Protein AF-0000000084940656 (afdb_homodimer)

Sequence (764 aa):
MSLFDVTVEASCGAARALSFETAHGTVRTPMFMPVGTHATVKGITPDQLHALNSQIVLANTYHLYMRPGVDVVEEAGGIQRFMNYDGPMLTDSGGFQLFSLDHMMKADADGVTFHARDYDGSAHRWTPESNMDIQQRIGADICMQLDQCIGYPCEKEDVAASTALSWEWAKRCCDAHTRIDQALFAIVQGGMHLDLRLESVRRLLEIDAESRSSGGRGFQGFGIGGYSVGEPHDVMFETLGQVTRALPDDRPRYLMGVGNPTTLVRAVREGVDMFDCVLPTRTGRMGTAFSSQGRMNMRNAKYKRDFTPLDHACDCPVCRQYTRAYLRHLVMQKEMLGGILLSVHNLHFLISLMGRAREAILGGTYEEFYRAWMASPAANDYMSLFDVTVEASCGAARALSFETAHGTVRTPMFMPVGTHATVKGITPDQLHALNSQIVLANTYHLYMRPGVDVVEEAGGIQRFMNYDGPMLTDSGGFQLFSLDHMMKADADGVTFHARDYDGSAHRWTPESNMDIQQRIGADICMQLDQCIGYPCEKEDVAASTALSWEWAKRCCDAHTRIDQALFAIVQGGMHLDLRLESVRRLLEIDAESRSSGGRGFQGFGIGGYSVGEPHDVMFETLGQVTRALPDDRPRYLMGVGNPTTLVRAVREGVDMFDCVLPTRTGRMGTAFSSQGRMNMRNAKYKRDFTPLDHACDCPVCRQYTRAYLRHLVMQKEMLGGILLSVHNLHFLISLMGRAREAILGGTYEEFYRAWMASPAANDY

Solvent-accessible surface area (backbone atoms only — not comparable to full-atom values): 37916 Å² total; per-residue (Å²): 134,62,77,51,49,54,43,77,76,29,58,36,86,54,19,49,21,38,36,30,36,49,80,43,42,71,42,65,26,28,36,45,25,53,47,9,51,71,66,42,36,84,55,51,52,52,69,55,40,54,73,50,63,55,46,42,39,30,30,29,40,50,47,30,49,71,46,84,20,46,65,51,30,36,72,51,64,11,46,40,55,43,53,49,34,77,50,34,29,33,30,41,50,31,32,55,59,48,41,74,48,54,92,34,50,49,78,55,97,69,30,38,37,35,45,42,64,92,73,81,48,50,79,48,74,40,30,32,50,54,47,41,49,51,47,62,44,29,46,39,34,29,34,40,40,49,44,56,54,63,66,56,87,64,58,65,68,58,39,50,52,37,28,51,51,20,51,57,31,33,47,45,20,53,72,54,55,74,62,82,67,35,39,40,24,41,65,34,34,22,62,91,39,57,70,48,29,49,48,34,45,52,53,47,50,52,44,28,52,51,32,41,73,72,71,44,81,39,55,51,26,35,32,39,42,47,48,78,54,70,60,62,72,68,62,51,61,75,41,46,40,65,50,44,68,70,45,66,86,69,36,55,31,30,40,46,62,47,56,52,66,48,58,50,57,54,39,28,53,36,33,38,24,35,28,28,30,59,48,38,46,54,39,2,56,71,34,30,32,71,38,73,73,10,57,40,60,40,77,44,72,81,30,60,83,29,79,47,46,68,33,89,89,46,81,45,73,48,31,72,58,42,24,30,19,45,45,19,47,28,42,74,65,67,37,62,42,27,20,37,47,29,18,53,43,24,45,34,50,48,36,50,50,24,48,53,49,25,52,24,19,67,67,60,37,34,68,60,50,49,52,52,44,67,71,34,52,32,43,60,53,128,134,62,77,51,50,53,44,76,78,31,58,36,86,54,19,48,22,38,36,30,35,50,78,43,42,72,45,64,26,28,36,45,22,53,47,10,50,71,64,42,37,84,56,53,52,52,70,55,40,53,75,50,63,55,49,41,40,31,29,30,39,51,47,30,49,72,46,83,20,46,66,50,29,35,73,51,64,10,46,40,55,43,53,48,35,76,50,34,29,31,30,42,51,30,34,55,59,47,42,73,47,56,94,34,52,50,77,56,98,68,30,39,37,35,45,42,64,92,74,80,48,51,77,48,75,40,31,33,51,55,48,38,51,50,47,62,43,29,46,38,34,28,35,40,40,49,45,56,53,62,66,57,89,65,57,65,68,58,38,49,51,37,29,51,51,20,50,57,32,34,49,45,21,52,73,54,55,74,62,82,66,35,39,41,24,40,64,35,33,22,61,90,39,56,70,48,29,49,50,33,46,52,53,47,51,51,45,29,52,51,32,40,75,73,73,46,80,40,55,51,26,36,33,39,42,45,48,77,53,70,60,62,72,66,61,51,61,75,39,46,40,64,50,44,69,69,46,66,87,71,34,56,31,29,41,46,60,47,58,51,66,48,58,50,58,53,40,27,54,35,32,37,24,35,29,28,31,57,50,37,46,55,38,3,56,71,34,32,33,72,38,73,73,10,58,40,59,40,77,44,72,82,30,60,82,29,79,46,46,67,33,88,89,46,83,46,71,47,32,72,58,41,26,30,20,43,46,20,46,27,41,74,67,68,36,63,42,28,19,38,46,28,16,52,43,22,46,34,50,48,35,50,49,23,48,51,50,26,52,25,19,68,68,60,37,34,69,60,49,50,52,51,44,68,71,34,52,33,43,58,56,128

Secondary structure (DSSP, 8-state):
--TTPPEEEEEETTEEEEEEEETTEEEESSEEEEB-TTSSBTTB-HHHHHHTT---EEEEHHHHHHTT-HHHHHHTTSHHHHHT--S-EEEE-SHHHHHHTGGGEEE-SS-EEEE-TTTT--EEEE-HHHHHHHHHHHT-SEEE-------SS--HHHHHHHHHHHHHHHHHHHHH---TTSEEEEEE--TT-HHHHHHHHHHHHHHHHHHHHTT----SEEEE-S-SSSS-HHHHHHHHHHHHHHS-TTS-EEETT---HHHHHHHHHTT--EEEESHHHHHHHTTEE--TTS-EETTSGGGTT--SBS-TT--SHHHHH-BHHHHHHHHHTT-HHHHHHHHHHHHHHHHHHHHHHHHHHHTT-HHHHHHHHHHSGGG---/--TTPPEEEEEETTEEEEEEEETTEEEESSEEEEB-TTSSBTTB-HHHHHHTT---EEEEHHHHHHTT-HHHHHHTTSHHHHHT--S-EEEE-SHHHHHHTGGGEEE-SS-EEEE-TTTT--EEEE-HHHHHHHHHHHT-SEEE-------SS--HHHHHHHHHHHHHHHHHHHHH---TTSEEEEEE--TT-HHHHHHHHHHHHHHHHHHHHTT----SEEEE-S-SSSS-HHHHHHHHHHHHHHS-TTS-EEETT---HHHHHHHHHTT--EEEESHHHHHHHTTEE--TTS-EETT-GGGTT--SBS-TT--SHHHHH-BHHHHHHHHHTT-HHHHHHHHHHHHHHHHHHHHHHHHHHHTT-HHHHHHHHHHSGGG---

Foldseek 3Di:
DAALFKDFLFFFQLFTWIWGDFPQGIDIWPFEEEEDAQLDRPLAALVLCVLLVHAEHEYELVNVCQPPHLVVLLVCVASCSVSVHRHAYEYELCQVVQVVVPVFWDADLFFIWGFPPVHPRDIDTDGQLNSLVSVVSNPGQEYETNAHADAPPDDQVVQLVRLVSQLSSVLVNQVNHDDRSHFYAREFGRALDQVSRLVSQVSLVVSQVVQVVVVGRRGSAYEYDRPPRDDDLVSCVVRLLVSLVSHDPRHAYEYEADQQQLSSLVNSSSNHIYYYHNCQLVCLLQQWAQELQEIDRLLDPVQLPFFAFPYPVDDFPRRVPGGSNVLSVCNVVSPRVSSSSRSSRSSSVNRVSGVVCSVCRSVNNSVVVSVVSCPTNSSHYD/DAALFKDFLFFFQLFTWIWGDFPQGIDIWPFEEEEDAQLDRPLAALVLCVLLVHAEHEYELVNVCQPPHLVVLLVCVASCSVSVHRHAYEYELCQVVQVVVPVFWDADLFFIWGFPPVHPRDIDTDGQLNSLVSVVSNPGQEYETNAHADAPPDDQVVQLVRLVSQLSSVLVNQVNHDDRSHFYAGEFGRALDQVSSLVSQVSLVVSQVVQVVVVGRRGSAYEYDRPPRDDDLVSCVVRLLVSLVSHDPRHAYEYEADQQQLSSLVNSSSNHIYYYHNCQLVCLLQQWAQELQEIDRLLDPVQLPFFAFPYPVDDFPRRVPGGSNVLSVCNVVSPRVSSSSRSSRSSSVNRVSRVVCSVCRSVNNSVVVSVVSCPTNSSRYD

Nearest PDB structures (foldseek):
  1efz-assembly1_A-2  TM=9.652E-01  e=1.055E-47  Zymomonas mobilis
  1wkd-assembly1_A  TM=9.656E-01  e=1.141E-46  Zymomonas mobilis
  1wke-assembly1_A  TM=9.656E-01  e=2.039E-46  Zymomonas mobilis
  1q65-assembly1_A-2  TM=9.670E-01  e=4.873E-46  Zymomonas mobilis
  6ygv-assembly1_A-2  TM=9.617E-01  e=7.046E-45  Zymomonas mobilis subsp. mobilis ZM4 = ATCC 31821

Radius of gyration: 30.34 Å; Cα contacts (8 Å, |Δi|>4): 1678; chains: 2; bounding box: 55×93×69 Å

InterPro domains:
  IPR002616 tRNA-guanine(15) transglycosylase-like [PF01702] (14-376)
  IPR002616 tRNA-guanine(15) transglycosylase-like [TIGR00449] (8-373)
  IPR004803 tRNA-guanine transglycosylase [MF_00168] (4-376)
  IPR004803 tRNA-guanine transglycosylase [TIGR00430] (8-374)
  IPR036511 Queuine tRNA-ribosyltransferase-like [G3DSA:3.20.20.105] (1-379)
  IPR036511 Queuine tRNA-ribosyltransferase-like [SSF51713] (7-375)

Structure (mmCIF, N/CA/C/O backbone):
data_AF-0000000084940656-model_v1
#
loop_
_entity.id
_entity.type
_entity.pdbx_description
1 polymer 'Queuine tRNA-ribosyltransferase'
#
loop_
_atom_site.group_PDB
_atom_site.id
_atom_site.type_symbol
_atom_site.label_atom_id
_atom_site.label_alt_id
_atom_site.label_comp_id
_atom_site.label_asym_id
_atom_site.label_entity_id
_atom_site.label_seq_id
_atom_site.pdbx_PDB_ins_code
_atom_site.Cartn_x
_atom_site.Cartn_y
_atom_site.Cartn_z
_atom_site.occupancy
_atom_site.B_iso_or_equiv
_atom_site.auth_seq_id
_atom_site.auth_comp_id
_atom_site.auth_asym_id
_atom_site.auth_atom_id
_atom_site.pdbx_PDB_model_num
ATOM 1 N N . MET A 1 1 ? -1.266 38.25 -8.648 1 56.09 1 MET A N 1
ATOM 2 C CA . MET A 1 1 ? -1.301 38.062 -7.199 1 56.09 1 MET A CA 1
ATOM 3 C C . MET A 1 1 ? 0.014 37.5 -6.684 1 56.09 1 MET A C 1
ATOM 5 O O . MET A 1 1 ? 0.556 36.562 -7.273 1 56.09 1 MET A O 1
ATOM 9 N N . SER A 1 2 ? 0.548 38.156 -5.535 1 79.81 2 SER A N 1
ATOM 10 C CA . SER A 1 2 ? 1.815 37.688 -4.973 1 79.81 2 SER A CA 1
ATOM 11 C C . SER A 1 2 ? 1.648 36.375 -4.219 1 79.81 2 SER A C 1
ATOM 13 O O . SER A 1 2 ? 0.537 36.031 -3.822 1 79.81 2 SER A O 1
ATOM 15 N N . LEU A 1 3 ? 2.602 35.594 -4.148 1 88.81 3 LEU A N 1
ATOM 16 C CA . LEU A 1 3 ? 2.578 34.344 -3.422 1 88.81 3 LEU A CA 1
ATOM 17 C C . LEU A 1 3 ? 2.023 34.531 -2.014 1 88.81 3 LEU A C 1
ATOM 19 O O . LEU A 1 3 ? 2.406 35.469 -1.314 1 88.81 3 LEU A O 1
ATOM 23 N N . PHE A 1 4 ? 0.913 33.812 -1.696 1 93.94 4 PHE A N 1
ATOM 24 C CA . PHE A 1 4 ? 0.352 33.625 -0.361 1 93.94 4 PHE A CA 1
ATOM 25 C C . PHE A 1 4 ? -0.6 34.781 -0.024 1 93.94 4 PHE A C 1
ATOM 27 O O . PHE A 1 4 ? -1.035 34.906 1.121 1 93.94 4 PHE A O 1
ATOM 34 N N . ASP A 1 5 ? -0.799 35.688 -1.021 1 93.38 5 ASP A N 1
ATOM 35 C CA . ASP A 1 5 ? -1.906 36.625 -0.838 1 93.38 5 ASP A CA 1
ATOM 36 C C . ASP A 1 5 ? -3.246 35.906 -0.823 1 93.38 5 ASP A C 1
ATOM 38 O O . ASP A 1 5 ? -3.537 35.094 -1.725 1 93.38 5 ASP A O 1
ATOM 42 N N . VAL A 1 6 ? -4.051 36.25 0.188 1 96.81 6 VAL A N 1
ATOM 43 C CA . VAL A 1 6 ? -5.281 35.5 0.4 1 96.81 6 VAL A CA 1
ATOM 44 C C . VAL A 1 6 ? -6.461 36.25 -0.213 1 96.81 6 VAL A C 1
ATOM 46 O O . VAL A 1 6 ? -6.57 37.469 -0.071 1 96.81 6 VAL A O 1
ATOM 49 N N . THR A 1 7 ? -7.234 35.562 -0.972 1 97.44 7 THR A N 1
ATOM 50 C CA . THR A 1 7 ? -8.539 36.031 -1.411 1 97.44 7 THR A CA 1
ATOM 51 C C . THR A 1 7 ? -9.656 35.406 -0.597 1 97.44 7 THR A C 1
ATOM 53 O O . THR A 1 7 ? -9.758 34.188 -0.531 1 97.44 7 THR A O 1
ATOM 56 N N . VAL A 1 8 ? -10.461 36.25 0.069 1 97.56 8 VAL A N 1
ATOM 57 C CA . VAL A 1 8 ? -11.68 35.781 0.708 1 97.56 8 VAL A CA 1
ATOM 58 C C . VAL A 1 8 ? -12.812 35.719 -0.315 1 97.56 8 VAL A C 1
ATOM 60 O O . VAL A 1 8 ? -13.469 36.719 -0.589 1 97.56 8 VAL A O 1
ATOM 63 N N . GLU A 1 9 ? -13.102 34.594 -0.796 1 98.19 9 GLU A N 1
ATOM 64 C CA . GLU A 1 9 ? -14.078 34.438 -1.869 1 98.19 9 GLU A CA 1
ATOM 65 C C . GLU A 1 9 ? -15.508 34.562 -1.343 1 98.19 9 GLU A C 1
ATOM 67 O O . GLU A 1 9 ? -16.391 35.062 -2.045 1 98.19 9 GLU A O 1
ATOM 72 N N . ALA A 1 10 ? -15.688 34.031 -0.151 1 98.38 10 ALA A N 1
ATOM 73 C CA . ALA A 1 10 ? -17 34.094 0.485 1 98.38 10 ALA A CA 1
ATOM 74 C C . ALA A 1 10 ? -16.906 33.844 1.986 1 98.38 10 ALA A C 1
ATOM 76 O O . ALA A 1 10 ? -15.906 33.281 2.461 1 98.38 10 ALA A O 1
ATOM 77 N N . SER A 1 11 ? -17.891 34.344 2.678 1 97.81 11 SER A N 1
ATOM 78 C CA . SER A 1 11 ? -18.062 34.031 4.094 1 97.81 11 SER A CA 1
ATOM 79 C C . SER A 1 11 ? -19.531 33.719 4.41 1 97.81 11 SER A C 1
ATOM 81 O O . SER A 1 11 ? -20.438 34.219 3.73 1 97.81 11 SER A O 1
ATOM 83 N N . CYS A 1 12 ? -19.766 32.938 5.285 1 97.94 12 CYS A N 1
ATOM 84 C CA . CYS A 1 12 ? -21.062 32.625 5.867 1 97.94 12 CYS A CA 1
ATOM 85 C C . CYS A 1 12 ? -20.969 32.531 7.387 1 97.94 12 CYS A C 1
ATOM 87 O O . CYS A 1 12 ? -20.625 31.469 7.93 1 97.94 12 CYS A O 1
ATOM 89 N N . GLY A 1 13 ? -21.406 33.625 8.055 1 96.81 13 GLY A N 1
ATOM 90 C CA . GLY A 1 13 ? -21 33.75 9.445 1 96.81 13 GLY A CA 1
ATOM 91 C C . GLY A 1 13 ? -19.5 33.844 9.625 1 96.81 13 GLY A C 1
ATOM 92 O O . GLY A 1 13 ? -18.844 34.688 8.992 1 96.81 13 GLY A O 1
ATOM 93 N N . ALA A 1 14 ? -18.938 32.969 10.531 1 97.81 14 ALA A N 1
ATOM 94 C CA . ALA A 1 14 ? -17.5 32.969 10.758 1 97.81 14 ALA A CA 1
ATOM 95 C C . ALA A 1 14 ? -16.781 32.062 9.766 1 97.81 14 ALA A C 1
ATOM 97 O O . ALA A 1 14 ? -15.555 32.125 9.617 1 97.81 14 ALA A O 1
ATOM 98 N N . ALA A 1 15 ? -17.531 31.172 9.094 1 98.62 15 ALA A N 1
ATOM 99 C CA . ALA A 1 15 ? -16.938 30.266 8.117 1 98.62 15 ALA A CA 1
ATOM 100 C C . ALA A 1 15 ? -16.484 31.016 6.871 1 98.62 15 ALA A C 1
ATOM 102 O O . ALA A 1 15 ? -17.172 31.938 6.406 1 98.62 15 ALA A O 1
ATOM 103 N N . ARG A 1 16 ? -15.32 30.656 6.32 1 98.31 16 ARG A N 1
ATOM 104 C CA . ARG A 1 16 ? -14.742 31.375 5.191 1 98.31 16 ARG A CA 1
ATOM 105 C C . ARG A 1 16 ? -14.258 30.406 4.117 1 98.31 16 ARG A C 1
ATOM 107 O O . ARG A 1 16 ? -13.797 29.312 4.422 1 98.31 16 ARG A O 1
ATOM 114 N N . ALA A 1 17 ? -14.422 30.828 2.889 1 98.75 17 ALA A N 1
ATOM 115 C CA . ALA A 1 17 ? -13.781 30.203 1.734 1 98.75 17 ALA A CA 1
ATOM 116 C C . ALA A 1 17 ? -12.656 31.078 1.183 1 98.75 17 ALA A C 1
ATOM 118 O O . ALA A 1 17 ? -12.922 32.125 0.603 1 98.75 17 ALA A O 1
ATOM 119 N N . LEU A 1 18 ? -11.477 30.578 1.417 1 98.56 18 LEU A N 1
ATOM 120 C CA . LEU A 1 18 ? -10.312 31.344 0.978 1 98.56 18 LEU A CA 1
ATOM 121 C C . LEU A 1 18 ? -9.625 30.656 -0.191 1 98.56 18 LEU A C 1
ATOM 123 O O . LEU A 1 18 ? -9.828 29.453 -0.42 1 98.56 18 LEU A O 1
ATOM 127 N N . SER A 1 19 ? -8.859 31.406 -0.92 1 98.19 19 SER A N 1
ATOM 128 C CA . SER A 1 19 ? -7.91 30.875 -1.895 1 98.19 19 SER A CA 1
ATOM 129 C C . SER A 1 19 ? -6.602 31.656 -1.88 1 98.19 19 SER A C 1
ATOM 131 O O . SER A 1 19 ? -6.594 32.875 -1.65 1 98.19 19 SER A O 1
ATOM 133 N N . PHE A 1 20 ? -5.5 31.016 -2.062 1 97.5 20 PHE A N 1
ATOM 134 C CA . PHE A 1 20 ? -4.199 31.641 -2.215 1 97.5 20 PHE A CA 1
ATOM 135 C C . PHE A 1 20 ? -3.256 30.766 -3.025 1 97.5 20 PHE A C 1
ATOM 137 O O . PHE A 1 20 ? -3.506 29.562 -3.188 1 97.5 20 PHE A O 1
ATOM 144 N N . GLU A 1 21 ? -2.242 31.344 -3.525 1 97.31 21 GLU A N 1
ATOM 145 C CA . GLU A 1 21 ? -1.267 30.641 -4.352 1 97.31 21 GLU A CA 1
ATOM 146 C C . GLU A 1 21 ? 0.013 30.344 -3.572 1 97.31 21 GLU A C 1
ATOM 148 O O . GLU A 1 21 ? 0.482 31.188 -2.805 1 97.31 21 GLU A O 1
ATOM 153 N N . THR A 1 22 ? 0.49 29.156 -3.713 1 97.62 22 THR A N 1
ATOM 154 C CA . THR A 1 22 ? 1.84 28.828 -3.271 1 97.62 22 THR A CA 1
ATOM 155 C C . THR A 1 22 ? 2.77 28.625 -4.465 1 97.62 22 THR A C 1
ATOM 157 O O . THR A 1 22 ? 2.346 28.766 -5.617 1 97.62 22 THR A O 1
ATOM 160 N N . ALA A 1 23 ? 4.008 28.359 -4.188 1 96.38 23 ALA A N 1
ATOM 161 C CA . ALA A 1 23 ? 4.973 28.109 -5.258 1 96.38 23 ALA A CA 1
ATOM 162 C C . ALA A 1 23 ? 4.629 26.844 -6.031 1 96.38 23 ALA A C 1
ATOM 164 O O . ALA A 1 23 ? 5.051 26.672 -7.176 1 96.38 23 ALA A O 1
ATOM 165 N N . HIS A 1 24 ? 3.789 26 -5.461 1 96.88 24 HIS A N 1
ATOM 166 C CA . HIS A 1 24 ? 3.578 24.703 -6.094 1 96.88 24 HIS A CA 1
ATOM 167 C C . HIS A 1 24 ? 2.098 24.453 -6.367 1 96.88 24 HIS A C 1
ATOM 169 O O . HIS A 1 24 ? 1.693 23.328 -6.648 1 96.88 24 HIS A O 1
ATOM 175 N N . GLY A 1 25 ? 1.293 25.484 -6.188 1 96.19 25 GLY A N 1
ATOM 176 C CA . GLY A 1 25 ? -0.098 25.297 -6.566 1 96.19 25 GLY A CA 1
ATOM 177 C C . GLY A 1 25 ? -1.056 26.156 -5.762 1 96.19 25 GLY A C 1
ATOM 178 O O . GLY A 1 25 ? -0.654 26.797 -4.793 1 96.19 25 GLY A O 1
ATOM 179 N N . THR A 1 26 ? -2.283 26.109 -6.141 1 96.69 26 THR A N 1
ATOM 180 C CA . THR A 1 26 ? -3.342 26.875 -5.504 1 96.69 26 THR A CA 1
ATOM 181 C C . THR A 1 26 ? -3.928 26.125 -4.32 1 96.69 26 THR A C 1
ATOM 183 O O . THR A 1 26 ? -4.117 24.906 -4.387 1 96.69 26 THR A O 1
ATOM 186 N N . VAL A 1 27 ? -4.242 26.828 -3.299 1 97.62 27 VAL A N 1
ATOM 187 C CA . VAL A 1 27 ? -4.852 26.266 -2.1 1 97.62 27 VAL A CA 1
ATOM 188 C C . VAL A 1 27 ? -6.23 26.875 -1.878 1 97.62 27 VAL A C 1
ATOM 190 O O . VAL A 1 27 ? -6.391 28.094 -1.98 1 97.62 27 VAL A O 1
ATOM 193 N N . ARG A 1 28 ? -7.145 26.031 -1.642 1 98.5 28 ARG A N 1
ATOM 194 C CA . ARG A 1 28 ? -8.508 26.438 -1.316 1 98.5 28 ARG A CA 1
ATOM 195 C C . ARG A 1 28 ? -8.945 25.875 0.029 1 98.5 28 ARG A C 1
ATOM 197 O O . ARG A 1 28 ? -8.633 24.719 0.357 1 98.5 28 ARG A O 1
ATOM 204 N N . THR A 1 29 ?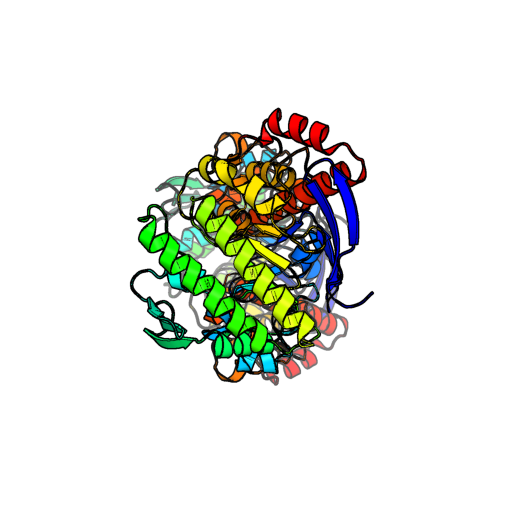 -9.617 26.688 0.823 1 98.56 29 THR A N 1
ATOM 205 C CA . THR A 1 29 ? -10.062 26.281 2.15 1 98.56 29 THR A CA 1
ATOM 206 C C . THR A 1 29 ? -11.578 26.359 2.258 1 98.56 29 THR A C 1
ATOM 208 O O . THR A 1 29 ? -12.234 27.047 1.476 1 98.56 29 THR A O 1
ATOM 211 N N . PRO A 1 30 ? -12.188 25.766 3.26 1 98.75 30 PRO A N 1
ATOM 212 C CA . PRO A 1 30 ? -11.586 24.859 4.234 1 98.75 30 PRO A CA 1
ATOM 213 C C . PRO A 1 30 ? -10.961 23.625 3.584 1 98.75 30 PRO A C 1
ATOM 215 O O . PRO A 1 30 ? -11.383 23.219 2.5 1 98.75 30 PRO A O 1
ATOM 218 N N . MET A 1 31 ? -9.906 23.078 4.262 1 98.62 31 MET A N 1
ATOM 219 C CA . MET A 1 31 ? -9.25 21.906 3.689 1 98.62 31 MET A CA 1
ATOM 220 C C . MET A 1 31 ? -8.664 21.016 4.785 1 98.62 31 MET A C 1
ATOM 222 O O . MET A 1 31 ? -8.461 21.469 5.914 1 98.62 31 MET A O 1
ATOM 226 N N . PHE A 1 32 ? -8.477 19.766 4.426 1 98.62 32 PHE A N 1
ATOM 227 C CA . PHE A 1 32 ? -7.781 18.797 5.258 1 98.62 32 PHE A CA 1
ATOM 228 C C . PHE A 1 32 ? -6.453 18.391 4.629 1 98.62 32 PHE A C 1
ATOM 230 O O . PHE A 1 32 ? -6.375 18.156 3.42 1 98.62 32 PHE A O 1
ATOM 237 N N . MET A 1 33 ? -5.465 18.344 5.449 1 98.5 33 MET A N 1
ATOM 238 C CA . MET A 1 33 ? -4.129 18 4.973 1 98.5 33 MET A CA 1
ATOM 239 C C . MET A 1 33 ? -3.711 16.625 5.457 1 98.5 33 MET A C 1
ATOM 241 O O . MET A 1 33 ? -3.539 16.406 6.66 1 98.5 33 MET A O 1
ATOM 245 N N . PRO A 1 34 ? -3.477 15.688 4.492 1 98.06 34 PRO A N 1
ATOM 246 C CA . PRO A 1 34 ? -2.867 14.422 4.914 1 98.06 34 PRO A CA 1
ATOM 247 C C . PRO A 1 34 ? -1.483 14.617 5.531 1 98.06 34 PRO A C 1
ATOM 249 O O . PRO A 1 34 ? -0.714 15.469 5.078 1 98.06 34 PRO A O 1
ATOM 252 N N . VAL A 1 35 ? -1.187 13.812 6.48 1 95.62 35 VAL A N 1
ATOM 253 C CA . VAL A 1 35 ? 0.075 13.961 7.199 1 95.62 35 VAL A CA 1
ATOM 254 C C . VAL A 1 35 ? 1.08 12.922 6.699 1 95.62 35 VAL A C 1
ATOM 256 O O . VAL A 1 35 ? 0.839 11.719 6.797 1 95.62 35 VAL A O 1
ATOM 259 N N . GLY A 1 36 ? 2.127 13.383 6.125 1 91.25 36 GLY A N 1
ATOM 260 C CA . GLY A 1 36 ? 3.268 12.594 5.699 1 91.25 36 GLY A CA 1
ATOM 261 C C . GLY A 1 36 ? 4.508 12.828 6.543 1 91.25 36 GLY A C 1
ATOM 262 O O . GLY A 1 36 ? 5.449 13.484 6.098 1 91.25 36 GLY A O 1
ATOM 263 N N . THR A 1 37 ? 4.691 12.227 7.652 1 86.44 37 THR A N 1
ATOM 264 C CA . THR A 1 37 ? 5.707 12.469 8.672 1 86.44 37 THR A CA 1
ATOM 265 C C . THR A 1 37 ? 7.105 12.266 8.094 1 86.44 37 THR A C 1
ATOM 267 O O . THR A 1 37 ? 7.953 13.156 8.195 1 86.44 37 THR A O 1
ATOM 270 N N . HIS A 1 38 ? 7.359 11.219 7.367 1 93.38 38 HIS A N 1
ATOM 271 C CA . HIS A 1 38 ? 8.664 10.812 6.863 1 93.38 38 HIS A CA 1
ATOM 272 C C . HIS A 1 38 ? 8.766 11.023 5.355 1 93.38 38 HIS A C 1
ATOM 274 O O . HIS A 1 38 ? 9.227 10.133 4.633 1 93.38 38 HIS A O 1
ATOM 280 N N . ALA A 1 39 ? 8.234 12.141 4.906 1 95.94 39 ALA A N 1
ATOM 281 C CA . ALA A 1 39 ? 8.203 12.398 3.471 1 95.94 39 ALA A CA 1
ATOM 282 C C . ALA A 1 39 ? 7.363 11.352 2.746 1 95.94 39 ALA A C 1
ATOM 284 O O . ALA A 1 39 ? 7.727 10.898 1.656 1 95.94 39 ALA A O 1
ATOM 285 N N . THR A 1 40 ? 6.379 10.906 3.42 1 96.62 40 THR A N 1
ATOM 286 C CA . THR A 1 40 ? 5.41 9.984 2.84 1 96.62 40 THR A CA 1
ATOM 287 C C . THR A 1 40 ? 4.16 9.891 3.713 1 96.62 40 THR A C 1
ATOM 289 O O . THR A 1 40 ? 4.254 9.891 4.941 1 96.62 40 THR A O 1
ATOM 292 N N . VAL A 1 41 ? 2.996 9.969 3.07 1 97.25 41 VAL A N 1
ATOM 293 C CA . VAL A 1 41 ? 1.789 9.516 3.754 1 97.25 41 VAL A CA 1
ATOM 294 C C . VAL A 1 41 ? 1.76 7.992 3.797 1 97.25 41 VAL A C 1
ATOM 296 O O . VAL A 1 41 ? 1.835 7.336 2.758 1 97.25 41 VAL A O 1
ATOM 299 N N . LYS A 1 42 ? 1.713 7.422 4.949 1 95.94 42 LYS A N 1
ATOM 300 C CA . LYS A 1 42 ? 1.957 6 5.172 1 95.94 42 LYS A CA 1
ATOM 301 C C . LYS A 1 42 ? 1.126 5.141 4.223 1 95.94 42 LYS A C 1
ATOM 303 O O . LYS A 1 42 ? -0.105 5.137 4.297 1 95.94 42 LYS A O 1
ATOM 308 N N . GLY A 1 43 ? 1.81 4.508 3.371 1 95 43 GLY A N 1
ATOM 309 C CA . GLY A 1 43 ? 1.203 3.521 2.488 1 95 43 GLY A CA 1
ATOM 310 C C . GLY A 1 43 ? 0.474 4.145 1.312 1 95 43 GLY A C 1
ATOM 311 O O . GLY A 1 43 ? -0.087 3.434 0.476 1 95 43 GLY A O 1
ATOM 312 N N . ILE A 1 44 ? 0.429 5.441 1.219 1 96.94 44 ILE A N 1
ATOM 313 C CA . ILE A 1 44 ? -0.326 6.137 0.183 1 96.94 44 ILE A CA 1
ATOM 314 C C . ILE A 1 44 ? 0.636 6.785 -0.81 1 96.94 44 ILE A C 1
ATOM 316 O O . ILE A 1 44 ? 1.523 7.547 -0.417 1 96.94 44 ILE A O 1
ATOM 320 N N . THR A 1 45 ? 0.486 6.539 -2.057 1 95.88 45 THR A N 1
ATOM 321 C CA . THR A 1 45 ? 1.376 7.078 -3.078 1 95.88 45 THR A CA 1
ATOM 322 C C . THR A 1 45 ? 0.988 8.516 -3.432 1 95.88 45 THR A C 1
ATOM 324 O O . THR A 1 45 ? -0.153 8.922 -3.215 1 95.88 45 THR A O 1
ATOM 327 N N . PRO A 1 46 ? 1.903 9.281 -4.008 1 96 46 PRO A N 1
ATOM 328 C CA . PRO A 1 46 ? 1.568 10.625 -4.496 1 96 46 PRO A CA 1
ATOM 329 C C . PRO A 1 46 ? 0.454 10.609 -5.539 1 96 46 PRO A C 1
ATOM 331 O O . PRO A 1 46 ? -0.403 11.5 -5.547 1 96 46 PRO A O 1
ATOM 334 N N . ASP A 1 47 ? 0.425 9.57 -6.391 1 94.75 47 ASP A N 1
ATOM 335 C CA . ASP A 1 47 ? -0.64 9.445 -7.379 1 94.75 47 ASP A CA 1
ATOM 336 C C . ASP A 1 47 ? -2.004 9.312 -6.707 1 94.75 47 ASP A C 1
ATOM 338 O O . ASP A 1 47 ? -2.988 9.891 -7.164 1 94.75 47 ASP A O 1
ATOM 342 N N . GLN A 1 48 ? -2.027 8.539 -5.715 1 95.12 48 GLN A N 1
ATOM 343 C CA . GLN A 1 48 ? -3.268 8.375 -4.965 1 95.12 48 GLN A CA 1
ATOM 344 C C . GLN A 1 48 ? -3.682 9.688 -4.293 1 95.12 48 GLN A C 1
ATOM 346 O O . GLN A 1 48 ? -4.863 10.023 -4.266 1 95.12 48 GLN A O 1
ATOM 351 N N . LEU A 1 49 ? -2.732 10.406 -3.754 1 97.06 49 LEU A N 1
ATOM 352 C CA . LEU A 1 49 ? -3.021 11.695 -3.139 1 97.06 49 LEU A CA 1
ATOM 353 C C . LEU A 1 49 ? -3.623 12.656 -4.152 1 97.06 49 LEU A C 1
ATOM 355 O O . LEU A 1 49 ? -4.582 13.367 -3.848 1 97.06 49 LEU A O 1
ATOM 359 N N . HIS A 1 50 ? -3.072 12.633 -5.363 1 95.94 50 HIS A N 1
ATOM 360 C CA . HIS A 1 50 ? -3.611 13.469 -6.43 1 95.94 50 HIS A CA 1
ATOM 361 C C . HIS A 1 50 ? -5.035 13.062 -6.781 1 95.94 50 HIS A C 1
ATOM 363 O O . HIS A 1 50 ? -5.906 13.914 -6.973 1 95.94 50 HIS A O 1
ATOM 369 N N . ALA A 1 51 ? -5.227 11.789 -6.816 1 94.56 51 ALA A N 1
ATOM 370 C CA . ALA A 1 51 ? -6.551 11.273 -7.156 1 94.56 51 ALA A CA 1
ATOM 371 C C . ALA A 1 51 ? -7.582 11.664 -6.105 1 94.56 51 ALA A C 1
ATOM 373 O O . ALA A 1 51 ? -8.766 11.812 -6.414 1 94.56 51 ALA A O 1
ATOM 374 N N . LEU A 1 52 ? -7.133 11.867 -4.891 1 96.56 52 LEU A N 1
ATOM 375 C CA . LEU A 1 52 ? -8.008 12.25 -3.791 1 96.56 52 LEU A CA 1
ATOM 376 C C . LEU A 1 52 ? -8.203 13.766 -3.748 1 96.56 52 LEU A C 1
ATOM 378 O O . LEU A 1 52 ? -8.93 14.273 -2.896 1 96.56 52 LEU A O 1
ATOM 382 N N . ASN A 1 53 ? -7.52 14.484 -4.617 1 95.56 53 ASN A N 1
ATOM 383 C CA . ASN A 1 53 ? -7.539 15.938 -4.668 1 95.56 53 ASN A CA 1
ATOM 384 C C . ASN A 1 53 ? -6.965 16.562 -3.398 1 95.56 53 ASN A C 1
ATOM 386 O O . ASN A 1 53 ? -7.477 17.562 -2.9 1 95.56 53 ASN A O 1
ATOM 390 N N . SER A 1 54 ? -5.996 15.805 -2.873 1 95.62 54 SER A N 1
ATOM 391 C CA . SER A 1 54 ? -5.266 16.406 -1.764 1 95.62 54 SER A CA 1
ATOM 392 C C . SER A 1 54 ? -4.535 17.672 -2.207 1 95.62 54 SER A C 1
ATOM 394 O O . SER A 1 54 ? -3.963 17.719 -3.297 1 95.62 54 SER A O 1
ATOM 396 N N . GLN A 1 55 ? -4.645 18.703 -1.477 1 96.31 55 GLN A N 1
ATOM 397 C CA . GLN A 1 55 ? -3.986 19.969 -1.827 1 96.31 55 GLN A CA 1
ATOM 398 C C . GLN A 1 55 ? -2.65 20.109 -1.104 1 96.31 55 GLN A C 1
ATOM 400 O O . GLN A 1 55 ? -1.588 19.969 -1.715 1 96.31 55 GLN A O 1
ATOM 405 N N . ILE A 1 56 ? -2.623 20.203 0.196 1 98.06 56 ILE A N 1
ATOM 406 C CA . ILE A 1 56 ? -1.394 20.297 0.974 1 98.06 56 ILE A CA 1
ATOM 407 C C . ILE A 1 56 ? -1.126 18.984 1.702 1 98.06 56 ILE A C 1
ATOM 409 O O . ILE A 1 56 ? -2.041 18.391 2.27 1 98.06 56 ILE A O 1
ATOM 413 N N . VAL A 1 57 ? 0.091 18.5 1.604 1 98 57 VAL A N 1
ATOM 414 C CA . VAL A 1 57 ? 0.561 17.391 2.418 1 98 57 VAL A CA 1
ATOM 415 C C . VAL A 1 57 ? 1.527 17.891 3.484 1 98 57 VAL A C 1
ATOM 417 O O . VAL A 1 57 ? 2.381 18.734 3.205 1 98 57 VAL A O 1
ATOM 420 N N . LEU A 1 58 ? 1.339 17.391 4.672 1 97.38 58 LEU A N 1
ATOM 421 C CA . LEU A 1 58 ? 2.18 17.844 5.781 1 97.38 58 LEU A CA 1
ATOM 422 C C . LEU A 1 58 ? 3.379 16.906 5.953 1 97.38 58 LEU A C 1
ATOM 424 O O . LEU A 1 58 ? 3.24 15.688 5.887 1 97.38 58 LEU A O 1
ATOM 428 N N . ALA A 1 59 ? 4.551 17.438 6.16 1 96 59 ALA A N 1
ATOM 429 C CA . ALA A 1 59 ? 5.754 16.719 6.582 1 96 59 ALA A CA 1
ATOM 430 C C . ALA A 1 59 ? 6.25 17.234 7.934 1 96 59 ALA A C 1
ATOM 432 O O . ALA A 1 59 ? 5.762 18.25 8.438 1 96 59 ALA A O 1
ATOM 433 N N . ASN A 1 60 ? 7.141 16.516 8.492 1 95.44 60 ASN A N 1
ATOM 434 C CA . ASN A 1 60 ? 7.629 16.859 9.82 1 95.44 60 ASN A CA 1
ATOM 435 C C . ASN A 1 60 ? 9.125 17.156 9.812 1 95.44 60 ASN A C 1
ATOM 437 O O . ASN A 1 60 ? 9.93 16.297 9.438 1 95.44 60 ASN A O 1
ATOM 441 N N . THR A 1 61 ? 9.484 18.297 10.297 1 96.25 61 THR A N 1
ATOM 442 C CA . THR A 1 61 ? 10.859 18.766 10.258 1 96.25 61 THR A CA 1
ATOM 443 C C . THR A 1 61 ? 11.766 17.891 11.109 1 96.25 61 THR A C 1
ATOM 445 O O . THR A 1 61 ? 12.883 17.547 10.695 1 96.25 61 THR A O 1
ATOM 448 N N . TYR A 1 62 ? 11.312 17.484 12.258 1 94.44 62 TYR A N 1
ATOM 449 C CA . TYR A 1 62 ? 12.117 16.656 13.156 1 94.44 62 TYR A CA 1
ATOM 450 C C . TYR A 1 62 ? 12.523 15.359 12.469 1 94.44 62 TYR A C 1
ATOM 452 O O . TYR A 1 62 ? 13.703 15 12.461 1 94.44 62 TYR A O 1
ATOM 460 N N . HIS A 1 63 ? 11.578 14.719 11.914 1 95 63 HIS A N 1
ATOM 461 C CA . HIS A 1 63 ? 11.836 13.422 11.305 1 95 63 HIS A CA 1
ATOM 462 C C . HIS A 1 63 ? 12.742 13.547 10.086 1 95 63 HIS A C 1
ATOM 464 O O . HIS A 1 63 ? 13.641 12.727 9.883 1 95 63 HIS A O 1
ATOM 470 N N . LEU A 1 64 ? 12.508 14.57 9.281 1 96.62 64 LEU A N 1
ATOM 471 C CA . LEU A 1 64 ? 13.328 14.773 8.094 1 96.62 64 LEU A CA 1
ATOM 472 C C . LEU A 1 64 ? 14.742 15.203 8.469 1 96.62 64 LEU A C 1
ATOM 474 O O . LEU A 1 64 ? 15.703 14.891 7.762 1 96.62 64 LEU A O 1
ATOM 478 N N . TYR A 1 65 ? 14.781 15.961 9.586 1 96.69 65 TYR A N 1
ATOM 479 C CA . TYR A 1 65 ? 16.062 16.375 10.125 1 96.69 65 TYR A CA 1
ATOM 480 C C . TYR A 1 65 ? 16.891 15.164 10.562 1 96.69 65 TYR A C 1
ATOM 482 O O . TYR A 1 65 ? 18.094 15.094 10.289 1 96.69 65 TYR A O 1
ATOM 490 N N . MET A 1 66 ? 16.281 14.242 11.125 1 95.25 66 MET A N 1
ATOM 491 C CA . MET A 1 66 ? 16.984 13.062 11.633 1 95.25 66 MET A CA 1
ATOM 492 C C . MET A 1 66 ? 17.312 12.094 10.5 1 95.25 66 MET A C 1
ATOM 494 O O . MET A 1 66 ? 18.438 11.602 10.414 1 95.25 66 MET A O 1
ATOM 498 N N . ARG A 1 67 ? 16.312 11.875 9.641 1 94.94 67 ARG A N 1
ATOM 499 C CA . ARG A 1 67 ? 16.453 10.992 8.492 1 94.94 67 ARG A CA 1
ATOM 500 C C . ARG A 1 67 ? 15.555 11.445 7.34 1 94.94 67 ARG A C 1
ATOM 502 O O . ARG A 1 67 ? 14.359 11.664 7.527 1 94.94 67 ARG A O 1
ATOM 509 N N . PRO A 1 68 ? 16.094 11.555 6.25 1 96.56 68 PRO A N 1
ATOM 510 C CA . PRO A 1 68 ? 17.422 11.188 5.754 1 96.56 68 PRO A CA 1
ATOM 511 C C . PRO A 1 68 ? 18.484 12.234 6.082 1 96.56 68 PRO A C 1
ATOM 513 O O . PRO A 1 68 ? 19.672 12 5.848 1 96.56 68 PRO A O 1
ATOM 516 N N . GLY A 1 69 ? 18.047 13.367 6.652 1 97.31 69 GLY A N 1
ATOM 517 C CA . GLY A 1 69 ? 18.891 14.539 6.82 1 97.31 69 GLY A CA 1
ATOM 518 C C . GLY A 1 69 ? 18.547 15.664 5.867 1 97.31 69 GLY A C 1
ATOM 519 O O . GLY A 1 69 ? 18.219 15.422 4.703 1 97.31 69 GLY A O 1
ATOM 520 N N . VAL A 1 70 ? 18.719 16.859 6.355 1 97.62 70 VAL A N 1
ATOM 521 C CA . VAL A 1 70 ? 18.297 18.047 5.637 1 97.62 70 VAL A CA 1
ATOM 522 C C . VAL A 1 70 ? 19.141 18.234 4.379 1 97.62 70 VAL A C 1
ATOM 524 O O . VAL A 1 70 ? 18.641 18.672 3.344 1 97.62 70 VAL A O 1
ATOM 527 N N . ASP A 1 71 ? 20.375 17.922 4.457 1 98.25 71 ASP A N 1
ATOM 528 C CA . ASP A 1 71 ? 21.281 18.047 3.314 1 98.25 71 ASP A CA 1
ATOM 529 C C . ASP A 1 71 ? 20.828 17.156 2.156 1 98.25 71 ASP A C 1
ATOM 531 O O . ASP A 1 71 ? 20.859 17.578 0.996 1 98.25 71 ASP A O 1
ATOM 535 N N . VAL A 1 72 ? 20.406 15.953 2.463 1 98.44 72 VAL A N 1
ATOM 536 C CA . VAL A 1 72 ? 19.953 15.008 1.452 1 98.44 72 VAL A CA 1
ATOM 537 C C . VAL A 1 72 ? 18.688 15.539 0.772 1 98.44 72 VAL A C 1
ATOM 539 O O . VAL A 1 72 ? 18.594 15.531 -0.456 1 98.44 72 VAL A O 1
ATOM 542 N N . VAL A 1 73 ? 17.734 16.047 1.558 1 98.38 73 VAL A N 1
ATOM 543 C CA . VAL A 1 73 ? 16.484 16.594 1.031 1 98.38 73 VAL A CA 1
ATOM 544 C C . VAL A 1 73 ? 16.781 17.812 0.147 1 98.38 73 VAL A C 1
ATOM 546 O O . VAL A 1 73 ? 16.234 17.938 -0.948 1 98.38 73 VAL A O 1
ATOM 549 N N . GLU A 1 74 ? 17.672 18.641 0.644 1 98.44 74 GLU A N 1
ATOM 550 C CA . GLU A 1 74 ? 18.047 19.844 -0.1 1 98.44 74 GLU A CA 1
ATOM 551 C C . GLU A 1 74 ? 18.719 19.484 -1.422 1 98.44 74 GLU A C 1
ATOM 553 O O . GLU A 1 74 ? 18.406 20.078 -2.461 1 98.44 74 GLU A O 1
ATOM 558 N N . GLU A 1 75 ? 19.625 18.5 -1.389 1 98.44 75 GLU A N 1
ATOM 559 C CA . GLU A 1 75 ? 20.328 18.047 -2.586 1 98.44 75 GLU A CA 1
ATOM 560 C C . GLU A 1 75 ? 19.375 17.453 -3.609 1 98.44 75 GLU A C 1
ATOM 562 O O . GLU A 1 75 ? 19.594 17.562 -4.816 1 98.44 75 GLU A O 1
ATOM 567 N N . ALA A 1 76 ? 18.312 16.875 -3.127 1 98.06 76 ALA A N 1
ATOM 568 C CA . ALA A 1 76 ? 17.297 16.281 -3.998 1 98.06 76 ALA A CA 1
ATOM 569 C C . ALA A 1 76 ? 16.469 17.359 -4.691 1 98.06 76 ALA A C 1
ATOM 571 O O . ALA A 1 76 ? 15.711 17.078 -5.617 1 98.06 76 ALA A O 1
ATOM 572 N N . GLY A 1 77 ? 16.547 18.562 -4.23 1 97.5 77 GLY A N 1
ATOM 573 C CA . GLY A 1 77 ? 15.766 19.656 -4.805 1 97.5 77 GLY A CA 1
ATOM 574 C C . GLY A 1 77 ? 14.562 20.031 -3.961 1 97.5 77 GLY A C 1
ATOM 575 O O . GLY A 1 77 ? 13.602 20.609 -4.469 1 97.5 77 GLY A O 1
ATOM 576 N N . GLY A 1 78 ? 14.633 19.625 -2.625 1 97.81 78 GLY A N 1
ATOM 577 C CA . GLY A 1 78 ? 13.523 19.938 -1.737 1 97.81 78 GLY A CA 1
ATOM 578 C C . GLY A 1 78 ? 12.617 18.734 -1.481 1 97.81 78 GLY A C 1
ATOM 579 O O . GLY A 1 78 ? 12.734 17.703 -2.15 1 97.81 78 GLY A O 1
ATOM 580 N N . ILE A 1 79 ? 11.766 18.906 -0.504 1 97.88 79 ILE A N 1
ATOM 581 C CA . ILE A 1 79 ? 10.977 17.781 -0.008 1 97.88 79 ILE A CA 1
ATOM 582 C C . ILE A 1 79 ? 10.008 17.312 -1.093 1 97.88 79 ILE A C 1
ATOM 584 O O . ILE A 1 79 ? 9.742 16.125 -1.224 1 97.88 79 ILE A O 1
ATOM 588 N N . GLN A 1 80 ? 9.438 18.234 -1.896 1 97.19 80 GLN A N 1
ATOM 589 C CA . GLN A 1 80 ? 8.492 17.875 -2.951 1 97.19 80 GLN A CA 1
ATOM 590 C C . GLN A 1 80 ? 9.164 16.984 -4 1 97.19 80 GLN A C 1
ATOM 592 O O . GLN A 1 80 ? 8.641 15.922 -4.348 1 97.19 80 GLN A O 1
ATOM 597 N N . ARG A 1 81 ? 10.32 17.359 -4.434 1 97.12 81 ARG A N 1
ATOM 598 C CA . ARG A 1 81 ? 11.055 16.562 -5.406 1 97.12 81 ARG A CA 1
ATOM 599 C C . ARG A 1 81 ? 11.508 15.234 -4.797 1 97.12 81 ARG A C 1
ATOM 601 O O . ARG A 1 81 ? 11.453 14.195 -5.453 1 97.12 81 ARG A O 1
ATOM 608 N N . PHE A 1 82 ? 11.961 15.297 -3.596 1 98 82 PHE A N 1
ATOM 609 C CA . PHE A 1 82 ? 12.445 14.102 -2.91 1 98 82 PHE A CA 1
ATOM 610 C C . PHE A 1 82 ? 11.367 13.031 -2.848 1 98 82 PHE A C 1
ATOM 612 O O . PHE A 1 82 ? 11.617 11.867 -3.174 1 98 82 PHE A O 1
ATOM 619 N N . MET A 1 83 ? 10.195 13.391 -2.473 1 96.88 83 MET A N 1
ATOM 620 C CA . MET A 1 83 ? 9.156 12.398 -2.234 1 96.88 83 MET A CA 1
ATOM 621 C C . MET A 1 83 ? 8.289 12.211 -3.473 1 96.88 83 MET A C 1
ATOM 623 O O . MET A 1 83 ? 7.301 11.469 -3.441 1 96.88 83 MET A O 1
ATOM 627 N N . ASN A 1 84 ? 8.539 12.945 -4.535 1 96.56 84 ASN A N 1
ATOM 628 C CA . ASN A 1 84 ? 7.809 12.875 -5.797 1 96.56 84 ASN A CA 1
ATOM 629 C C . ASN A 1 84 ? 6.363 13.336 -5.633 1 96.56 84 ASN A C 1
ATOM 631 O O . ASN A 1 84 ? 5.434 12.672 -6.098 1 96.56 84 ASN A O 1
ATOM 635 N N . TYR A 1 85 ? 6.145 14.367 -4.91 1 96.44 85 TYR A N 1
ATOM 636 C CA . TYR A 1 85 ? 4.863 15.047 -4.77 1 96.44 85 TYR A CA 1
ATOM 637 C C . TYR A 1 85 ? 4.949 16.484 -5.293 1 96.44 85 TYR A C 1
ATOM 639 O O . TYR A 1 85 ? 5.715 17.297 -4.773 1 96.44 85 TYR A O 1
ATOM 647 N N . ASP A 1 86 ? 4.176 16.859 -6.223 1 95.5 86 ASP A N 1
ATOM 648 C CA . ASP A 1 86 ? 4.371 18.156 -6.879 1 95.5 86 ASP A CA 1
ATOM 649 C C . ASP A 1 86 ? 3.34 19.172 -6.41 1 95.5 86 ASP A C 1
ATOM 651 O O . ASP A 1 86 ? 3.246 20.266 -6.961 1 95.5 86 ASP A O 1
ATOM 655 N N . GLY A 1 87 ? 2.559 18.859 -5.41 1 96.62 87 GLY A N 1
ATOM 656 C CA . GLY A 1 87 ? 1.618 19.812 -4.836 1 96.62 87 GLY A CA 1
ATOM 657 C C . GLY A 1 87 ? 2.188 20.578 -3.654 1 96.62 87 GLY A C 1
ATOM 658 O O . GLY A 1 87 ? 3.355 20.406 -3.301 1 96.62 87 GLY A O 1
ATOM 659 N N . PRO A 1 88 ? 1.405 21.484 -3.111 1 98 88 PRO A N 1
ATOM 660 C CA . PRO A 1 88 ? 1.851 22.25 -1.945 1 98 88 PRO A CA 1
ATOM 661 C C . PRO A 1 88 ? 2.16 21.359 -0.739 1 98 88 PRO A C 1
ATOM 663 O O . PRO A 1 88 ? 1.549 20.312 -0.571 1 98 88 PRO A O 1
ATOM 666 N N . MET A 1 89 ? 3.127 21.781 0.037 1 98.06 89 MET A N 1
ATOM 667 C CA . MET A 1 89 ? 3.482 21.062 1.254 1 98.06 89 MET A CA 1
ATOM 668 C C . MET A 1 89 ? 3.656 22.016 2.428 1 98.06 89 MET A C 1
ATOM 670 O O . MET A 1 89 ? 3.918 23.203 2.23 1 98.06 89 MET A O 1
ATOM 674 N N . LEU A 1 90 ? 3.385 21.516 3.584 1 98.38 90 LEU A N 1
ATOM 675 C CA . LEU A 1 90 ? 3.629 22.203 4.848 1 98.38 90 LEU A CA 1
ATOM 676 C C . LEU A 1 90 ? 4.551 21.391 5.746 1 98.38 90 LEU A C 1
ATOM 678 O O . LEU A 1 90 ? 4.402 20.156 5.84 1 98.38 90 LEU A O 1
ATOM 682 N N . THR A 1 91 ? 5.578 21.969 6.312 1 96.94 91 THR A N 1
ATOM 683 C CA . THR A 1 91 ? 6.387 21.281 7.312 1 96.94 91 THR A CA 1
ATOM 684 C C . THR A 1 91 ? 6.082 21.812 8.711 1 96.94 91 THR A C 1
ATOM 686 O O . THR A 1 91 ? 6.16 23.016 8.953 1 96.94 91 THR A O 1
ATOM 689 N N . ASP A 1 92 ? 5.727 20.875 9.523 1 93.94 92 ASP A N 1
ATOM 690 C CA . ASP A 1 92 ? 5.656 21.219 10.938 1 93.94 92 ASP A CA 1
ATOM 691 C C . ASP A 1 92 ? 7.055 21.391 11.531 1 93.94 92 ASP A C 1
ATOM 693 O O . ASP A 1 92 ? 7.996 20.719 11.125 1 93.94 92 ASP A O 1
ATOM 697 N N . SER A 1 93 ? 7.199 22.281 12.43 1 90.31 93 SER A N 1
ATOM 698 C CA . SER A 1 93 ? 8.5 22.641 12.969 1 90.31 93 SER A CA 1
ATOM 699 C C . SER A 1 93 ? 9.094 21.5 13.789 1 90.31 93 SER A C 1
ATOM 701 O O . SER A 1 93 ? 10.305 21.438 14.008 1 90.31 93 SER A O 1
ATOM 703 N N . GLY A 1 94 ? 8.273 20.656 14.281 1 79.88 94 GLY A N 1
ATOM 704 C CA . GLY A 1 94 ? 8.727 19.547 15.117 1 79.88 94 GLY A CA 1
ATOM 705 C C . GLY A 1 94 ? 8.547 19.812 16.594 1 79.88 94 GLY A C 1
ATOM 706 O O . GLY A 1 94 ? 8.812 18.938 17.422 1 79.88 94 GLY A O 1
ATOM 707 N N . GLY A 1 95 ? 8.07 20.953 16.953 1 72.62 95 GLY A N 1
ATOM 708 C CA . GLY A 1 95 ? 7.879 21.281 18.359 1 72.62 95 GLY A CA 1
ATOM 709 C C . GLY A 1 95 ? 6.992 20.297 19.094 1 72.62 95 GLY A C 1
ATOM 710 O O . GLY A 1 95 ? 7.309 19.875 20.203 1 72.62 95 GLY A O 1
ATOM 711 N N . PHE A 1 96 ? 6.039 19.891 18.531 1 67.69 96 PHE A N 1
ATOM 712 C CA . PHE A 1 96 ? 5.109 18.938 19.109 1 67.69 96 PHE A CA 1
ATOM 713 C C . PHE A 1 96 ? 5.773 17.578 19.281 1 67.69 96 PHE A C 1
ATOM 715 O O . PHE A 1 96 ? 5.527 16.891 20.281 1 67.69 96 PHE A O 1
ATOM 722 N N . GLN A 1 97 ? 6.496 17.203 18.297 1 67.38 97 GLN A N 1
ATOM 723 C CA . GLN A 1 97 ? 7.195 15.922 18.391 1 67.38 97 GLN A CA 1
ATOM 724 C C . GLN A 1 97 ? 8.164 15.906 19.562 1 67.38 97 GLN A C 1
ATOM 726 O O . GLN A 1 97 ? 8.281 14.898 20.266 1 67.38 97 GLN A O 1
ATOM 731 N N . LEU A 1 98 ? 8.734 17.031 19.734 1 64.88 98 LEU A N 1
ATOM 732 C CA . LEU A 1 98 ? 9.648 17.156 20.859 1 64.88 98 LEU A CA 1
ATOM 733 C C . LEU A 1 98 ? 8.898 17.125 22.188 1 64.88 98 LEU A C 1
ATOM 735 O O . LEU A 1 98 ? 9.375 16.547 23.156 1 64.88 98 LEU A O 1
ATOM 739 N N . PHE A 1 99 ? 7.66 17.656 22.156 1 62.59 99 PHE A N 1
ATOM 740 C CA . PHE A 1 99 ? 6.773 17.609 23.312 1 62.59 99 PHE A CA 1
ATOM 741 C C . PHE A 1 99 ? 6.309 16.188 23.594 1 62.59 99 PHE A C 1
ATOM 743 O O . PHE A 1 99 ? 6.32 15.734 24.734 1 62.59 99 PHE A O 1
ATOM 750 N N . SER A 1 100 ? 6.004 15.516 22.578 1 60.19 100 SER A N 1
ATOM 751 C CA . SER A 1 100 ? 5.465 14.164 22.703 1 60.19 100 SER A CA 1
ATOM 752 C C . SER A 1 100 ? 6.527 13.188 23.188 1 60.19 100 SER A C 1
ATOM 754 O O . SER A 1 100 ? 6.203 12.148 23.766 1 60.19 100 SER A O 1
ATOM 756 N N . LEU A 1 101 ? 7.699 13.648 22.906 1 58.91 101 LEU A N 1
ATOM 757 C CA . LEU A 1 101 ? 8.812 12.82 23.359 1 58.91 101 LEU A CA 1
ATOM 758 C C . LEU A 1 101 ? 9.258 13.227 24.766 1 58.91 101 LEU A C 1
ATOM 760 O O . LEU A 1 101 ? 10.359 12.875 25.203 1 58.91 101 LEU A O 1
ATOM 764 N N . ASP A 1 102 ? 8.281 13.789 25.688 1 56.59 102 ASP A N 1
ATOM 765 C CA . ASP A 1 102 ? 8.305 14.383 27.016 1 56.59 102 ASP A CA 1
ATOM 766 C C . ASP A 1 102 ? 9.695 14.281 27.641 1 56.59 102 ASP A C 1
ATOM 768 O O . ASP A 1 102 ? 10.25 15.289 28.094 1 56.59 102 ASP A O 1
ATOM 772 N N . HIS A 1 103 ? 10.18 13.094 27.875 1 58.19 103 HIS A N 1
ATOM 773 C CA . HIS A 1 103 ? 11.273 12.945 28.828 1 58.19 103 HIS A CA 1
ATOM 774 C C . HIS A 1 103 ? 12.609 13.305 28.188 1 58.19 103 HIS A C 1
ATOM 776 O O . HIS A 1 103 ? 13.648 13.312 28.859 1 58.19 103 HIS A O 1
ATOM 782 N N . MET A 1 104 ? 12.398 13.945 26.969 1 62.59 104 MET A N 1
ATOM 783 C CA . MET A 1 104 ? 13.688 14.008 26.312 1 62.59 104 MET A CA 1
ATOM 784 C C . MET A 1 104 ? 14.016 15.438 25.875 1 62.59 104 MET A C 1
ATOM 786 O O . MET A 1 104 ? 14.961 15.664 25.125 1 62.59 104 MET A O 1
ATOM 790 N N . MET A 1 105 ? 13.133 16.469 26.328 1 76.25 105 MET A N 1
ATOM 791 C CA . MET A 1 105 ? 13.422 17.797 25.797 1 76.25 105 MET A CA 1
ATOM 792 C C . MET A 1 105 ? 13.414 18.844 26.906 1 76.25 105 MET A C 1
ATOM 794 O O . MET A 1 105 ? 12.68 18.703 27.891 1 76.25 105 MET A O 1
ATOM 798 N N . LYS A 1 106 ? 14.352 19.797 26.828 1 84.44 106 LYS A N 1
ATOM 799 C CA . LYS A 1 106 ? 14.414 20.969 27.703 1 84.44 106 LYS A CA 1
ATOM 800 C C . LYS A 1 106 ? 14.367 22.266 26.891 1 84.44 106 LYS A C 1
ATOM 802 O O . LYS A 1 106 ? 15.148 22.453 25.953 1 84.44 106 LYS A O 1
ATOM 807 N N . ALA A 1 107 ? 13.336 23.078 27.266 1 88.31 107 ALA A N 1
ATOM 808 C CA . ALA A 1 107 ? 13.203 24.359 26.578 1 88.31 107 ALA A CA 1
ATOM 809 C C . ALA A 1 107 ? 13.758 25.484 27.438 1 88.31 107 ALA A C 1
ATOM 811 O O . ALA A 1 107 ? 13.656 25.453 28.672 1 88.31 107 ALA A O 1
ATOM 812 N N . ASP A 1 108 ? 14.383 26.438 26.797 1 90.38 108 ASP A N 1
ATOM 813 C CA . ASP A 1 108 ? 14.812 27.688 27.422 1 90.38 108 ASP A CA 1
ATOM 814 C C . ASP A 1 108 ? 14.617 28.875 26.484 1 90.38 108 ASP A C 1
ATOM 816 O O . ASP A 1 108 ? 14.016 28.734 25.422 1 90.38 108 ASP A O 1
ATOM 820 N N . ALA A 1 109 ? 14.992 30.016 26.922 1 92.25 109 ALA A N 1
ATOM 821 C CA . ALA A 1 109 ? 14.742 31.25 26.172 1 92.25 109 ALA A CA 1
ATOM 822 C C . ALA A 1 109 ? 15.398 31.188 24.781 1 92.25 109 ALA A C 1
ATOM 824 O O . ALA A 1 109 ? 14.898 31.781 23.828 1 92.25 109 ALA A O 1
ATOM 825 N N . ASP A 1 110 ? 16.391 30.344 24.688 1 93.69 110 ASP A N 1
ATOM 826 C CA . ASP A 1 110 ? 17.203 30.344 23.469 1 93.69 110 ASP A CA 1
ATOM 827 C C . ASP A 1 110 ? 16.734 29.266 22.5 1 93.69 110 ASP A C 1
ATOM 829 O O . ASP A 1 110 ? 17.031 29.328 21.312 1 93.69 110 ASP A O 1
ATOM 833 N N . GLY A 1 111 ? 16.188 28.266 23.062 1 93.5 111 GLY A N 1
ATOM 834 C CA . GLY A 1 111 ? 15.75 27.203 22.172 1 93.5 111 GLY A CA 1
ATOM 835 C C . GLY A 1 111 ? 15.469 25.906 22.906 1 93.5 111 GLY A C 1
ATOM 836 O O . GLY A 1 111 ? 15.047 25.922 24.062 1 93.5 111 GLY A O 1
ATOM 837 N N . VAL A 1 112 ? 15.508 24.812 22.141 1 92.69 112 VAL A N 1
ATOM 838 C CA . VAL A 1 112 ? 15.164 23.516 22.719 1 92.69 112 VAL A CA 1
ATOM 839 C C . VAL A 1 112 ? 16.344 22.547 22.562 1 92.69 112 VAL A C 1
ATOM 841 O O . VAL A 1 112 ? 17 22.531 21.531 1 92.69 112 VAL A O 1
ATOM 844 N N . THR A 1 113 ? 16.641 21.891 23.609 1 93.06 113 THR A N 1
ATOM 845 C CA . THR A 1 113 ? 17.609 20.781 23.594 1 93.06 113 THR A CA 1
ATOM 846 C C . THR A 1 113 ? 16.891 19.453 23.75 1 93.06 113 THR A C 1
ATOM 848 O O . THR A 1 113 ? 15.953 19.328 24.547 1 93.06 113 THR A O 1
ATOM 851 N N . PHE A 1 114 ? 17.312 18.484 22.797 1 90.69 114 PHE A N 1
ATOM 852 C CA . PHE A 1 114 ? 16.625 17.188 22.906 1 90.69 114 PHE A CA 1
ATOM 853 C C . PHE A 1 114 ? 17.578 16.062 22.531 1 90.69 114 PHE A C 1
ATOM 855 O O . PHE A 1 114 ? 18.594 16.281 21.859 1 90.69 114 PHE A O 1
ATOM 862 N N . HIS A 1 115 ? 17.203 14.875 23 1 90.38 115 HIS A N 1
ATOM 863 C CA . HIS A 1 115 ? 17.875 13.633 22.641 1 90.38 115 HIS A CA 1
ATOM 864 C C . HIS A 1 115 ? 17 12.781 21.719 1 90.38 115 HIS A C 1
ATOM 866 O O . HIS A 1 115 ? 15.883 12.43 22.094 1 90.38 115 HIS A O 1
ATOM 872 N N . ALA A 1 116 ? 17.531 12.5 20.531 1 89.81 116 ALA A N 1
ATOM 873 C CA . ALA A 1 116 ? 16.766 11.742 19.562 1 89.81 116 ALA A CA 1
ATOM 874 C C . ALA A 1 116 ? 16.75 10.258 19.891 1 89.81 116 ALA A C 1
ATOM 876 O O . ALA A 1 116 ? 17.234 9.43 19.125 1 89.81 116 ALA A O 1
ATOM 877 N N . ARG A 1 117 ? 16.203 9.773 20.906 1 88.94 117 ARG A N 1
ATOM 878 C CA . ARG A 1 117 ? 16.219 8.406 21.422 1 88.94 117 ARG A CA 1
ATOM 879 C C . ARG A 1 117 ? 15.477 7.457 20.5 1 88.94 117 ARG A C 1
ATOM 881 O O . ARG A 1 117 ? 15.758 6.258 20.469 1 88.94 117 ARG A O 1
ATOM 888 N N . ASP A 1 118 ? 14.508 7.965 19.719 1 87.81 118 ASP A N 1
ATOM 889 C CA . ASP A 1 118 ? 13.75 7.156 18.766 1 87.81 118 ASP A CA 1
ATOM 890 C C . ASP A 1 118 ? 14.547 6.914 17.484 1 87.81 118 ASP A C 1
ATOM 892 O O . ASP A 1 118 ? 14.148 6.117 16.641 1 87.81 118 ASP A O 1
ATOM 896 N N . TYR A 1 119 ? 15.609 7.469 17.344 1 91.75 119 TYR A N 1
ATOM 897 C CA . TYR A 1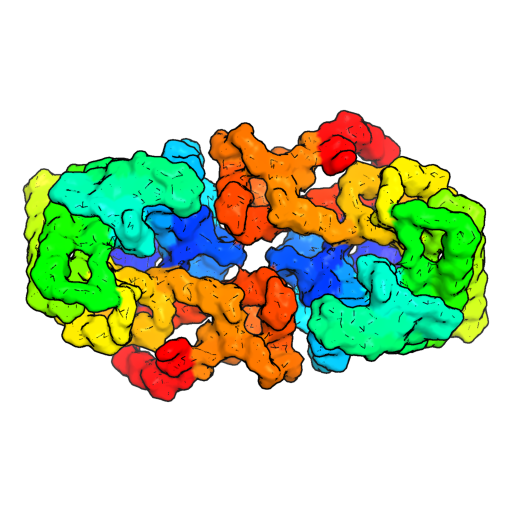 119 ? 16.516 7.238 16.234 1 91.75 119 TYR A CA 1
ATOM 898 C C . TYR A 1 119 ? 17.844 6.668 16.719 1 91.75 119 TYR A C 1
ATOM 900 O O . TYR A 1 119 ? 18.016 5.449 16.797 1 91.75 119 TYR A O 1
ATOM 908 N N . ASP A 1 120 ? 18.828 7.57 17.203 1 91.12 120 ASP A N 1
ATOM 909 C CA . ASP A 1 120 ? 20.156 7.07 17.547 1 91.12 120 ASP A CA 1
ATOM 910 C C . ASP A 1 120 ? 20.609 7.617 18.906 1 91.12 120 ASP A C 1
ATOM 912 O O . ASP A 1 120 ? 21.766 7.453 19.281 1 91.12 120 ASP A O 1
ATOM 916 N N . GLY A 1 121 ? 19.734 8.352 19.594 1 90.25 121 GLY A N 1
ATOM 917 C CA . GLY A 1 121 ? 20.047 8.852 20.922 1 90.25 121 GLY A CA 1
ATOM 918 C C . GLY A 1 121 ? 20.922 10.086 20.922 1 90.25 121 GLY A C 1
ATOM 919 O O . GLY A 1 121 ? 21.219 10.656 21.969 1 90.25 121 GLY A O 1
ATOM 920 N N . SER A 1 122 ? 21.219 10.594 19.844 1 92.94 122 SER A N 1
ATOM 921 C CA . SER A 1 122 ? 22.094 11.758 19.75 1 92.94 122 SER A CA 1
ATOM 922 C C . SER A 1 122 ? 21.453 13 20.344 1 92.94 122 SER A C 1
ATOM 924 O O . SER A 1 122 ? 20.219 13.102 20.391 1 92.94 122 SER A O 1
ATOM 926 N N . ALA A 1 123 ? 22.312 13.945 20.797 1 92.56 123 ALA A N 1
ATOM 927 C CA . ALA A 1 123 ? 21.859 15.211 21.359 1 92.56 123 ALA A CA 1
ATOM 928 C C . ALA A 1 123 ? 21.828 16.312 20.297 1 92.56 123 ALA A C 1
ATOM 930 O O . ALA A 1 123 ? 22.734 16.406 19.469 1 92.56 123 ALA A O 1
ATOM 931 N N . HIS A 1 124 ? 20.75 17.078 20.375 1 94.19 124 HIS A N 1
ATOM 932 C CA . HIS A 1 124 ? 20.578 18.141 19.391 1 94.19 124 HIS A CA 1
ATOM 933 C C . HIS A 1 124 ? 20.094 19.422 20.062 1 94.19 124 HIS A C 1
ATOM 935 O O . HIS A 1 124 ? 19.531 19.375 21.156 1 94.19 124 HIS A O 1
ATOM 941 N N . ARG A 1 125 ? 20.359 20.516 19.469 1 94.06 125 ARG A N 1
ATOM 942 C CA . ARG A 1 125 ? 19.891 21.828 19.891 1 94.06 125 ARG A CA 1
ATOM 943 C C . ARG A 1 125 ? 19.297 22.609 18.719 1 94.06 125 ARG A C 1
ATOM 945 O O . ARG A 1 125 ? 19.953 22.766 17.672 1 94.06 125 ARG A O 1
ATOM 952 N N . TRP A 1 126 ? 18.094 23.047 18.891 1 95.62 126 TRP A N 1
ATOM 953 C CA . TRP A 1 126 ? 17.469 23.922 17.906 1 95.62 126 TRP A CA 1
ATOM 954 C C . TRP A 1 126 ? 17.188 25.297 18.5 1 95.62 126 TRP A C 1
ATOM 956 O O . TRP A 1 126 ? 16.672 25.406 19.625 1 95.62 126 TRP A O 1
ATOM 966 N N . THR A 1 127 ? 17.594 26.281 17.875 1 97 127 THR A N 1
ATOM 967 C CA . THR A 1 127 ? 17.109 27.641 18.094 1 97 127 THR A CA 1
ATOM 968 C C . THR A 1 127 ? 16.062 28.016 17.047 1 97 127 THR A C 1
ATOM 970 O O . THR A 1 127 ? 15.906 27.312 16.047 1 97 127 THR A O 1
ATOM 973 N N . PRO A 1 128 ? 15.266 29.016 17.359 1 97.62 128 PRO A N 1
ATOM 974 C CA . PRO A 1 128 ? 14.352 29.469 16.312 1 97.62 128 PRO A CA 1
ATOM 975 C C . PRO A 1 128 ? 15.055 29.703 14.977 1 97.62 128 PRO A C 1
ATOM 977 O O . PRO A 1 128 ? 14.539 29.328 13.922 1 97.62 128 PRO A O 1
ATOM 980 N N . GLU A 1 129 ? 16.266 30.297 15 1 98.38 129 GLU A N 1
ATOM 981 C CA . GLU A 1 129 ? 17.016 30.578 13.781 1 98.38 129 GLU A CA 1
ATOM 982 C C . GLU A 1 129 ? 17.422 29.281 13.078 1 98.38 129 GLU A C 1
ATOM 984 O O . GLU A 1 129 ? 17.266 29.156 11.859 1 98.38 129 GLU A O 1
ATOM 989 N N . SER A 1 130 ? 17.953 28.359 13.836 1 97.81 130 SER A N 1
ATOM 990 C CA . SER A 1 130 ? 18.391 27.109 13.219 1 97.81 130 SER A CA 1
ATOM 991 C C . SER A 1 130 ? 17.219 26.312 12.68 1 97.81 130 SER A C 1
ATOM 993 O O . SER A 1 130 ? 17.328 25.641 11.641 1 97.81 130 SER A O 1
ATOM 995 N N . ASN A 1 131 ? 16.141 26.297 13.422 1 97.69 131 ASN A N 1
ATOM 996 C CA . ASN A 1 131 ? 14.938 25.609 12.953 1 97.69 131 ASN A CA 1
ATOM 997 C C . ASN A 1 131 ? 14.43 26.219 11.648 1 97.69 131 ASN A C 1
ATOM 999 O O . ASN A 1 131 ? 14.039 25.484 10.734 1 97.69 131 ASN A O 1
ATOM 1003 N N . MET A 1 132 ? 14.422 27.578 11.531 1 98.12 132 MET A N 1
ATOM 1004 C CA . MET A 1 132 ? 14.039 28.25 10.289 1 98.12 132 MET A CA 1
ATOM 1005 C C . MET A 1 132 ? 14.977 27.859 9.148 1 98.12 132 MET A C 1
ATOM 1007 O O . MET A 1 132 ? 14.523 27.609 8.031 1 98.12 132 MET A O 1
ATOM 1011 N N . ASP A 1 133 ? 16.219 27.781 9.469 1 98.44 133 ASP A N 1
ATOM 1012 C CA . ASP A 1 133 ? 17.188 27.359 8.461 1 98.44 133 ASP A CA 1
ATOM 1013 C C . ASP A 1 133 ? 16.859 25.969 7.938 1 98.44 133 ASP A C 1
ATOM 1015 O O . ASP A 1 133 ? 16.844 25.734 6.727 1 98.44 133 ASP A O 1
ATOM 1019 N N . ILE A 1 134 ? 16.625 25.078 8.836 1 98.12 134 ILE A N 1
ATOM 1020 C CA . ILE A 1 134 ? 16.297 23.703 8.5 1 98.12 134 ILE A CA 1
ATOM 1021 C C . ILE A 1 134 ? 15.062 23.656 7.605 1 98.12 134 ILE A C 1
ATOM 1023 O O . ILE A 1 134 ? 15.086 23.031 6.535 1 98.12 134 ILE A O 1
ATOM 1027 N N . GLN A 1 135 ? 14.008 24.328 7.988 1 98.5 135 GLN A N 1
ATOM 1028 C CA . GLN A 1 135 ? 12.75 24.281 7.25 1 98.5 135 GLN A CA 1
ATOM 1029 C C . GLN A 1 135 ? 12.891 24.953 5.887 1 98.5 135 GLN A C 1
ATOM 1031 O O . GLN A 1 135 ? 12.281 24.516 4.906 1 98.5 135 GLN A O 1
ATOM 1036 N N . GLN A 1 136 ? 13.648 26.062 5.82 1 98.56 136 GLN A N 1
ATOM 1037 C CA . GLN A 1 136 ? 13.898 26.719 4.543 1 98.56 136 GLN A CA 1
ATOM 1038 C C . GLN A 1 136 ? 14.648 25.797 3.586 1 98.56 136 GLN A C 1
ATOM 1040 O O . GLN A 1 136 ? 14.383 25.797 2.383 1 98.56 136 GLN A O 1
ATOM 1045 N N . ARG A 1 137 ? 15.547 24.984 4.125 1 98.44 137 ARG A N 1
ATOM 1046 C CA . ARG A 1 137 ? 16.328 24.047 3.322 1 98.44 137 ARG A CA 1
ATOM 1047 C C . ARG A 1 137 ? 15.469 22.859 2.885 1 98.44 137 ARG A C 1
ATOM 1049 O O . ARG A 1 137 ? 15.625 22.344 1.773 1 98.44 137 ARG A O 1
ATOM 1056 N N . ILE A 1 138 ? 14.578 22.344 3.721 1 97.94 138 ILE A N 1
ATOM 1057 C CA . ILE A 1 138 ? 13.625 21.312 3.346 1 97.94 138 ILE A CA 1
ATOM 1058 C C . ILE A 1 138 ? 12.758 21.797 2.184 1 97.94 138 ILE A C 1
ATOM 1060 O O . ILE A 1 138 ? 12.461 21.031 1.261 1 97.94 138 ILE A O 1
ATOM 1064 N N . GLY A 1 139 ? 12.289 23.031 2.297 1 97.94 139 GLY A N 1
ATOM 1065 C CA . GLY A 1 139 ? 11.781 23.734 1.127 1 97.94 139 GLY A CA 1
ATOM 1066 C C . GLY A 1 139 ? 10.289 23.531 0.919 1 97.94 139 GLY A C 1
ATOM 1067 O O . GLY A 1 139 ? 9.797 23.625 -0.21 1 97.94 139 GLY A O 1
ATOM 1068 N N . ALA A 1 140 ? 9.484 23.297 1.954 1 98 140 ALA A N 1
ATOM 1069 C CA . ALA A 1 140 ? 8.031 23.234 1.82 1 98 140 ALA A CA 1
ATOM 1070 C C . ALA A 1 140 ? 7.453 24.609 1.508 1 98 140 ALA A C 1
ATOM 1072 O O . ALA A 1 140 ? 8.133 25.625 1.669 1 98 140 ALA A O 1
ATOM 1073 N N . ASP A 1 141 ? 6.23 24.656 1.071 1 98.5 141 ASP A N 1
ATOM 1074 C CA . ASP A 1 141 ? 5.578 25.922 0.727 1 98.5 141 ASP A CA 1
ATOM 1075 C C . ASP A 1 141 ? 5.238 26.719 1.981 1 98.5 141 ASP A C 1
ATOM 1077 O O . ASP A 1 141 ? 5.164 27.953 1.937 1 98.5 141 ASP A O 1
ATOM 1081 N N . ILE A 1 142 ? 4.992 26.031 3.029 1 98.56 142 ILE A N 1
ATOM 1082 C CA . ILE A 1 142 ? 4.645 26.641 4.305 1 98.56 142 ILE A CA 1
ATOM 1083 C C . ILE A 1 142 ? 5.492 26.031 5.418 1 98.56 142 ILE A C 1
ATOM 1085 O O . ILE A 1 142 ? 5.648 24.812 5.5 1 98.56 142 ILE A O 1
ATOM 1089 N N . CYS A 1 143 ? 6.102 26.812 6.176 1 98.19 143 CYS A N 1
ATOM 1090 C CA . CYS A 1 143 ? 6.766 26.344 7.387 1 98.19 143 CYS A CA 1
ATOM 1091 C C . CYS A 1 143 ? 6.137 26.953 8.633 1 98.19 143 CYS A C 1
ATOM 1093 O O . CYS A 1 143 ? 5.449 27.969 8.547 1 98.19 143 CYS A O 1
ATOM 1095 N N . MET A 1 144 ? 6.285 26.328 9.711 1 98.25 144 MET A N 1
ATOM 1096 C CA . MET A 1 144 ? 5.703 26.75 10.984 1 98.25 144 MET A CA 1
ATOM 1097 C C . MET A 1 144 ? 6.777 27.281 11.93 1 98.25 144 MET A C 1
ATOM 1099 O O . MET A 1 144 ? 7.895 26.75 11.961 1 98.25 144 MET A O 1
ATOM 1103 N N . GLN A 1 145 ? 6.473 28.234 12.703 1 98.06 145 GLN A N 1
ATOM 1104 C CA . GLN A 1 145 ? 7.418 28.688 13.719 1 98.06 145 GLN A CA 1
ATOM 1105 C C . GLN A 1 145 ? 7.773 27.578 14.688 1 98.06 145 GLN A C 1
ATOM 1107 O O . GLN A 1 145 ? 6.988 26.641 14.883 1 98.06 145 GLN A O 1
ATOM 1112 N N . LEU A 1 146 ? 8.992 27.578 15.258 1 96.44 146 LEU A N 1
ATOM 1113 C CA . LEU A 1 146 ? 9.289 26.766 16.422 1 96.44 146 LEU A CA 1
ATOM 1114 C C . LEU A 1 146 ? 8.477 27.219 17.625 1 96.44 146 LEU A C 1
ATOM 1116 O O . LEU A 1 146 ? 8.547 28.391 18.016 1 96.44 146 LEU A O 1
ATOM 1120 N N . ASP A 1 147 ? 7.648 26.375 18.156 1 94.38 147 ASP A N 1
ATOM 1121 C CA . ASP A 1 147 ? 6.805 26.734 19.281 1 94.38 147 ASP A CA 1
ATOM 1122 C C . ASP A 1 147 ? 6.945 25.719 20.422 1 94.38 147 ASP A C 1
ATOM 1124 O O . ASP A 1 147 ? 7.613 24.703 20.266 1 94.38 147 ASP A O 1
ATOM 1128 N N . GLN A 1 148 ? 6.449 26.047 21.516 1 89.56 148 GLN A N 1
ATOM 1129 C CA . GLN A 1 148 ? 6.383 25.125 22.641 1 89.56 148 GLN A CA 1
ATOM 1130 C C . GLN A 1 148 ? 4.938 24.734 22.953 1 89.56 148 GLN A C 1
ATOM 1132 O O . GLN A 1 148 ? 4.129 25.578 23.344 1 89.56 148 GLN A O 1
ATOM 1137 N N . CYS A 1 149 ? 4.707 23.5 22.656 1 86.06 149 CYS A N 1
ATOM 1138 C CA . CYS A 1 149 ? 3.412 22.938 23.016 1 86.06 149 CYS A CA 1
ATOM 1139 C C . CYS A 1 149 ? 3.455 22.312 24.406 1 86.06 149 CYS A C 1
ATOM 1141 O O . CYS A 1 149 ? 4.414 21.625 24.766 1 86.06 149 CYS A O 1
ATOM 1143 N N . ILE A 1 150 ? 2.436 22.609 25.188 1 85.44 150 ILE A N 1
ATOM 1144 C CA . ILE A 1 150 ? 2.379 22.078 26.547 1 85.44 150 ILE A CA 1
ATOM 1145 C C . ILE A 1 150 ? 1.174 21.156 26.688 1 85.44 150 ILE A C 1
ATOM 1147 O O . ILE A 1 150 ? 0.125 21.391 26.078 1 85.44 150 ILE A O 1
ATOM 1151 N N . GLY A 1 151 ? 1.309 20.156 27.391 1 84.25 151 GLY A N 1
ATOM 1152 C CA . GLY A 1 151 ? 0.275 19.141 27.531 1 84.25 151 GLY A CA 1
ATOM 1153 C C . GLY A 1 151 ? -0.896 19.594 28.375 1 84.25 151 GLY A C 1
ATOM 1154 O O . GLY A 1 151 ? -0.883 20.703 28.922 1 84.25 151 GLY A O 1
ATOM 1155 N N . TYR A 1 152 ? -1.975 18.781 28.375 1 86.75 152 TYR A N 1
ATOM 1156 C CA . TYR A 1 152 ? -3.146 18.984 29.234 1 86.75 152 TYR A CA 1
ATOM 1157 C C . TYR A 1 152 ? -3.406 17.75 30.094 1 86.75 152 TYR A C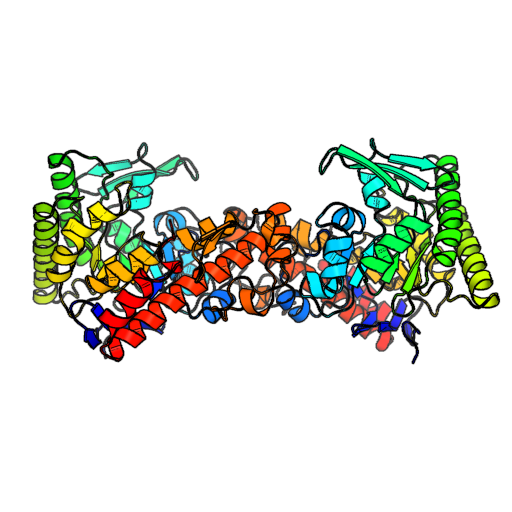 1
ATOM 1159 O O . TYR A 1 152 ? -3.336 16.625 29.609 1 86.75 152 TYR A O 1
ATOM 1167 N N . PRO A 1 153 ? -3.709 17.984 31.391 1 89.62 153 PRO A N 1
ATOM 1168 C CA . PRO A 1 153 ? -3.83 19.266 32.062 1 89.62 153 PRO A CA 1
ATOM 1169 C C . PRO A 1 153 ? -2.48 19.828 32.5 1 89.62 153 PRO A C 1
ATOM 1171 O O . PRO A 1 153 ? -1.494 19.094 32.594 1 89.62 153 PRO A O 1
ATOM 1174 N N . CYS A 1 154 ? -2.434 21.078 32.656 1 90.56 154 CYS A N 1
ATOM 1175 C CA . CYS A 1 154 ? -1.255 21.812 33.125 1 90.56 154 CYS A CA 1
ATOM 1176 C C . CYS A 1 154 ? -1.651 23.062 33.906 1 90.56 154 CYS A C 1
ATOM 1178 O O . CYS A 1 154 ? -2.705 23.641 33.656 1 90.56 154 CYS A O 1
ATOM 1180 N N . GLU A 1 155 ? -0.818 23.469 34.875 1 95.5 155 GLU A N 1
ATOM 1181 C CA . GLU A 1 155 ? -1.081 24.688 35.656 1 95.5 155 GLU A CA 1
ATOM 1182 C C . GLU A 1 155 ? -1.035 25.922 34.75 1 95.5 155 GLU A C 1
ATOM 1184 O O . GLU A 1 155 ? -0.199 26 33.844 1 95.5 155 GLU A O 1
ATOM 1189 N N . LYS A 1 156 ? -1.922 26.828 35 1 97 156 LYS A N 1
ATOM 1190 C CA . LYS A 1 156 ? -2.049 28.016 34.156 1 97 156 LYS A CA 1
ATOM 1191 C C . LYS A 1 156 ? -0.725 28.766 34.062 1 97 156 LYS A C 1
ATOM 1193 O O . LYS A 1 156 ? -0.39 29.312 33.031 1 97 156 LYS A O 1
ATOM 1198 N N . GLU A 1 157 ? -0.007 28.859 35.188 1 96.81 157 GLU A N 1
ATOM 1199 C CA . GLU A 1 157 ? 1.273 29.562 35.188 1 96.81 157 GLU A CA 1
ATOM 1200 C C . GLU A 1 157 ? 2.25 28.922 34.188 1 96.81 157 GLU A C 1
ATOM 1202 O O . GLU A 1 157 ? 3.012 29.625 33.531 1 96.81 157 GLU A O 1
ATOM 1207 N N . ASP A 1 158 ? 2.258 27.641 34.219 1 94.62 158 ASP A N 1
ATOM 1208 C CA . ASP A 1 158 ? 3.113 26.938 33.25 1 94.62 158 ASP A CA 1
ATOM 1209 C C . ASP A 1 158 ? 2.664 27.172 31.828 1 94.62 158 ASP A C 1
ATOM 1211 O O . ASP A 1 158 ? 3.494 27.312 30.922 1 94.62 158 ASP A O 1
ATOM 1215 N N . VAL A 1 159 ? 1.364 27.172 31.609 1 95.94 159 VAL A N 1
ATOM 1216 C CA . VAL A 1 159 ? 0.812 27.453 30.297 1 95.94 159 VAL A CA 1
ATOM 1217 C C . VAL A 1 159 ? 1.207 28.875 29.859 1 95.94 159 VAL A C 1
ATOM 1219 O O . VAL A 1 159 ? 1.58 29.094 28.703 1 95.94 159 VAL A O 1
ATOM 1222 N N . ALA A 1 160 ? 1.106 29.797 30.781 1 97.62 160 ALA A N 1
ATOM 1223 C CA . ALA A 1 160 ? 1.471 31.188 30.5 1 97.62 160 ALA A CA 1
ATOM 1224 C C . ALA A 1 160 ? 2.938 31.297 30.094 1 97.62 160 ALA A C 1
ATOM 1226 O O . ALA A 1 160 ? 3.271 32 29.141 1 97.62 160 ALA A O 1
ATOM 1227 N N . ALA A 1 161 ? 3.781 30.609 30.812 1 95.62 161 ALA A N 1
ATOM 1228 C CA . ALA A 1 161 ? 5.211 30.625 30.531 1 95.62 161 ALA A CA 1
ATOM 1229 C C . ALA A 1 161 ? 5.5 30.031 29.156 1 95.62 161 ALA A C 1
ATOM 1231 O O . ALA A 1 161 ? 6.289 30.578 28.375 1 95.62 161 ALA A O 1
ATOM 1232 N N . SER A 1 162 ? 4.93 28.891 28.891 1 93.69 162 SER A N 1
ATOM 1233 C CA . SER A 1 162 ? 5.109 28.234 27.594 1 93.69 162 SER A CA 1
ATOM 1234 C C . SER A 1 162 ? 4.566 29.094 26.453 1 93.69 162 SER A C 1
ATOM 1236 O O . SER A 1 162 ? 5.156 29.156 25.375 1 93.69 162 SER A O 1
ATOM 1238 N N . THR A 1 163 ? 3.441 29.734 26.688 1 96.88 163 THR A N 1
ATOM 1239 C CA . THR A 1 163 ? 2.824 30.609 25.703 1 96.88 163 THR A CA 1
ATOM 1240 C C . THR A 1 163 ? 3.73 31.797 25.391 1 96.88 163 THR A C 1
ATOM 1242 O O . THR A 1 163 ? 3.924 32.156 24.234 1 96.88 163 THR A O 1
ATOM 1245 N N . ALA A 1 164 ? 4.27 32.375 26.438 1 97.31 164 ALA A N 1
ATOM 1246 C CA . ALA A 1 164 ? 5.176 33.5 26.266 1 97.31 164 ALA A CA 1
ATOM 1247 C C . ALA A 1 164 ? 6.414 33.094 25.469 1 97.31 164 ALA A C 1
ATOM 1249 O O . ALA A 1 164 ? 6.852 33.812 24.578 1 97.31 164 ALA A O 1
ATOM 1250 N N . LEU A 1 165 ? 6.938 31.984 25.844 1 95.56 165 LEU A N 1
ATOM 1251 C CA . LEU A 1 165 ? 8.094 31.469 25.125 1 95.56 165 LEU A CA 1
ATOM 1252 C C . LEU A 1 165 ? 7.785 31.281 23.641 1 95.56 165 LEU A C 1
ATOM 1254 O O . LEU A 1 165 ? 8.625 31.578 22.781 1 95.56 165 LEU A O 1
ATOM 1258 N N . SER A 1 166 ? 6.625 30.844 23.312 1 96.06 166 SER A N 1
ATOM 1259 C CA . SER A 1 166 ? 6.211 30.594 21.938 1 96.06 166 SER A CA 1
ATOM 1260 C C . SER A 1 166 ? 6.199 31.875 21.125 1 96.06 166 SER A C 1
ATOM 1262 O O . SER A 1 166 ? 6.711 31.906 20 1 96.06 166 SER A O 1
ATOM 1264 N N . TRP A 1 167 ? 5.602 33 21.656 1 97.19 167 TRP A N 1
ATOM 1265 C CA . TRP A 1 167 ? 5.566 34.188 20.828 1 97.19 167 TRP A CA 1
ATOM 1266 C C . TRP A 1 167 ? 6.93 34.875 20.797 1 97.19 167 TRP A C 1
ATOM 1268 O O . TRP A 1 167 ? 7.262 35.562 19.828 1 97.19 167 TRP A O 1
ATOM 1278 N N . GLU A 1 168 ? 7.762 34.719 21.828 1 97.88 168 GLU A N 1
ATOM 1279 C CA . GLU A 1 168 ? 9.133 35.219 21.781 1 97.88 168 GLU A CA 1
ATOM 1280 C C . GLU A 1 168 ? 9.93 34.531 20.672 1 97.88 168 GLU A C 1
ATOM 1282 O O . GLU A 1 168 ? 10.672 35.188 19.938 1 97.88 168 GLU A O 1
ATOM 1287 N N . TRP A 1 169 ? 9.789 33.219 20.625 1 97.69 169 TRP A N 1
ATOM 1288 C CA . TRP A 1 169 ? 10.445 32.469 19.562 1 97.69 169 TRP A CA 1
ATOM 1289 C C . TRP A 1 169 ? 9.867 32.844 18.203 1 97.69 169 TRP A C 1
ATOM 1291 O O . TRP A 1 169 ? 10.586 32.812 17.203 1 97.69 169 TRP A O 1
ATOM 1301 N N . ALA A 1 170 ? 8.57 33.156 18.125 1 98.38 170 ALA A N 1
ATOM 1302 C CA . ALA A 1 170 ? 7.941 33.562 16.875 1 98.38 170 ALA A CA 1
ATOM 1303 C C . ALA A 1 170 ? 8.633 34.781 16.297 1 98.38 170 ALA A C 1
ATOM 1305 O O . ALA A 1 170 ? 8.836 34.875 15.078 1 98.38 170 ALA A O 1
ATOM 1306 N N . LYS A 1 171 ? 8.914 35.75 17.141 1 98.5 171 LYS A N 1
ATOM 1307 C CA . LYS A 1 171 ? 9.625 36.938 16.688 1 98.5 171 LYS A CA 1
ATOM 1308 C C . LYS A 1 171 ? 10.961 36.562 16.062 1 98.5 171 LYS A C 1
ATOM 1310 O O . LYS A 1 171 ? 11.297 37.062 14.977 1 98.5 171 LYS A O 1
ATOM 1315 N N . ARG A 1 172 ? 11.68 35.719 16.703 1 98.25 172 ARG A N 1
ATOM 1316 C CA . ARG A 1 172 ? 12.992 35.281 16.219 1 98.25 172 ARG A CA 1
ATOM 1317 C C . ARG A 1 172 ? 12.867 34.469 14.93 1 98.25 172 ARG A C 1
ATOM 1319 O O . ARG A 1 172 ? 13.703 34.594 14.031 1 98.25 172 ARG A O 1
ATOM 1326 N N . CYS A 1 173 ? 11.875 33.625 14.844 1 98.44 173 CYS A N 1
ATOM 1327 C CA . CYS A 1 173 ? 11.602 32.906 13.594 1 98.44 173 CYS A CA 1
ATOM 1328 C C . CYS A 1 173 ? 11.289 33.875 12.469 1 98.44 173 CYS A C 1
ATOM 1330 O O . CYS A 1 173 ? 11.812 33.75 11.359 1 98.44 173 CYS A O 1
ATOM 1332 N N . CYS A 1 174 ? 10.445 34.844 12.75 1 98.56 174 CYS A N 1
ATOM 1333 C CA . CYS A 1 174 ? 10.031 35.812 11.773 1 98.56 174 CYS A CA 1
ATOM 1334 C C . CYS A 1 174 ? 11.242 36.594 11.234 1 98.56 174 CYS A C 1
ATOM 1336 O O . CYS A 1 174 ? 11.352 36.812 10.023 1 98.56 174 CYS A O 1
ATOM 1338 N N . ASP A 1 175 ? 12.133 36.938 12.07 1 98.19 175 ASP A N 1
ATOM 1339 C CA . ASP A 1 175 ? 13.328 37.688 11.695 1 98.19 175 ASP A CA 1
ATOM 1340 C C . ASP A 1 175 ? 14.273 36.812 10.867 1 98.19 175 ASP A C 1
ATOM 1342 O O . ASP A 1 175 ? 14.984 37.312 9.992 1 98.19 175 ASP A O 1
ATOM 1346 N N . ALA A 1 176 ? 14.273 35.531 11.133 1 98.06 176 ALA A N 1
ATOM 1347 C CA . ALA A 1 176 ? 15.234 34.594 10.531 1 98.06 176 ALA A CA 1
ATOM 1348 C C . ALA A 1 176 ? 14.734 34.094 9.18 1 98.06 176 ALA A C 1
ATOM 1350 O O . ALA A 1 176 ? 15.516 33.625 8.359 1 98.06 176 ALA A O 1
ATOM 1351 N N . HIS A 1 177 ? 13.461 34.125 8.93 1 98.06 177 HIS A N 1
ATOM 1352 C CA . HIS A 1 177 ? 12.867 33.562 7.711 1 98.06 177 HIS A CA 1
ATOM 1353 C C . HIS A 1 177 ? 13.102 34.5 6.523 1 98.06 177 HIS A C 1
ATOM 1355 O O . HIS A 1 177 ? 12.727 35.688 6.559 1 98.06 177 HIS A O 1
ATOM 1361 N N . THR A 1 178 ? 13.68 33.906 5.426 1 96.88 178 THR A N 1
ATOM 1362 C CA . THR A 1 178 ? 14.086 34.812 4.336 1 96.88 178 THR A CA 1
ATOM 1363 C C . THR A 1 178 ? 13.539 34.312 3.002 1 96.88 178 THR A C 1
ATOM 1365 O O . THR A 1 178 ? 13.508 35.062 2.021 1 96.88 178 THR A O 1
ATOM 1368 N N . ARG A 1 179 ? 13.133 33.125 2.936 1 96 179 ARG A N 1
ATOM 1369 C CA . ARG A 1 179 ? 12.734 32.531 1.66 1 96 179 ARG A CA 1
ATOM 1370 C C . ARG A 1 179 ? 11.43 33.156 1.162 1 96 179 ARG A C 1
ATOM 1372 O O . ARG A 1 179 ? 10.406 33.094 1.85 1 96 179 ARG A O 1
ATOM 1379 N N . ILE A 1 180 ? 11.43 33.594 -0.062 1 95.44 180 ILE A N 1
ATOM 1380 C CA . ILE A 1 180 ? 10.305 34.375 -0.575 1 95.44 180 ILE A CA 1
ATOM 1381 C C . ILE A 1 180 ? 9.227 33.406 -1.099 1 95.44 180 ILE A C 1
ATOM 1383 O O . ILE A 1 180 ? 8.047 33.781 -1.144 1 95.44 180 ILE A O 1
ATOM 1387 N N . ASP A 1 181 ? 9.602 32.219 -1.512 1 97.38 181 ASP A N 1
ATOM 1388 C CA . ASP A 1 181 ? 8.648 31.266 -2.064 1 97.38 181 ASP A CA 1
ATOM 1389 C C . ASP A 1 181 ? 8.117 30.328 -0.98 1 97.38 181 ASP A C 1
ATOM 1391 O O . ASP A 1 181 ? 7.645 29.234 -1.276 1 97.38 181 ASP A O 1
ATOM 1395 N N . GLN A 1 182 ? 8.266 30.703 0.265 1 98.19 182 GLN A N 1
ATOM 1396 C CA . GLN A 1 182 ? 7.789 29.969 1.429 1 98.19 182 GLN A CA 1
ATOM 1397 C C . GLN A 1 182 ? 7.047 30.875 2.396 1 98.19 182 GLN A C 1
ATOM 1399 O O . GLN A 1 182 ? 7.488 32 2.658 1 98.19 182 GLN A O 1
ATOM 1404 N N . ALA A 1 183 ? 5.965 30.422 2.877 1 98.44 183 ALA A N 1
ATOM 1405 C CA . ALA A 1 183 ? 5.215 31.172 3.887 1 98.44 183 ALA A CA 1
ATOM 1406 C C . ALA A 1 183 ? 5.613 30.734 5.293 1 98.44 183 ALA A C 1
ATOM 1408 O O . ALA A 1 183 ? 5.941 29.562 5.52 1 98.44 183 ALA A O 1
ATOM 1409 N N . LEU A 1 184 ? 5.613 31.641 6.203 1 98.56 184 LEU A N 1
ATOM 1410 C CA . LEU A 1 184 ? 5.797 31.344 7.621 1 98.56 184 LEU A CA 1
ATOM 1411 C C . LEU A 1 184 ? 4.492 31.547 8.383 1 98.56 184 LEU A C 1
ATOM 1413 O O . LEU A 1 184 ? 3.9 32.625 8.352 1 98.56 184 LEU A O 1
ATOM 1417 N N . PHE A 1 185 ? 4.016 30.5 8.992 1 98.81 185 PHE A N 1
ATOM 1418 C CA . PHE A 1 185 ? 2.844 30.578 9.859 1 98.81 185 PHE A CA 1
ATOM 1419 C C . PHE A 1 185 ? 3.258 30.703 11.32 1 98.81 185 PHE A C 1
ATOM 1421 O O . PHE A 1 185 ? 4.168 30.016 11.773 1 98.81 185 PHE A O 1
ATOM 1428 N N . ALA A 1 186 ? 2.65 31.625 12.039 1 98.62 186 ALA A N 1
ATOM 1429 C CA . ALA A 1 186 ? 2.797 31.719 13.492 1 98.62 186 ALA A CA 1
ATOM 1430 C C . ALA A 1 186 ? 1.83 30.766 14.195 1 98.62 186 ALA A C 1
ATOM 1432 O O . ALA A 1 186 ? 0.842 30.328 13.602 1 98.62 186 ALA A O 1
ATOM 1433 N N . ILE A 1 187 ? 2.127 30.438 15.422 1 98.31 187 ILE A N 1
ATOM 1434 C CA . ILE A 1 187 ? 1.279 29.484 16.125 1 98.31 187 ILE A CA 1
ATOM 1435 C C . ILE A 1 187 ? 0.75 30.125 17.406 1 98.31 187 ILE A C 1
ATOM 1437 O O . ILE A 1 187 ? 1.527 30.516 18.281 1 98.31 187 ILE A O 1
ATOM 1441 N N . VAL A 1 188 ? -0.545 30.219 17.516 1 98.5 188 VAL A N 1
ATOM 1442 C CA . VAL A 1 188 ? -1.216 30.672 18.734 1 98.5 188 VAL A CA 1
ATOM 1443 C C . VAL A 1 188 ? -1.224 29.562 19.766 1 98.5 188 VAL A C 1
ATOM 1445 O O . VAL A 1 188 ? -1.695 28.453 19.5 1 98.5 188 VAL A O 1
ATOM 1448 N N . GLN A 1 189 ? -0.696 29.828 20.922 1 97 189 GLN A N 1
ATOM 1449 C CA . GLN A 1 189 ? -0.763 28.922 22.078 1 97 189 GLN A CA 1
ATOM 1450 C C . GLN A 1 189 ? -1.546 29.562 23.219 1 97 189 GLN A C 1
ATOM 1452 O O . GLN A 1 189 ? -2 30.703 23.125 1 97 189 GLN A O 1
ATOM 1457 N N . GLY A 1 190 ? -1.779 28.766 24.266 1 96.88 190 GLY A N 1
ATOM 1458 C CA . GLY A 1 190 ? -2.488 29.312 25.406 1 96.88 190 GLY A CA 1
ATOM 1459 C C . GLY A 1 190 ? -3.291 28.281 26.172 1 96.88 190 GLY A C 1
ATOM 1460 O O . GLY A 1 190 ? -4.07 28.625 27.062 1 96.88 190 GLY A O 1
ATOM 1461 N N . GLY A 1 191 ? -3.072 26.984 25.797 1 94.5 191 GLY A N 1
ATOM 1462 C CA . GLY A 1 191 ? -3.826 25.922 26.453 1 94.5 191 GLY A CA 1
ATOM 1463 C C . GLY A 1 191 ? -5.328 26.094 26.328 1 94.5 191 GLY A C 1
ATOM 1464 O O . GLY A 1 191 ? -5.844 26.328 25.234 1 94.5 191 GLY A O 1
ATOM 1465 N N . MET A 1 192 ? -6.004 25.891 27.484 1 95.94 192 MET A N 1
ATOM 1466 C CA . MET A 1 192 ? -7.457 26 27.484 1 95.94 192 MET A CA 1
ATOM 1467 C C . MET A 1 192 ? -7.91 27.312 28.094 1 95.94 192 MET A C 1
ATOM 1469 O O . MET A 1 192 ? -9.07 27.453 28.5 1 95.94 192 MET A O 1
ATOM 1473 N N . HIS A 1 193 ? -7.035 28.297 28.156 1 97.06 193 HIS A N 1
ATOM 1474 C CA . HIS A 1 193 ? -7.309 29.594 28.797 1 97.06 193 HIS A CA 1
ATOM 1475 C C . HIS A 1 193 ? -7.48 30.688 27.75 1 97.06 193 HIS A C 1
ATOM 1477 O O . HIS A 1 193 ? -6.512 31.078 27.094 1 97.06 193 HIS A O 1
ATOM 1483 N N . LEU A 1 194 ? -8.641 31.297 27.719 1 98.12 194 LEU A N 1
ATOM 1484 C CA . LEU A 1 194 ? -8.969 32.281 26.703 1 98.12 194 LEU A CA 1
ATOM 1485 C C . LEU A 1 194 ? -8.062 33.5 26.812 1 98.12 194 LEU A C 1
ATOM 1487 O O . LEU A 1 194 ? -7.613 34.062 25.797 1 98.12 194 LEU A O 1
ATOM 1491 N N . ASP A 1 195 ? -7.875 33.969 28.031 1 98.62 195 ASP A N 1
ATOM 1492 C CA . ASP A 1 195 ? -7.078 35.188 28.219 1 98.62 195 ASP A CA 1
ATOM 1493 C C . ASP A 1 195 ? -5.656 34.969 27.688 1 98.62 195 ASP A C 1
ATOM 1495 O O . ASP A 1 195 ? -5.09 35.875 27.062 1 98.62 195 ASP A O 1
ATOM 1499 N N . LEU A 1 196 ? -5.031 33.812 27.938 1 98.44 196 LEU A N 1
ATOM 1500 C CA . LEU A 1 196 ? -3.688 33.5 27.453 1 98.44 196 LEU A CA 1
ATOM 1501 C C . LEU A 1 196 ? -3.672 33.375 25.938 1 98.44 196 LEU A C 1
ATOM 1503 O O . LEU A 1 196 ? -2.713 33.812 25.281 1 98.44 196 LEU A O 1
ATOM 1507 N N . ARG A 1 197 ? -4.672 32.812 25.359 1 98.44 197 ARG A N 1
ATOM 1508 C CA . ARG A 1 197 ? -4.773 32.688 23.922 1 98.44 197 ARG A CA 1
ATOM 1509 C C . ARG A 1 197 ? -4.879 34.062 23.25 1 98.44 197 ARG A C 1
ATOM 1511 O O . ARG A 1 197 ? -4.215 34.312 22.234 1 98.44 197 ARG A O 1
ATOM 1518 N N . LEU A 1 198 ? -5.73 34.906 23.812 1 98.75 198 LEU A N 1
ATOM 1519 C CA . LEU A 1 198 ? -5.898 36.25 23.234 1 98.75 198 LEU A CA 1
ATOM 1520 C C . LEU A 1 198 ? -4.621 37.062 23.391 1 98.75 198 LEU A C 1
ATOM 1522 O O . LEU A 1 198 ? -4.301 37.875 22.531 1 98.75 198 LEU A O 1
ATOM 1526 N N . GLU A 1 199 ? -3.943 36.844 24.5 1 98.75 199 GLU A N 1
ATOM 1527 C CA . GLU A 1 199 ? -2.641 37.5 24.641 1 98.75 199 GLU A CA 1
ATOM 1528 C C . GLU A 1 199 ? -1.663 37.031 23.578 1 98.75 199 GLU A C 1
ATOM 1530 O O . GLU A 1 199 ? -0.913 37.812 23.016 1 98.75 199 GLU A O 1
ATOM 1535 N N . SER A 1 200 ? -1.617 35.719 23.375 1 98.62 200 SER A N 1
ATOM 1536 C CA . SER A 1 200 ? -0.783 35.156 22.312 1 98.62 200 SER A CA 1
ATOM 1537 C C . SER A 1 200 ? -1.097 35.781 20.969 1 98.62 200 SER A C 1
ATOM 1539 O O . SER A 1 200 ? -0.187 36.188 20.234 1 98.62 200 SER A O 1
ATOM 1541 N N . VAL A 1 201 ? -2.365 35.906 20.594 1 98.88 201 VAL A N 1
ATOM 1542 C CA . VAL A 1 201 ? -2.791 36.5 19.328 1 98.88 201 VAL A CA 1
ATOM 1543 C C . VAL A 1 201 ? -2.273 37.938 19.25 1 98.88 201 VAL A C 1
ATOM 1545 O O . VAL A 1 201 ? -1.69 38.344 18.234 1 98.88 201 VAL A O 1
ATOM 1548 N N . ARG A 1 202 ? -2.512 38.688 20.328 1 98.81 202 ARG A N 1
ATOM 1549 C CA . ARG A 1 202 ? -2.094 40.062 20.344 1 98.81 202 ARG A CA 1
ATOM 1550 C C . ARG A 1 202 ? -0.595 40.188 20.094 1 98.81 202 ARG A C 1
ATOM 1552 O O . ARG A 1 202 ? -0.166 41 19.281 1 98.81 202 ARG A O 1
ATOM 1559 N N . ARG A 1 203 ? 0.203 39.438 20.781 1 98.75 203 ARG A N 1
ATOM 1560 C CA . ARG A 1 203 ? 1.655 39.5 20.656 1 98.75 203 ARG A CA 1
ATOM 1561 C C . ARG A 1 203 ? 2.1 39.125 19.25 1 98.75 203 ARG A C 1
ATOM 1563 O O . ARG A 1 203 ? 2.988 39.781 18.672 1 98.75 203 ARG A O 1
ATOM 1570 N N . LEU A 1 204 ? 1.527 38.094 18.656 1 98.88 204 LEU A N 1
ATOM 1571 C CA . LEU A 1 204 ? 1.877 37.656 17.312 1 98.88 204 LEU A CA 1
ATOM 1572 C C . LEU A 1 204 ? 1.547 38.719 16.281 1 98.88 204 LEU A C 1
ATOM 1574 O O . LEU A 1 204 ? 2.305 38.938 15.336 1 98.88 204 LEU A O 1
ATOM 1578 N N . LEU A 1 205 ? 0.406 39.375 16.469 1 98.81 205 LEU A N 1
ATOM 1579 C CA . LEU A 1 205 ? 0.011 40.438 15.547 1 98.81 205 LEU A CA 1
ATOM 1580 C C . LEU A 1 205 ? 0.945 41.656 15.656 1 98.81 205 LEU A C 1
ATOM 1582 O O . LEU A 1 205 ? 1.216 42.312 14.664 1 98.81 205 LEU A O 1
ATOM 1586 N N . GLU A 1 206 ? 1.344 41.938 16.875 1 98.75 206 GLU A N 1
ATOM 1587 C CA . GLU A 1 206 ? 2.34 43 17.078 1 98.75 206 GLU A CA 1
ATOM 1588 C C . GLU A 1 206 ? 3.641 42.656 16.344 1 98.75 206 GLU A C 1
ATOM 1590 O O . GLU A 1 206 ? 4.227 43.531 15.688 1 98.75 206 GLU A O 1
ATOM 1595 N N . ILE A 1 207 ? 4.086 41.438 16.484 1 98.69 207 ILE A N 1
ATOM 1596 C CA . ILE A 1 207 ? 5.293 40.969 15.812 1 98.69 207 ILE A CA 1
ATOM 1597 C C . ILE A 1 207 ? 5.121 41.094 14.305 1 98.69 207 ILE A C 1
ATOM 1599 O O . ILE A 1 207 ? 6.023 41.531 13.602 1 98.69 207 ILE A O 1
ATOM 1603 N N . ASP A 1 208 ? 4.012 40.656 13.766 1 98.5 208 ASP A N 1
ATOM 1604 C CA . ASP A 1 208 ? 3.678 40.75 12.352 1 98.5 208 ASP A CA 1
ATOM 1605 C C . ASP A 1 208 ? 3.779 42.188 11.852 1 98.5 208 ASP A C 1
ATOM 1607 O O . ASP A 1 208 ? 4.438 42.469 10.844 1 98.5 208 ASP A O 1
ATOM 1611 N N . ALA A 1 209 ? 3.121 43.094 12.57 1 98.19 209 ALA A N 1
ATOM 1612 C CA . ALA A 1 209 ? 3.102 44.531 12.195 1 98.19 209 ALA A CA 1
ATOM 1613 C C . ALA A 1 209 ? 4.508 45.094 12.211 1 98.19 209 ALA A C 1
ATOM 1615 O O . ALA A 1 209 ? 4.871 45.875 11.312 1 98.19 209 ALA A O 1
ATOM 1616 N N . GLU A 1 210 ? 5.188 44.75 13.227 1 98.19 210 GLU A N 1
ATOM 1617 C CA . GLU A 1 210 ? 6.559 45.25 13.344 1 98.19 210 GLU A CA 1
ATOM 1618 C C . GLU A 1 210 ? 7.414 44.781 12.18 1 98.19 210 GLU A C 1
ATOM 1620 O O . GLU A 1 210 ? 8.188 45.531 11.609 1 98.19 210 GLU A O 1
ATOM 1625 N N . SER A 1 211 ? 7.371 43.5 11.914 1 97.5 211 SER A N 1
ATOM 1626 C CA . SER A 1 211 ? 8.125 42.938 10.805 1 97.5 211 SER A CA 1
ATOM 1627 C C . SER A 1 211 ? 7.785 43.625 9.492 1 97.5 211 SER A C 1
ATOM 1629 O O . SER A 1 211 ? 8.68 44.031 8.75 1 97.5 211 SER A O 1
ATOM 1631 N N . ARG A 1 212 ? 6.543 43.844 9.164 1 96.19 212 ARG A N 1
ATOM 1632 C CA . ARG A 1 212 ? 6.105 44.469 7.91 1 96.19 212 ARG A CA 1
ATOM 1633 C C . ARG A 1 212 ? 6.52 45.906 7.836 1 96.19 212 ARG A C 1
ATOM 1635 O O . ARG A 1 212 ? 6.898 46.406 6.77 1 96.19 212 ARG A O 1
ATOM 1642 N N . SER A 1 213 ? 6.379 46.594 8.922 1 97.12 213 SER A N 1
ATOM 1643 C CA . SER A 1 213 ? 6.762 48 8.969 1 97.12 213 SER A CA 1
ATOM 1644 C C . SER A 1 213 ? 8.258 48.156 8.727 1 97.12 213 SER A C 1
ATOM 1646 O O . SER A 1 213 ? 8.695 49.219 8.234 1 97.12 213 SER A O 1
ATOM 1648 N N . SER A 1 214 ? 9 47.219 9.055 1 95.88 214 SER A N 1
ATOM 1649 C CA . SER A 1 214 ? 10.453 47.281 8.883 1 95.88 214 SER A CA 1
ATOM 1650 C C . SER A 1 214 ? 10.883 46.656 7.562 1 95.88 214 SER A C 1
ATOM 1652 O O . SER A 1 214 ? 12.062 46.344 7.363 1 95.88 214 SER A O 1
ATOM 1654 N N . GLY A 1 215 ? 9.922 46.312 6.699 1 94 215 GLY A N 1
ATOM 1655 C CA . GLY A 1 215 ? 10.219 45.812 5.363 1 94 215 GLY A CA 1
ATOM 1656 C C . GLY A 1 215 ? 10.211 44.281 5.277 1 94 215 GLY A C 1
ATOM 1657 O O . GLY A 1 215 ? 10.516 43.719 4.227 1 94 215 GLY A O 1
ATOM 1658 N N . GLY A 1 216 ? 9.914 43.594 6.43 1 94.5 216 GLY A N 1
ATOM 1659 C CA . GLY A 1 216 ? 9.797 42.156 6.43 1 94.5 216 GLY A CA 1
ATOM 1660 C C . GLY A 1 216 ? 8.469 41.656 5.875 1 94.5 216 GLY A C 1
ATOM 1661 O O . GLY A 1 216 ? 7.664 42.438 5.379 1 94.5 216 GLY A O 1
ATOM 1662 N N . ARG A 1 217 ? 8.297 40.344 5.875 1 94.44 217 ARG A N 1
ATOM 1663 C CA . ARG A 1 217 ? 7.117 39.781 5.246 1 94.44 217 ARG A CA 1
ATOM 1664 C C . ARG A 1 217 ? 6.074 39.375 6.289 1 94.44 217 ARG A C 1
ATOM 1666 O O . ARG A 1 217 ? 4.922 39.094 5.949 1 94.44 217 ARG A O 1
ATOM 1673 N N . GLY A 1 218 ? 6.512 39.375 7.629 1 97.38 218 GLY A N 1
ATOM 1674 C CA . GLY A 1 218 ? 5.598 38.969 8.672 1 97.38 218 GLY A CA 1
ATOM 1675 C C . GLY A 1 218 ? 5.125 37.531 8.508 1 97.38 218 GLY A C 1
ATOM 1676 O O . GLY A 1 218 ? 5.859 36.688 7.988 1 97.38 218 GLY A O 1
ATOM 1677 N N . PHE A 1 219 ? 3.916 37.281 9.055 1 98.44 219 PHE A N 1
ATOM 1678 C CA . PHE A 1 219 ? 3.312 35.969 9 1 98.44 219 PHE A CA 1
ATOM 1679 C C . PHE A 1 219 ? 2.234 35.906 7.922 1 98.44 219 PHE A C 1
ATOM 1681 O O . PHE A 1 219 ? 1.392 36.781 7.832 1 98.44 219 PHE A O 1
ATOM 1688 N N . GLN A 1 220 ? 2.244 34.844 7.078 1 98.19 220 GLN A N 1
ATOM 1689 C CA . GLN A 1 220 ? 1.278 34.688 5.996 1 98.19 220 GL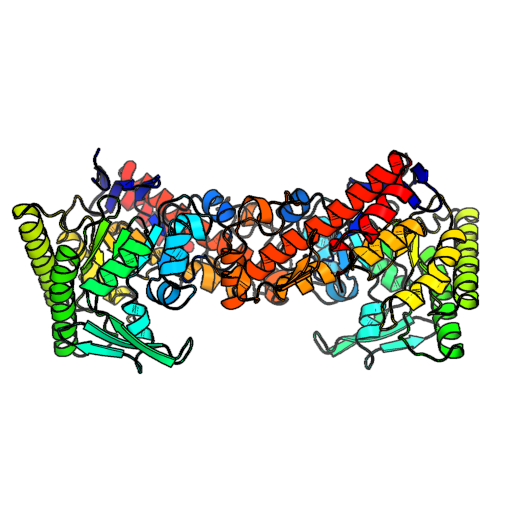N A CA 1
ATOM 1690 C C . GLN A 1 220 ? 0.083 33.844 6.438 1 98.19 220 GLN A C 1
ATOM 1692 O O . GLN A 1 220 ? -0.884 33.688 5.688 1 98.19 220 GLN A O 1
ATOM 1697 N N . GLY A 1 221 ? 0.129 33.312 7.652 1 98.44 221 GLY A N 1
ATOM 1698 C CA . GLY A 1 221 ? -0.956 32.562 8.258 1 98.44 221 GLY A CA 1
ATOM 1699 C C . GLY A 1 221 ? -0.75 32.281 9.734 1 98.44 221 GLY A C 1
ATOM 1700 O O . GLY A 1 221 ? 0.295 32.625 10.289 1 98.44 221 GLY A O 1
ATOM 1701 N N . PHE A 1 222 ? -1.739 31.719 10.312 1 98.81 222 PHE A N 1
ATOM 1702 C CA . PHE A 1 222 ? -1.688 31.484 11.75 1 98.81 222 PHE A CA 1
ATOM 1703 C C . PHE A 1 222 ? -2.186 30.094 12.102 1 98.81 222 PHE A C 1
ATOM 1705 O O . PHE A 1 222 ? -3.303 29.719 11.742 1 98.81 222 PHE A O 1
ATOM 1712 N N . GLY A 1 223 ? -1.299 29.344 12.75 1 98.19 223 GLY A N 1
ATOM 1713 C CA . GLY A 1 223 ? -1.706 28.078 13.359 1 98.19 223 GLY A CA 1
ATOM 1714 C C . GLY A 1 223 ? -2.299 28.25 14.75 1 98.19 223 GLY A C 1
ATOM 1715 O O . GLY A 1 223 ? -2.018 29.25 15.43 1 98.19 223 GLY A O 1
ATOM 1716 N N . ILE A 1 224 ? -3.154 27.406 15.102 1 98 224 ILE A N 1
ATOM 1717 C CA . ILE A 1 224 ? -3.701 27.297 16.453 1 98 224 ILE A CA 1
ATOM 1718 C C . ILE A 1 224 ? -3.336 25.938 17.047 1 98 224 ILE A C 1
ATOM 1720 O O . ILE A 1 224 ? -3.934 24.922 16.703 1 98 224 ILE A O 1
ATOM 1724 N N . GLY A 1 225 ? -2.363 26 17.938 1 95.19 225 GLY A N 1
ATOM 1725 C CA . GLY A 1 225 ? -1.847 24.766 18.5 1 95.19 225 GLY A CA 1
ATOM 1726 C C . GLY A 1 225 ? -2.258 24.547 19.953 1 95.19 225 GLY A C 1
ATOM 1727 O O . GLY A 1 225 ? -2.85 25.438 20.578 1 95.19 225 GLY A O 1
ATOM 1728 N N . GLY A 1 226 ? -1.95 23.375 20.406 1 90.75 226 GLY A N 1
ATOM 1729 C CA . GLY A 1 226 ? -2.125 23.062 21.812 1 90.75 226 GLY A CA 1
ATOM 1730 C C . GLY A 1 226 ? -3.539 22.625 22.156 1 90.75 226 GLY A C 1
ATOM 1731 O O . GLY A 1 226 ? -3.918 22.609 23.328 1 90.75 226 GLY A O 1
ATOM 1732 N N . TYR A 1 227 ? -4.309 22.469 21.078 1 89.75 227 TYR A N 1
ATOM 1733 C CA . TYR A 1 227 ? -5.574 21.766 21.234 1 89.75 227 TYR A CA 1
ATOM 1734 C C . TYR A 1 227 ? -5.422 20.281 20.906 1 89.75 227 TYR A C 1
ATOM 1736 O O . TYR A 1 227 ? -4.398 19.875 20.359 1 89.75 227 TYR A O 1
ATOM 1744 N N . SER A 1 228 ? -6.379 19.438 21.328 1 80.94 228 SER A N 1
ATOM 1745 C CA . SER A 1 228 ? -6.371 18 21.078 1 80.94 228 SER A CA 1
ATOM 1746 C C . SER A 1 228 ? -5.145 17.328 21.688 1 80.94 228 SER A C 1
ATOM 1748 O O . SER A 1 228 ? -4.469 16.531 21.031 1 80.94 228 SER A O 1
ATOM 1750 N N . VAL A 1 229 ? -4.695 17.75 22.781 1 75.88 229 VAL A N 1
ATOM 1751 C CA . VAL A 1 229 ? -3.547 17.203 23.484 1 75.88 229 VAL A CA 1
ATOM 1752 C C . VAL A 1 229 ? -4.023 16.391 24.688 1 75.88 229 VAL A C 1
ATOM 1754 O O . VAL A 1 229 ? -3.248 16.125 25.609 1 75.88 229 VAL A O 1
ATOM 1757 N N . GLY A 1 230 ? -5.266 16.062 24.625 1 78.94 230 GLY A N 1
ATOM 1758 C CA . GLY A 1 230 ? -5.75 15.188 25.688 1 78.94 230 GLY A CA 1
ATOM 1759 C C . GLY A 1 230 ? -7.047 15.672 26.297 1 78.94 230 GLY A C 1
ATOM 1760 O O . GLY A 1 230 ? -7.711 14.93 27.031 1 78.94 230 GLY A O 1
ATOM 1761 N N . GLU A 1 231 ? -7.465 16.906 26.078 1 83.62 231 GLU A N 1
ATOM 1762 C CA . GLU A 1 231 ? -8.719 17.438 26.609 1 83.62 231 GLU A CA 1
ATOM 1763 C C . GLU A 1 231 ? -9.914 16.906 25.828 1 83.62 231 GLU A C 1
ATOM 1765 O O . GLU A 1 231 ? -9.781 16.5 24.672 1 83.62 231 GLU A O 1
ATOM 1770 N N . PRO A 1 232 ? -11.078 16.938 26.484 1 84.44 232 PRO A N 1
ATOM 1771 C CA . PRO A 1 232 ? -12.289 16.688 25.703 1 84.44 232 PRO A CA 1
ATOM 1772 C C . PRO A 1 232 ? -12.5 17.703 24.594 1 84.44 232 PRO A C 1
ATOM 1774 O O . PRO A 1 232 ? -12.148 18.875 24.75 1 84.44 232 PRO A O 1
ATOM 1777 N N . HIS A 1 233 ? -13.055 17.312 23.469 1 84.38 233 HIS A N 1
ATOM 1778 C CA . HIS A 1 233 ? -13.227 18.172 22.297 1 84.38 233 HIS A CA 1
ATOM 1779 C C . HIS A 1 233 ? -14.039 19.406 22.641 1 84.38 233 HIS A C 1
ATOM 1781 O O . HIS A 1 233 ? -13.781 20.5 22.109 1 84.38 233 HIS A O 1
ATOM 1787 N N . ASP A 1 234 ? -14.93 19.219 23.516 1 89.94 234 ASP A N 1
ATOM 1788 C CA . ASP A 1 234 ? -15.828 20.328 23.828 1 89.94 234 ASP A CA 1
ATOM 1789 C C . ASP A 1 234 ? -15.094 21.453 24.531 1 89.94 234 ASP A C 1
ATOM 1791 O O . ASP A 1 234 ? -15.477 22.625 24.422 1 89.94 234 ASP A O 1
ATOM 1795 N N . VAL A 1 235 ? -14.094 21.109 25.266 1 92.56 235 VAL A N 1
ATOM 1796 C CA . VAL A 1 235 ? -13.312 22.109 25.984 1 92.56 235 VAL A CA 1
ATOM 1797 C C . VAL A 1 235 ? -12.633 23.047 24.969 1 92.56 235 VAL A C 1
ATOM 1799 O O . VAL A 1 235 ? -12.555 24.25 25.188 1 92.56 235 VAL A O 1
ATOM 1802 N N . MET A 1 236 ? -12.18 22.531 23.875 1 94.38 236 MET A N 1
ATOM 1803 C CA . MET A 1 236 ? -11.562 23.312 22.812 1 94.38 236 MET A CA 1
ATOM 1804 C C . MET A 1 236 ? -12.531 24.359 22.266 1 94.38 236 MET A C 1
ATOM 1806 O O . MET A 1 236 ? -12.156 25.516 22.062 1 94.38 236 MET A O 1
ATOM 1810 N N . PHE A 1 237 ? -13.789 24.016 22.172 1 96.12 237 PHE A N 1
ATOM 1811 C CA . PHE A 1 237 ? -14.766 24.875 21.5 1 96.12 237 PHE A CA 1
ATOM 1812 C C . PHE A 1 237 ? -15.211 26 22.422 1 96.12 237 PHE A C 1
ATOM 1814 O O . PHE A 1 237 ? -15.852 26.953 21.984 1 96.12 237 PHE A O 1
ATOM 1821 N N . GLU A 1 238 ? -14.875 25.922 23.672 1 96.88 238 GLU A N 1
ATOM 1822 C CA . GLU A 1 238 ? -15.188 27 24.609 1 96.88 238 GLU A CA 1
ATOM 1823 C C . GLU A 1 238 ? -14.406 28.266 24.266 1 96.88 238 GLU A C 1
ATOM 1825 O O . GLU A 1 238 ? -14.852 29.375 24.562 1 96.88 238 GLU A O 1
ATOM 1830 N N . THR A 1 239 ? -13.234 28.109 23.656 1 97.5 239 THR A N 1
ATOM 1831 C CA . THR A 1 239 ? -12.391 29.281 23.422 1 97.5 239 THR A CA 1
ATOM 1832 C C . THR A 1 239 ? -12.078 29.438 21.938 1 97.5 239 THR A C 1
ATOM 1834 O O . THR A 1 239 ? -11.711 30.531 21.5 1 97.5 239 THR A O 1
ATOM 1837 N N . LEU A 1 240 ? -12.203 28.438 21.094 1 97.88 240 LEU A N 1
ATOM 1838 C CA . LEU A 1 240 ? -11.734 28.406 19.719 1 97.88 240 LEU A CA 1
ATOM 1839 C C . LEU A 1 240 ? -12.344 29.562 18.922 1 97.88 240 LEU A C 1
ATOM 1841 O O . LEU A 1 240 ? -11.625 30.266 18.203 1 97.88 240 LEU A O 1
ATOM 1845 N N . GLY A 1 241 ? -13.648 29.75 19.047 1 98 241 GLY A N 1
ATOM 1846 C CA . GLY A 1 241 ? -14.336 30.781 18.281 1 98 241 GLY A CA 1
ATOM 1847 C C . GLY A 1 241 ? -13.781 32.188 18.531 1 98 241 GLY A C 1
ATOM 1848 O O . GLY A 1 241 ? -13.555 32.938 17.594 1 98 241 GLY A O 1
ATOM 1849 N N . GLN A 1 242 ? -13.594 32.531 19.766 1 98.38 242 GLN A N 1
ATOM 1850 C CA . GLN A 1 242 ? -13.062 33.844 20.141 1 98.38 242 GLN A CA 1
ATOM 1851 C C . GLN A 1 242 ? -11.633 34 19.625 1 98.38 242 GLN A C 1
ATOM 1853 O O . GLN A 1 242 ? -11.234 35.125 19.234 1 98.38 242 GLN A O 1
ATOM 1858 N N . VAL A 1 243 ? -10.875 32.938 19.672 1 98.56 243 VAL A N 1
ATOM 1859 C CA . VAL A 1 243 ? -9.5 32.969 19.188 1 98.56 243 VAL A CA 1
ATOM 1860 C C . VAL A 1 243 ? -9.484 33.25 17.688 1 98.56 243 VAL A C 1
ATOM 1862 O O . VAL A 1 243 ? -8.75 34.125 17.219 1 98.56 243 VAL A O 1
ATOM 1865 N N . THR A 1 244 ? -10.32 32.531 16.922 1 98.44 244 THR A N 1
ATOM 1866 C CA . THR A 1 244 ? -10.367 32.688 15.477 1 98.44 244 THR A CA 1
ATOM 1867 C C . THR A 1 244 ? -10.805 34.094 15.094 1 98.44 244 THR A C 1
ATOM 1869 O O . THR A 1 244 ? -10.25 34.688 14.172 1 98.44 244 THR A O 1
ATOM 1872 N N . ARG A 1 245 ? -11.742 34.656 15.828 1 97.25 245 ARG A N 1
ATOM 1873 C CA . ARG A 1 245 ? -12.266 35.969 15.523 1 97.25 245 ARG A CA 1
ATOM 1874 C C . ARG A 1 245 ? -11.234 37.062 15.828 1 97.25 245 ARG A C 1
ATOM 1876 O O . ARG A 1 245 ? -11.297 38.156 15.281 1 97.25 245 ARG A O 1
ATOM 1883 N N . ALA A 1 246 ? -10.297 36.719 16.688 1 98.56 246 ALA A N 1
ATOM 1884 C CA . ALA A 1 246 ? -9.258 37.656 17.047 1 98.56 246 ALA A CA 1
ATOM 1885 C C . ALA A 1 246 ? -8.133 37.656 16.016 1 98.56 246 ALA A C 1
ATOM 1887 O O . ALA A 1 246 ? -7.305 38.594 15.992 1 98.56 246 ALA A O 1
ATOM 1888 N N . LEU A 1 247 ? -8.039 36.688 15.125 1 98.62 247 LEU A N 1
ATOM 1889 C CA . LEU A 1 247 ? -7.02 36.594 14.094 1 98.62 247 LEU A CA 1
ATOM 1890 C C . LEU A 1 247 ? -7.434 37.344 12.836 1 98.62 247 LEU A C 1
ATOM 1892 O O . LEU A 1 247 ? -8.625 37.594 12.625 1 98.62 247 LEU A O 1
ATOM 1896 N N . PRO A 1 248 ? -6.512 37.719 12.023 1 97.12 248 PRO A N 1
ATOM 1897 C CA . PRO A 1 248 ? -6.832 38.5 10.828 1 97.12 248 PRO A CA 1
ATOM 1898 C C . PRO A 1 248 ? -7.707 37.719 9.836 1 97.12 248 PRO A C 1
ATOM 1900 O O . PRO A 1 248 ? -7.547 36.531 9.672 1 97.12 248 PRO A O 1
ATOM 1903 N N . ASP A 1 249 ? -8.539 38.406 9.086 1 95.12 249 ASP A N 1
ATOM 1904 C CA . ASP A 1 249 ? -9.477 37.844 8.133 1 95.12 249 ASP A CA 1
ATOM 1905 C C . ASP A 1 249 ? -8.766 37.438 6.836 1 95.12 249 ASP A C 1
ATOM 1907 O O . ASP A 1 249 ? -9.25 36.594 6.098 1 95.12 249 ASP A O 1
ATOM 1911 N N . ASP A 1 250 ? -7.676 38.094 6.586 1 94.75 250 ASP A N 1
ATOM 1912 C CA . ASP A 1 250 ? -7.035 37.906 5.285 1 94.75 250 ASP A CA 1
ATOM 1913 C C . ASP A 1 250 ? -5.859 36.938 5.387 1 94.75 250 ASP A C 1
ATOM 1915 O O . ASP A 1 250 ? -4.918 37 4.598 1 94.75 250 ASP A O 1
ATOM 1919 N N . ARG A 1 251 ? -5.859 36.125 6.418 1 97.56 251 ARG A N 1
ATOM 1920 C CA . ARG A 1 251 ? -4.855 35.094 6.621 1 97.56 251 ARG A CA 1
ATOM 1921 C C . ARG A 1 251 ? -5.516 33.75 6.934 1 97.56 251 ARG A C 1
ATOM 1923 O O . ARG A 1 251 ? -6.531 33.688 7.633 1 97.56 251 ARG A O 1
ATOM 1930 N N . PRO A 1 252 ? -4.957 32.688 6.355 1 98.44 252 PRO A N 1
ATOM 1931 C CA . PRO A 1 252 ? -5.512 31.391 6.723 1 98.44 252 PRO A CA 1
ATOM 1932 C C . PRO A 1 252 ? -5.32 31.062 8.203 1 98.44 252 PRO A C 1
ATOM 1934 O O . PRO A 1 252 ? -4.301 31.422 8.797 1 98.44 252 PRO A O 1
ATOM 1937 N N . ARG A 1 253 ? -6.32 30.438 8.758 1 98.88 253 ARG A N 1
ATOM 1938 C CA . ARG A 1 253 ? -6.324 29.953 10.133 1 98.88 253 ARG A CA 1
ATOM 1939 C C . ARG A 1 253 ? -6.262 28.422 10.18 1 98.88 253 ARG A C 1
ATOM 1941 O O . ARG A 1 253 ? -7.16 27.75 9.672 1 98.88 253 ARG A O 1
ATOM 1948 N N . TYR A 1 254 ? -5.219 27.875 10.766 1 98.62 254 TYR A N 1
ATOM 1949 C CA . TYR A 1 254 ? -4.879 26.453 10.719 1 98.62 254 TYR A CA 1
ATOM 1950 C C . TYR A 1 254 ? -4.984 25.828 12.102 1 98.62 254 TYR A C 1
ATOM 1952 O O . TYR A 1 254 ? -4.16 26.094 12.984 1 98.62 254 TYR A O 1
ATOM 1960 N N . LEU A 1 255 ? -6.062 25.031 12.344 1 98.31 255 LEU A N 1
ATOM 1961 C CA . LEU A 1 255 ? -6.215 24.281 13.586 1 98.31 255 LEU A CA 1
ATOM 1962 C C . LEU A 1 255 ? -5.418 22.984 13.539 1 98.31 255 LEU A C 1
ATOM 1964 O O . LEU A 1 255 ? -5.77 22.062 12.797 1 98.31 255 LEU A O 1
ATOM 1968 N N . MET A 1 256 ? -4.414 22.875 14.398 1 95.94 256 MET A N 1
ATOM 1969 C CA . MET A 1 256 ? -3.408 21.828 14.281 1 95.94 256 MET A CA 1
ATOM 1970 C C . MET A 1 256 ? -3.852 20.562 15.008 1 95.94 256 MET A C 1
ATOM 1972 O O . MET A 1 256 ? -4.324 20.625 16.141 1 95.94 256 MET A O 1
ATOM 1976 N N . GLY A 1 257 ? -3.766 19.406 14.328 1 93.62 257 GLY A N 1
ATOM 1977 C CA . GLY A 1 257 ? -3.875 18.109 14.969 1 93.62 257 GLY A CA 1
ATOM 1978 C C . GLY A 1 257 ? -5.309 17.641 15.125 1 93.62 257 GLY A C 1
ATOM 1979 O O . GLY A 1 257 ? -5.598 16.766 15.945 1 93.62 257 GLY A O 1
ATOM 1980 N N . VAL A 1 258 ? -6.188 18.188 14.422 1 93.62 258 VAL A N 1
ATOM 1981 C CA . VAL A 1 258 ? -7.594 17.812 14.531 1 93.62 258 VAL A CA 1
ATOM 1982 C C . VAL A 1 258 ? -8.039 17.094 13.258 1 93.62 258 VAL A C 1
ATOM 1984 O O . VAL A 1 258 ? -7.801 17.578 12.156 1 93.62 258 VAL A O 1
ATOM 1987 N N . GLY A 1 259 ? -8.68 15.914 13.453 1 93.56 259 GLY A N 1
ATOM 1988 C CA . GLY A 1 259 ? -9 15.125 12.273 1 93.56 259 GLY A CA 1
ATOM 1989 C C . GLY A 1 259 ? -10.352 14.445 12.352 1 93.56 259 GLY A C 1
ATOM 1990 O O . GLY A 1 259 ? -10.789 13.805 11.391 1 93.56 259 GLY A O 1
ATOM 1991 N N . ASN A 1 260 ? -11.133 14.609 13.484 1 95.31 260 ASN A N 1
ATOM 1992 C CA . ASN A 1 260 ? -12.484 14.07 13.555 1 95.31 260 ASN A CA 1
ATOM 1993 C C . ASN A 1 260 ? -13.438 14.828 12.648 1 95.31 260 ASN A C 1
ATOM 1995 O O . ASN A 1 260 ? -13.492 16.062 12.68 1 95.31 260 ASN A O 1
ATOM 1999 N N . PRO A 1 261 ? -14.234 14.055 11.852 1 97.38 261 PRO A N 1
ATOM 2000 C CA . PRO A 1 261 ? -15.094 14.703 10.859 1 97.38 261 PRO A CA 1
ATOM 2001 C C . PRO A 1 261 ? -16 15.766 11.469 1 97.38 261 PRO A C 1
ATOM 2003 O O . PRO A 1 261 ? -16.078 16.891 10.953 1 97.38 261 PRO A O 1
ATOM 2006 N N . THR A 1 262 ? -16.656 15.438 12.555 1 97.31 262 THR A N 1
ATOM 2007 C CA . THR A 1 262 ? -17.609 16.375 13.172 1 97.31 262 THR A CA 1
ATOM 2008 C C . THR A 1 262 ? -16.875 17.578 13.758 1 97.31 262 THR A C 1
ATOM 2010 O O . THR A 1 262 ? -17.375 18.703 13.695 1 97.31 262 THR A O 1
ATOM 2013 N N . THR A 1 263 ? -15.742 17.328 14.297 1 96.81 263 THR A N 1
ATOM 2014 C CA . THR A 1 263 ? -14.93 18.422 14.836 1 96.81 263 THR A CA 1
ATOM 2015 C C . THR A 1 263 ? -14.508 19.375 13.727 1 96.81 263 THR A C 1
ATOM 2017 O O . THR A 1 263 ? -14.461 20.594 13.938 1 96.81 263 THR A O 1
ATOM 2020 N N . LEU A 1 264 ? -14.188 18.844 12.562 1 98.25 264 LEU A N 1
ATOM 2021 C CA . LEU A 1 264 ? -13.828 19.688 11.422 1 98.25 264 LEU A CA 1
ATOM 2022 C C . LEU A 1 264 ? -14.984 20.609 11.047 1 98.25 264 LEU A C 1
ATOM 2024 O O . LEU A 1 264 ? -14.797 21.812 10.875 1 98.25 264 LEU A O 1
ATOM 2028 N N . VAL A 1 265 ? -16.172 20.016 10.953 1 98.56 265 VAL A N 1
ATOM 2029 C CA . VAL A 1 265 ? -17.359 20.766 10.539 1 98.56 265 VAL A CA 1
ATOM 2030 C C . VAL A 1 265 ? -17.656 21.875 11.555 1 98.56 265 VAL A C 1
ATOM 2032 O O . VAL A 1 265 ? -17.938 23 11.172 1 98.56 265 VAL A O 1
ATOM 2035 N N . ARG A 1 266 ? -17.531 21.562 12.828 1 98.12 266 ARG A N 1
ATOM 2036 C CA . ARG A 1 266 ? -17.766 22.547 13.883 1 98.12 266 ARG A CA 1
ATOM 2037 C C . ARG A 1 266 ? -16.719 23.641 13.852 1 98.12 266 ARG A C 1
ATOM 2039 O O . ARG A 1 266 ? -17.031 24.812 14.047 1 98.12 266 ARG A O 1
ATOM 2046 N N . ALA A 1 267 ? -15.484 23.25 13.633 1 98.5 267 ALA A N 1
ATOM 2047 C CA . ALA A 1 267 ? -14.391 24.203 13.664 1 98.5 267 ALA A CA 1
ATOM 2048 C C . ALA A 1 267 ? -14.461 25.156 12.477 1 98.5 267 ALA A C 1
ATOM 2050 O O . ALA A 1 267 ? -14.117 26.344 12.594 1 98.5 267 ALA A O 1
ATOM 2051 N N . VAL A 1 268 ? -14.867 24.656 11.328 1 98.88 268 VAL A N 1
ATOM 2052 C CA . VAL A 1 268 ? -15.078 25.516 10.172 1 98.88 268 VAL A CA 1
ATOM 2053 C C . VAL A 1 268 ? -16.109 26.578 10.508 1 98.88 268 VAL A C 1
ATOM 2055 O O . VAL A 1 268 ? -15.953 27.75 10.164 1 98.88 268 VAL A O 1
ATOM 2058 N N . ARG A 1 269 ? -17.156 26.156 11.211 1 98.69 269 ARG A N 1
ATOM 2059 C CA . ARG A 1 269 ? -18.203 27.078 11.617 1 98.69 269 ARG A CA 1
ATOM 2060 C C . ARG A 1 269 ? -17.656 28.203 12.492 1 98.69 269 ARG A C 1
ATOM 2062 O O . ARG A 1 269 ? -18.156 29.328 12.469 1 98.69 269 ARG A O 1
ATOM 2069 N N . GLU A 1 270 ? -16.578 27.922 13.195 1 98.31 270 GLU A N 1
ATOM 2070 C CA . GLU A 1 270 ? -15.953 28.891 14.094 1 98.31 270 GLU A CA 1
ATOM 2071 C C . GLU A 1 270 ? -14.93 29.734 13.359 1 98.31 270 GLU A C 1
ATOM 2073 O O . GLU A 1 270 ? -14.359 30.672 13.93 1 98.31 270 GLU A O 1
ATOM 2078 N N . GLY A 1 271 ? -14.602 29.406 12.102 1 98.5 271 GLY A N 1
ATOM 2079 C CA . GLY A 1 271 ? -13.742 30.266 11.297 1 98.5 271 GLY A CA 1
ATOM 2080 C C . GLY A 1 271 ? -12.391 29.641 11 1 98.5 271 GLY A C 1
ATOM 2081 O O . GLY A 1 271 ? -11.477 30.312 10.523 1 98.5 271 GLY A O 1
ATOM 2082 N N . VAL A 1 272 ? -12.219 28.328 11.273 1 98.81 272 VAL A N 1
ATOM 2083 C CA . VAL A 1 272 ? -10.977 27.625 10.953 1 98.81 272 VAL A CA 1
ATOM 2084 C C . VAL A 1 272 ? -10.945 27.297 9.469 1 98.81 272 VAL A C 1
ATOM 2086 O O . VAL A 1 272 ? -11.961 26.938 8.883 1 98.81 272 VAL A O 1
ATOM 2089 N N . ASP A 1 273 ? -9.742 27.344 8.852 1 98.81 273 ASP A N 1
ATOM 2090 C CA . ASP A 1 273 ? -9.609 27.172 7.41 1 98.81 273 ASP A CA 1
ATOM 2091 C C . ASP A 1 273 ? -8.891 25.859 7.078 1 98.81 273 ASP A C 1
ATOM 2093 O O . ASP A 1 273 ? -9.117 25.281 6.016 1 98.81 273 ASP A O 1
ATOM 2097 N N . MET A 1 274 ? -7.941 25.422 7.895 1 98.75 274 MET A N 1
ATOM 2098 C CA . MET A 1 274 ? -7.055 24.312 7.57 1 98.75 274 MET A CA 1
ATOM 2099 C C . MET A 1 274 ? -6.957 23.328 8.734 1 98.75 274 MET A C 1
ATOM 2101 O O . MET A 1 274 ? -6.953 23.75 9.898 1 98.75 274 MET A O 1
ATOM 2105 N N . PHE A 1 275 ? -6.875 22.047 8.391 1 98.5 275 PHE A N 1
ATOM 2106 C CA . PHE A 1 275 ? -6.75 21 9.391 1 98.5 275 PHE A CA 1
ATOM 2107 C C . PHE A 1 275 ? -5.719 19.969 8.953 1 98.5 275 PHE A C 1
ATOM 2109 O O . PHE A 1 275 ? -5.512 19.75 7.758 1 98.5 275 PHE A O 1
ATOM 2116 N N . ASP A 1 276 ? -5.066 19.344 9.883 1 96.94 276 ASP A N 1
ATOM 2117 C CA . ASP A 1 276 ? -4.266 18.156 9.664 1 96.94 276 ASP A CA 1
ATOM 2118 C C . ASP A 1 276 ? -4.484 17.125 10.781 1 96.94 276 ASP A C 1
ATOM 2120 O O . ASP A 1 276 ? -4.828 17.5 11.906 1 96.94 276 ASP A O 1
ATOM 2124 N N . CYS A 1 277 ? -4.285 15.953 10.367 1 96.12 277 CYS A N 1
ATOM 2125 C CA . CYS A 1 277 ? -4.305 14.922 11.398 1 96.12 277 CYS A CA 1
ATOM 2126 C C . CYS A 1 277 ? -3.861 13.578 10.836 1 96.12 277 CYS A C 1
ATOM 2128 O O . CYS A 1 277 ? -4.152 13.258 9.68 1 96.12 277 CYS A O 1
ATOM 2130 N N . VAL A 1 278 ? -3.246 12.766 11.641 1 95.69 278 VAL A N 1
ATOM 2131 C CA . VAL A 1 278 ? -2.883 11.406 11.258 1 95.69 278 VAL A CA 1
ATOM 2132 C C . VAL A 1 278 ? -4.09 10.484 11.414 1 95.69 278 VAL A C 1
ATOM 2134 O O . VAL A 1 278 ? -4.078 9.344 10.938 1 95.69 278 VAL A O 1
ATOM 2137 N N . LEU A 1 279 ? -5.113 10.945 11.984 1 95.69 279 LEU A N 1
ATOM 2138 C CA . LEU A 1 279 ? -6.246 10.141 12.43 1 95.69 279 LEU A CA 1
ATOM 2139 C C . LEU A 1 279 ? -6.82 9.32 11.273 1 95.69 279 LEU A C 1
ATOM 2141 O O . LEU A 1 279 ? -7.055 8.117 11.414 1 95.69 279 LEU A O 1
ATOM 2145 N N . PRO A 1 280 ? -7.086 9.938 10.078 1 97.25 280 PRO A N 1
ATOM 2146 C CA . PRO A 1 280 ? -7.73 9.148 9.023 1 97.25 280 PRO A CA 1
ATOM 2147 C C . PRO A 1 280 ? -6.895 7.949 8.594 1 97.25 280 PRO A C 1
ATOM 2149 O O . PRO A 1 280 ? -7.438 6.867 8.359 1 97.25 280 PRO A O 1
ATOM 2152 N N . THR A 1 281 ? -5.605 8.086 8.484 1 97.94 281 THR A N 1
ATOM 2153 C CA . THR A 1 281 ? -4.77 6.965 8.062 1 97.94 281 THR A CA 1
ATOM 2154 C C . THR A 1 281 ? -4.527 6 9.219 1 97.94 281 THR A C 1
ATOM 2156 O O . THR A 1 281 ? -4.516 4.785 9.031 1 97.94 281 THR A O 1
ATOM 2159 N N . ARG A 1 282 ? -4.312 6.52 10.438 1 96.56 282 ARG A N 1
ATOM 2160 C CA . ARG A 1 282 ? -4.141 5.668 11.609 1 96.56 282 ARG A CA 1
ATOM 2161 C C . ARG A 1 282 ? -5.363 4.781 11.828 1 96.56 282 ARG A C 1
ATOM 2163 O O . ARG A 1 282 ? -5.23 3.568 12 1 96.56 282 ARG A O 1
ATOM 2170 N N . THR A 1 283 ? -6.508 5.426 11.781 1 96.69 283 THR A N 1
ATOM 2171 C CA . THR A 1 283 ? -7.762 4.703 11.969 1 96.69 283 THR A CA 1
ATOM 2172 C C . THR A 1 283 ? -7.977 3.695 10.844 1 96.69 283 THR A C 1
ATOM 2174 O O . THR A 1 283 ? -8.453 2.584 11.078 1 96.69 283 THR A O 1
ATOM 2177 N N . GLY A 1 284 ? -7.695 4.109 9.648 1 97.94 284 GLY A N 1
ATOM 2178 C CA . GLY A 1 284 ? -7.773 3.191 8.523 1 97.94 284 GLY A CA 1
ATOM 2179 C C . GLY A 1 284 ? -6.914 1.953 8.703 1 97.94 284 GLY A C 1
ATOM 2180 O O . GLY A 1 284 ? -7.387 0.831 8.516 1 97.94 284 GLY A O 1
ATOM 2181 N N . ARG A 1 285 ? -5.684 2.082 9.102 1 97.44 285 ARG A N 1
ATOM 2182 C CA . ARG A 1 285 ? -4.746 0.98 9.289 1 97.44 285 ARG A CA 1
ATOM 2183 C C . ARG A 1 285 ? -5.184 0.077 10.438 1 97.44 285 ARG A C 1
ATOM 2185 O O . ARG A 1 285 ? -4.75 -1.072 10.531 1 97.44 285 ARG A O 1
ATOM 2192 N N . MET A 1 286 ? -6.031 0.631 11.297 1 97.44 286 MET A N 1
ATOM 2193 C CA . MET A 1 286 ? -6.551 -0.15 12.414 1 97.44 286 MET A CA 1
ATOM 2194 C C . MET A 1 286 ? -7.84 -0.864 12.023 1 97.44 286 MET A C 1
ATOM 2196 O O . MET A 1 286 ? -8.445 -1.552 12.852 1 97.44 286 MET A O 1
ATOM 2200 N N . GLY A 1 287 ? -8.312 -0.694 10.812 1 98.31 287 GLY A N 1
ATOM 2201 C CA . GLY A 1 287 ? -9.453 -1.443 10.312 1 98.31 287 GLY A CA 1
ATOM 2202 C C . GLY A 1 287 ? -10.773 -0.707 10.469 1 98.31 287 GLY A C 1
ATOM 2203 O O . GLY A 1 287 ? -11.836 -1.322 10.461 1 98.31 287 GLY A O 1
ATOM 2204 N N . THR A 1 288 ? -10.672 0.667 10.641 1 98 288 THR A N 1
ATOM 2205 C CA . THR A 1 288 ? -11.883 1.449 10.867 1 98 288 THR A CA 1
ATOM 2206 C C . THR A 1 288 ? -12.055 2.504 9.773 1 98 288 THR A C 1
ATOM 2208 O O . THR A 1 288 ? -11.086 3.143 9.359 1 98 288 THR A O 1
ATOM 2211 N N . ALA A 1 289 ? -13.32 2.693 9.328 1 98.12 289 ALA A N 1
ATOM 2212 C CA . ALA A 1 289 ? -13.633 3.65 8.266 1 98.12 289 ALA A CA 1
ATOM 2213 C C . ALA A 1 289 ? -14.578 4.734 8.773 1 98.12 289 ALA A C 1
ATOM 2215 O O . ALA A 1 289 ? -15.461 4.465 9.594 1 98.12 289 ALA A O 1
ATOM 2216 N N . PHE A 1 290 ? -14.336 5.969 8.297 1 97.75 290 PHE A N 1
ATOM 2217 C CA . PHE A 1 290 ? -15.375 6.992 8.352 1 97.75 290 PHE A CA 1
ATOM 2218 C C . PHE A 1 290 ? -16.469 6.695 7.34 1 97.75 290 PHE A C 1
ATOM 2220 O O . PHE A 1 290 ? -16.234 6.004 6.344 1 97.75 290 PHE A O 1
ATOM 2227 N N . SER A 1 291 ? -17.688 7.168 7.605 1 97.38 291 SER A N 1
ATOM 2228 C CA . SER A 1 291 ? -18.734 6.973 6.617 1 97.38 291 SER A CA 1
ATOM 2229 C C . SER A 1 291 ? -19.922 7.898 6.883 1 97.38 291 SER A C 1
ATOM 2231 O O . SER A 1 291 ? -19.969 8.586 7.906 1 97.38 291 SER A O 1
ATOM 2233 N N . SER A 1 292 ? -20.812 7.934 5.973 1 96.5 292 SER A N 1
ATOM 2234 C CA . SER A 1 292 ? -22.047 8.688 6.094 1 96.5 292 SER A CA 1
ATOM 2235 C C . SER A 1 292 ? -22.938 8.117 7.191 1 96.5 292 SER A C 1
ATOM 2237 O O . SER A 1 292 ? -23.906 8.766 7.621 1 96.5 292 SER A O 1
ATOM 2239 N N . GLN A 1 293 ? -22.578 6.941 7.688 1 94.31 293 GLN A N 1
ATOM 2240 C CA . GLN A 1 293 ? -23.375 6.301 8.734 1 94.31 293 GLN A CA 1
ATOM 2241 C C . GLN A 1 293 ? -22.609 6.273 10.055 1 94.31 293 GLN A C 1
ATOM 2243 O O . GLN A 1 293 ? -23 5.574 10.992 1 94.31 293 GLN A O 1
ATOM 2248 N N . GLY A 1 294 ? -21.547 6.996 10.078 1 94.88 294 GLY A N 1
ATOM 2249 C CA . GLY A 1 294 ? -20.688 6.988 11.258 1 94.88 294 GLY A CA 1
ATOM 2250 C C . GLY A 1 294 ? -19.484 6.078 11.117 1 94.88 294 GLY A C 1
ATOM 2251 O O . GLY A 1 294 ? -19.172 5.621 10.016 1 94.88 294 GLY A O 1
ATOM 2252 N N . ARG A 1 295 ? -18.844 5.871 12.211 1 94.62 295 ARG A N 1
ATOM 2253 C CA . ARG A 1 295 ? -17.625 5.051 12.234 1 94.62 295 ARG A CA 1
ATOM 2254 C C . ARG A 1 295 ? -17.969 3.586 11.969 1 94.62 295 ARG A C 1
ATOM 2256 O O . ARG A 1 295 ? -18.922 3.047 12.531 1 94.62 295 ARG A O 1
ATOM 2263 N N . MET A 1 296 ? -17.203 2.965 11.141 1 97.06 296 MET A N 1
ATOM 2264 C CA . MET A 1 296 ? -17.406 1.561 10.797 1 97.06 296 MET A CA 1
ATOM 2265 C C . MET A 1 296 ? -16.188 0.728 11.172 1 97.06 296 MET A C 1
ATOM 2267 O O . MET A 1 296 ? -15.109 0.907 10.602 1 97.06 296 MET A O 1
ATOM 2271 N N . ASN A 1 297 ? -16.312 -0.126 12.125 1 97.75 297 ASN A N 1
ATOM 2272 C CA . ASN A 1 297 ? -15.297 -1.126 12.43 1 97.75 297 ASN A CA 1
ATOM 2273 C C . ASN A 1 297 ? -15.398 -2.334 11.5 1 97.75 297 ASN A C 1
ATOM 2275 O O . ASN A 1 297 ? -16.297 -3.17 11.664 1 97.75 297 ASN A O 1
ATOM 2279 N N . MET A 1 298 ? -14.461 -2.559 10.656 1 98.38 298 MET A N 1
ATOM 2280 C CA . MET A 1 298 ? -14.562 -3.545 9.586 1 98.38 298 MET A CA 1
ATOM 2281 C C . MET A 1 298 ? -14.359 -4.957 10.125 1 98.38 298 MET A C 1
ATOM 2283 O O . MET A 1 298 ? -14.633 -5.938 9.422 1 98.38 298 MET A O 1
ATOM 2287 N N . ARG A 1 299 ? -14.016 -5.094 11.367 1 98.06 299 ARG A N 1
ATOM 2288 C CA . ARG A 1 299 ? -13.883 -6.414 11.977 1 98.06 299 ARG A CA 1
ATOM 2289 C C . ARG A 1 299 ? -15.25 -6.98 12.344 1 98.06 299 ARG A C 1
ATOM 2291 O O . ARG A 1 299 ? -15.375 -8.172 12.648 1 98.06 299 ARG A O 1
ATOM 2298 N N . ASN A 1 300 ? -16.234 -6.102 12.289 1 98.19 300 ASN A N 1
ATOM 2299 C CA . ASN A 1 300 ? -17.578 -6.539 12.68 1 98.19 300 ASN A CA 1
ATOM 2300 C C . ASN A 1 300 ? -18.062 -7.684 11.797 1 98.19 300 ASN A C 1
ATOM 2302 O O . ASN A 1 300 ? -17.938 -7.641 10.578 1 98.19 300 ASN A O 1
ATOM 2306 N N . ALA A 1 301 ? -18.781 -8.633 12.344 1 97.94 301 ALA A N 1
ATOM 2307 C CA . ALA A 1 301 ? -19.234 -9.852 11.68 1 97.94 301 ALA A CA 1
ATOM 2308 C C . ALA A 1 301 ? -20.312 -9.539 10.641 1 97.94 301 ALA A C 1
ATOM 2310 O O . ALA A 1 301 ? -20.453 -10.25 9.648 1 97.94 301 ALA A O 1
ATOM 2311 N N . LYS A 1 302 ? -21 -8.461 10.82 1 98 302 LYS A N 1
ATOM 2312 C CA . LYS A 1 302 ? -22.109 -8.117 9.93 1 98 302 LYS A CA 1
ATOM 2313 C C . LYS A 1 302 ? -21.609 -7.828 8.516 1 98 302 LYS A C 1
ATOM 2315 O O . LYS A 1 302 ? -22.375 -7.871 7.559 1 98 302 LYS A O 1
ATOM 2320 N N . TYR A 1 303 ? -20.312 -7.578 8.398 1 98.5 303 TYR A N 1
ATOM 2321 C CA . TYR A 1 303 ? -19.781 -7.219 7.09 1 98.5 303 TYR A CA 1
ATOM 2322 C C . TYR A 1 303 ? -19.281 -8.453 6.352 1 98.5 303 TYR A C 1
ATOM 2324 O O . TYR A 1 303 ? -18.906 -8.375 5.18 1 98.5 303 TYR A O 1
ATOM 2332 N N . LYS A 1 304 ? -19.281 -9.617 6.945 1 98.25 304 LYS A N 1
ATOM 2333 C CA . LYS A 1 304 ? -18.688 -10.828 6.375 1 98.25 304 LYS A CA 1
ATOM 2334 C C . LYS A 1 304 ? -19.328 -11.172 5.031 1 98.25 304 LYS A C 1
ATOM 2336 O O . LYS A 1 304 ? -18.641 -11.641 4.117 1 98.25 304 LYS A O 1
ATOM 2341 N N . ARG A 1 305 ? -20.625 -10.945 4.875 1 98.5 305 ARG A N 1
ATOM 2342 C CA . ARG A 1 305 ? -21.344 -11.305 3.656 1 98.5 305 ARG A CA 1
ATOM 2343 C C . ARG A 1 305 ? -22.031 -10.078 3.053 1 98.5 305 ARG A C 1
ATOM 2345 O O . ARG A 1 305 ? -23.109 -10.195 2.449 1 98.5 305 ARG A O 1
ATOM 2352 N N . ASP A 1 306 ? -21.484 -8.906 3.33 1 98.75 306 ASP A N 1
ATOM 2353 C CA . ASP A 1 306 ? -22 -7.66 2.766 1 98.75 306 ASP A CA 1
ATOM 2354 C C . ASP A 1 306 ? -21.219 -7.266 1.514 1 98.75 306 ASP A C 1
ATOM 2356 O O . ASP A 1 306 ? -20.156 -6.645 1.608 1 98.75 306 ASP A O 1
ATOM 2360 N N . PHE A 1 307 ? -21.75 -7.59 0.363 1 98.62 307 PHE A N 1
ATOM 2361 C CA . PHE A 1 307 ? -21.031 -7.406 -0.892 1 98.62 307 PHE A CA 1
ATOM 2362 C C . PHE A 1 307 ? -21.391 -6.062 -1.522 1 98.62 307 PHE A C 1
ATOM 2364 O O . PHE A 1 307 ? -21.297 -5.906 -2.742 1 98.62 307 PHE A O 1
ATOM 2371 N N . THR A 1 308 ? -21.844 -5.141 -0.703 1 98.25 308 THR A N 1
ATOM 2372 C CA . THR A 1 308 ? -22.156 -3.785 -1.15 1 98.25 308 THR A CA 1
ATOM 2373 C C . THR A 1 308 ? -20.984 -2.844 -0.86 1 98.25 308 THR A C 1
ATOM 2375 O O . THR A 1 308 ? -20.031 -3.219 -0.174 1 98.25 308 THR A O 1
ATOM 2378 N N . PRO A 1 309 ? -21.016 -1.618 -1.379 1 98.38 309 PRO A N 1
ATOM 2379 C CA . PRO A 1 309 ? -19.906 -0.674 -1.196 1 98.38 309 PRO A CA 1
ATOM 2380 C C . PRO A 1 309 ? -19.703 -0.273 0.264 1 98.38 309 PRO A C 1
ATOM 2382 O O . PRO A 1 309 ? -20.641 -0.346 1.061 1 98.38 309 PRO A O 1
ATOM 2385 N N . LEU A 1 310 ? -18.531 0.143 0.58 1 98.44 310 LEU A N 1
ATOM 2386 C CA . LEU A 1 310 ? -18.188 0.55 1.937 1 98.44 310 LEU A CA 1
ATOM 2387 C C . LEU A 1 310 ? -19.141 1.617 2.447 1 98.44 310 LEU A C 1
ATOM 2389 O O . LEU A 1 310 ? -19.719 1.476 3.531 1 98.44 310 LEU A O 1
ATOM 2393 N N . ASP A 1 311 ? -19.328 2.709 1.728 1 98.31 311 ASP A N 1
ATOM 2394 C CA . ASP A 1 311 ? -20.25 3.807 1.995 1 98.31 311 ASP A CA 1
ATOM 2395 C C . ASP A 1 311 ? -21.031 4.188 0.738 1 98.31 311 ASP A C 1
ATOM 2397 O O . ASP A 1 311 ? -20.453 4.688 -0.229 1 98.31 311 ASP A O 1
ATOM 2401 N N . HIS A 1 312 ? -22.344 4.07 0.705 1 97 312 HIS A N 1
ATOM 2402 C CA . HIS A 1 312 ? -23.188 4.289 -0.458 1 97 312 HIS A CA 1
ATOM 2403 C C . HIS A 1 312 ? -23.219 5.758 -0.859 1 97 312 HIS A C 1
ATOM 2405 O O . HIS A 1 312 ? -23.547 6.09 -2 1 97 312 HIS A O 1
ATOM 2411 N N . ALA A 1 313 ? -22.812 6.594 0.039 1 97.19 313 ALA A N 1
ATOM 2412 C CA . ALA A 1 313 ? -22.859 8.031 -0.231 1 97.19 313 ALA A CA 1
ATOM 2413 C C . ALA A 1 313 ? -21.484 8.531 -0.683 1 97.19 313 ALA A C 1
ATOM 2415 O O . ALA A 1 313 ? -21.281 9.742 -0.815 1 97.19 313 ALA A O 1
ATOM 2416 N N . CYS A 1 314 ? -20.594 7.633 -0.853 1 97.5 314 CYS A N 1
ATOM 2417 C CA . CYS A 1 314 ? -19.219 7.996 -1.191 1 97.5 314 CYS A CA 1
ATOM 2418 C C . CYS A 1 314 ? -18.844 7.473 -2.572 1 97.5 314 CYS A C 1
ATOM 2420 O O . CYS A 1 314 ? -19.219 6.359 -2.941 1 97.5 314 CYS A O 1
ATOM 2422 N N . ASP A 1 315 ? -18.109 8.234 -3.291 1 95.94 315 ASP A N 1
ATOM 2423 C CA . ASP A 1 315 ? -17.734 7.836 -4.645 1 95.94 315 ASP A CA 1
ATOM 2424 C C . ASP A 1 315 ? -16.219 7.676 -4.77 1 95.94 315 ASP A C 1
ATOM 2426 O O . ASP A 1 315 ? -15.664 7.82 -5.863 1 95.94 315 ASP A O 1
ATOM 2430 N N . CYS A 1 316 ? -15.5 7.543 -3.65 1 97.25 316 CYS A N 1
ATOM 2431 C CA . CYS A 1 316 ? -14.055 7.336 -3.721 1 97.25 316 CYS A CA 1
ATOM 2432 C C . CYS A 1 316 ? -13.727 6.039 -4.445 1 97.25 316 CYS A C 1
ATOM 2434 O O . CYS A 1 316 ? -14.602 5.203 -4.664 1 97.25 316 CYS A O 1
ATOM 2436 N N . PRO A 1 317 ? -12.469 5.82 -4.801 1 95.44 317 PRO A N 1
ATOM 2437 C CA . PRO A 1 317 ? -12.094 4.609 -5.535 1 95.44 317 PRO A CA 1
ATOM 2438 C C . PRO A 1 317 ? -12.383 3.33 -4.758 1 95.44 317 PRO A C 1
ATOM 2440 O O . PRO A 1 317 ? -12.742 2.311 -5.352 1 95.44 317 PRO A O 1
ATOM 2443 N N . VAL A 1 318 ? -12.266 3.346 -3.482 1 98.19 318 VAL A N 1
ATOM 2444 C CA . VAL A 1 318 ? -12.477 2.172 -2.643 1 98.19 318 VAL A CA 1
ATOM 2445 C C . VAL A 1 318 ? -13.953 1.793 -2.646 1 98.19 318 VAL A C 1
ATOM 2447 O O . VAL A 1 318 ? -14.305 0.628 -2.852 1 98.19 318 VAL A O 1
ATOM 2450 N N . CYS A 1 319 ? -14.797 2.768 -2.447 1 98.38 319 CYS A N 1
ATOM 2451 C CA . CYS A 1 319 ? -16.234 2.523 -2.422 1 98.38 319 CYS A CA 1
ATOM 2452 C C . CYS A 1 319 ? -16.734 2.072 -3.789 1 98.38 319 CYS A C 1
ATOM 2454 O O . CYS A 1 319 ? -17.688 1.291 -3.881 1 98.38 319 CYS A O 1
ATOM 2456 N N . ARG A 1 320 ? -16.109 2.494 -4.855 1 97.31 320 ARG A N 1
ATOM 2457 C CA . ARG A 1 320 ? -16.531 2.148 -6.203 1 97.31 320 ARG A CA 1
ATOM 2458 C C . ARG A 1 320 ? -16.047 0.752 -6.59 1 97.31 320 ARG A C 1
ATOM 2460 O O . ARG A 1 320 ? -16.625 0.112 -7.473 1 97.31 320 ARG A O 1
ATOM 2467 N N . GLN A 1 321 ? -15.047 0.241 -5.879 1 97.25 321 GLN A N 1
ATOM 2468 C CA . GLN A 1 321 ? -14.367 -0.922 -6.434 1 97.25 321 GLN A CA 1
ATOM 2469 C C . GLN A 1 321 ? -14.453 -2.115 -5.488 1 97.25 321 GLN A C 1
ATOM 2471 O O . GLN A 1 321 ? -14.344 -3.266 -5.918 1 97.25 321 GLN A O 1
ATOM 2476 N N . TYR A 1 322 ? -14.641 -1.896 -4.207 1 98.31 322 TYR A N 1
ATOM 2477 C CA . TYR A 1 322 ? -14.531 -2.98 -3.24 1 98.31 322 TYR A CA 1
ATOM 2478 C C . TYR A 1 322 ? -15.805 -3.086 -2.398 1 98.31 322 TYR A C 1
ATOM 2480 O O . TYR A 1 322 ? -16.562 -2.121 -2.289 1 98.31 322 TYR A O 1
ATOM 2488 N N . THR A 1 323 ? -15.992 -4.215 -1.829 1 98.69 323 THR A N 1
ATOM 2489 C CA . THR A 1 323 ? -17.156 -4.461 -0.983 1 98.69 323 THR A CA 1
ATOM 2490 C C . THR A 1 323 ? -16.75 -4.461 0.491 1 98.69 323 THR A C 1
ATOM 2492 O O . THR A 1 323 ? -15.578 -4.613 0.825 1 98.69 323 THR A O 1
ATOM 2495 N N . ARG A 1 324 ? -17.734 -4.305 1.331 1 98.81 324 ARG A N 1
ATOM 2496 C CA . ARG A 1 324 ? -17.516 -4.398 2.771 1 98.81 324 ARG A CA 1
ATOM 2497 C C . ARG A 1 324 ? -16.969 -5.77 3.15 1 98.81 324 ARG A C 1
ATOM 2499 O O . ARG A 1 324 ? -16.078 -5.871 4 1 98.81 324 ARG A O 1
ATOM 2506 N N . ALA A 1 325 ? -17.406 -6.809 2.461 1 98.88 325 ALA A N 1
ATOM 2507 C CA . ALA A 1 325 ? -16.969 -8.164 2.754 1 98.88 325 ALA A CA 1
ATOM 2508 C C . ALA A 1 325 ? -15.477 -8.336 2.453 1 98.88 325 ALA A C 1
ATOM 2510 O O . ALA A 1 325 ? -14.742 -8.93 3.246 1 98.88 325 ALA A O 1
ATOM 2511 N N . TYR A 1 326 ? -15.094 -7.824 1.322 1 98.81 326 TYR A N 1
ATOM 2512 C CA . TYR A 1 326 ? -13.695 -7.938 0.948 1 98.81 326 TYR A CA 1
ATOM 2513 C C . TYR A 1 326 ? -12.812 -7.129 1.894 1 98.81 326 TYR A C 1
ATOM 2515 O O . TYR A 1 326 ? -11.766 -7.609 2.34 1 98.81 326 TYR A O 1
ATOM 2523 N N . LEU A 1 327 ? -13.195 -5.961 2.201 1 98.81 327 LEU A N 1
ATOM 2524 C CA . LEU A 1 327 ? -12.43 -5.125 3.113 1 98.81 327 LEU A CA 1
ATOM 2525 C C . LEU A 1 327 ? -12.312 -5.777 4.484 1 98.81 327 LEU A C 1
ATOM 2527 O O . LEU A 1 327 ? -11.234 -5.773 5.09 1 98.81 327 LEU A O 1
ATOM 2531 N N . ARG A 1 328 ? -13.391 -6.305 4.988 1 98.75 328 ARG A N 1
ATOM 2532 C CA . ARG A 1 328 ? -13.336 -7.039 6.246 1 98.75 328 ARG A CA 1
ATOM 2533 C C . ARG A 1 328 ? -12.328 -8.18 6.168 1 98.75 328 ARG A C 1
ATOM 2535 O O . ARG A 1 328 ? -11.555 -8.398 7.102 1 98.75 328 ARG A O 1
ATOM 2542 N N . HIS A 1 329 ? -12.398 -8.914 5.078 1 98.5 329 HIS A N 1
ATOM 2543 C CA . HIS A 1 329 ? -11.484 -10.031 4.879 1 98.5 329 HIS A CA 1
ATOM 2544 C C . HIS A 1 329 ? -10.031 -9.586 5.008 1 98.5 329 HIS A C 1
ATOM 2546 O O . HIS A 1 329 ? -9.258 -10.195 5.75 1 98.5 329 HIS A O 1
ATOM 2552 N N . LEU A 1 330 ? -9.672 -8.547 4.352 1 98.44 330 LEU A N 1
ATOM 2553 C CA . LEU A 1 330 ? -8.312 -8.031 4.406 1 98.44 330 LEU A CA 1
ATOM 2554 C C . LEU A 1 330 ? -7.934 -7.645 5.832 1 98.44 330 LEU A C 1
ATOM 2556 O O . LEU A 1 330 ? -6.832 -7.961 6.293 1 98.44 330 LEU A O 1
ATOM 2560 N N . VAL A 1 331 ? -8.852 -6.965 6.496 1 98.31 331 VAL A N 1
ATOM 2561 C CA . VAL A 1 331 ? -8.609 -6.504 7.859 1 98.31 331 VAL A CA 1
ATOM 2562 C C . VAL A 1 331 ? -8.422 -7.707 8.781 1 98.31 331 VAL A C 1
ATOM 2564 O O . VAL A 1 331 ? -7.488 -7.742 9.586 1 98.31 331 VAL A O 1
ATOM 2567 N N . MET A 1 332 ? -9.273 -8.695 8.625 1 97.25 332 MET A N 1
ATOM 2568 C CA . MET A 1 332 ? -9.219 -9.883 9.477 1 97.25 332 MET A CA 1
ATOM 2569 C C . MET A 1 332 ? -7.938 -10.672 9.219 1 97.25 332 MET A C 1
ATOM 2571 O O . MET A 1 332 ? -7.398 -11.305 10.133 1 97.25 332 MET A O 1
ATOM 2575 N N . GLN A 1 333 ? -7.445 -10.602 7.977 1 96.19 333 GLN A N 1
ATOM 2576 C CA . GLN A 1 333 ? -6.219 -11.305 7.621 1 96.19 333 GLN A CA 1
ATOM 2577 C C . GLN A 1 333 ? -4.988 -10.469 7.961 1 96.19 333 GLN A C 1
ATOM 2579 O O . GLN A 1 333 ? -3.857 -10.875 7.68 1 96.19 333 GLN A O 1
ATOM 2584 N N . LYS A 1 334 ? -5.184 -9.25 8.461 1 95.81 334 LYS A N 1
ATOM 2585 C CA . LYS A 1 334 ? -4.102 -8.328 8.797 1 95.81 334 LYS A CA 1
ATOM 2586 C C . LYS A 1 334 ? -3.234 -8.031 7.578 1 95.81 334 LYS A C 1
ATOM 2588 O O . LYS A 1 334 ? -2.012 -7.926 7.691 1 95.81 334 LYS A O 1
ATOM 2593 N N . GLU A 1 335 ? -3.896 -8.125 6.477 1 96 335 GLU A N 1
ATOM 2594 C CA . GLU A 1 335 ? -3.213 -7.758 5.238 1 96 335 GLU A CA 1
ATOM 2595 C C . GLU A 1 335 ? -3.074 -6.242 5.113 1 96 335 GLU A C 1
ATOM 2597 O O . GLU A 1 335 ? -4.043 -5.508 5.312 1 96 335 GLU A O 1
ATOM 2602 N N . MET A 1 336 ? -1.938 -5.727 4.715 1 96.44 336 MET A N 1
ATOM 2603 C CA . MET A 1 336 ? -1.642 -4.297 4.707 1 96.44 336 MET A CA 1
ATOM 2604 C C . MET A 1 336 ? -2.561 -3.555 3.742 1 96.44 336 MET A C 1
ATOM 2606 O O . MET A 1 336 ? -2.898 -2.391 3.967 1 96.44 336 MET A O 1
ATOM 2610 N N . LEU A 1 337 ? -2.971 -4.23 2.682 1 97.5 337 LEU A N 1
ATOM 2611 C CA . LEU A 1 337 ? -3.834 -3.592 1.694 1 97.5 337 LEU A CA 1
ATOM 2612 C C . LEU A 1 337 ? -5.133 -3.111 2.336 1 97.5 337 LEU A C 1
ATOM 2614 O O . LEU A 1 337 ? -5.684 -2.082 1.936 1 97.5 337 LEU A O 1
ATOM 2618 N N . GLY A 1 338 ? -5.656 -3.893 3.332 1 98.12 338 GLY A N 1
ATOM 2619 C CA . GLY A 1 338 ? -6.844 -3.439 4.039 1 98.12 338 GLY A CA 1
ATOM 2620 C C . GLY A 1 338 ? -6.688 -2.061 4.648 1 98.12 338 GLY A C 1
ATOM 2621 O O . GLY A 1 338 ? -7.527 -1.182 4.434 1 98.12 338 GLY A O 1
ATOM 2622 N N . GLY A 1 339 ? -5.594 -1.896 5.355 1 98.12 339 GLY A N 1
ATOM 2623 C CA . GLY A 1 339 ? -5.305 -0.603 5.957 1 98.12 339 GLY A CA 1
ATOM 2624 C C . GLY A 1 339 ? -5.082 0.494 4.934 1 98.12 339 GLY A C 1
ATOM 2625 O O . GLY A 1 339 ? -5.5 1.635 5.137 1 98.12 339 GLY A O 1
ATOM 2626 N N . ILE A 1 340 ? -4.441 0.149 3.857 1 98.19 340 ILE A N 1
ATOM 2627 C CA . ILE A 1 340 ? -4.16 1.111 2.797 1 98.19 340 ILE A CA 1
ATOM 2628 C C . ILE A 1 340 ? -5.473 1.593 2.18 1 98.19 340 ILE A C 1
ATOM 2630 O O . ILE A 1 340 ? -5.699 2.797 2.055 1 98.19 340 ILE A O 1
ATOM 2634 N N . LEU A 1 341 ? -6.324 0.666 1.823 1 98.56 341 LEU A N 1
ATOM 2635 C CA . LEU A 1 341 ? -7.59 1.004 1.182 1 98.56 341 LEU A CA 1
ATOM 2636 C C . LEU A 1 341 ? -8.469 1.834 2.113 1 98.56 341 LEU A C 1
ATOM 2638 O O . LEU A 1 341 ? -9.055 2.834 1.693 1 98.56 341 LEU A O 1
ATOM 2642 N N . LEU A 1 342 ? -8.484 1.422 3.359 1 98.81 342 LEU A N 1
ATOM 2643 C CA . LEU A 1 342 ? -9.289 2.168 4.32 1 98.81 342 LEU A CA 1
ATOM 2644 C C . LEU A 1 342 ? -8.695 3.555 4.562 1 98.81 342 LEU A C 1
ATOM 2646 O O . LEU A 1 342 ? -9.43 4.516 4.793 1 98.81 342 LEU A O 1
ATOM 2650 N N . SER A 1 343 ? -7.402 3.688 4.527 1 98.56 343 SER A N 1
ATOM 2651 C CA . SER A 1 343 ? -6.754 4.988 4.633 1 98.56 343 SER A CA 1
ATOM 2652 C C . SER A 1 343 ? -7.129 5.887 3.457 1 98.56 343 SER A C 1
ATOM 2654 O O . SER A 1 343 ? -7.426 7.07 3.643 1 98.56 343 SER A O 1
ATOM 2656 N N . VAL A 1 344 ? -7.105 5.316 2.254 1 98.62 344 VAL A N 1
ATOM 2657 C CA . VAL A 1 344 ? -7.5 6.047 1.056 1 98.62 344 VAL A CA 1
ATOM 2658 C C . VAL A 1 344 ? -8.938 6.551 1.206 1 98.62 344 VAL A C 1
ATOM 2660 O O . VAL A 1 344 ? -9.219 7.723 0.947 1 98.62 344 VAL A O 1
ATOM 2663 N N . HIS A 1 345 ? -9.805 5.695 1.651 1 98.75 345 HIS A N 1
ATOM 2664 C CA . HIS A 1 345 ? -11.203 6.047 1.85 1 98.75 345 HIS A CA 1
ATOM 2665 C C . HIS A 1 345 ? -11.352 7.156 2.887 1 98.75 345 HIS A C 1
ATOM 2667 O O . HIS A 1 345 ? -12.055 8.141 2.654 1 98.75 345 HIS A O 1
ATOM 2673 N N . ASN A 1 346 ? -10.68 6.984 3.998 1 98.62 346 ASN A N 1
ATOM 2674 C CA . ASN A 1 346 ? -10.805 7.949 5.086 1 98.62 346 ASN A CA 1
ATOM 2675 C C . ASN A 1 346 ? -10.266 9.32 4.684 1 98.62 346 ASN A C 1
ATOM 2677 O O . ASN A 1 346 ? -10.852 10.344 5.039 1 98.62 346 ASN A O 1
ATOM 2681 N N . LEU A 1 347 ? -9.156 9.352 3.992 1 98.75 347 LEU A N 1
ATOM 2682 C CA . LEU A 1 347 ? -8.633 10.617 3.486 1 98.75 347 LEU A CA 1
ATOM 2683 C C . LEU A 1 347 ? -9.625 11.266 2.529 1 98.75 347 LEU A C 1
ATOM 2685 O O . LEU A 1 347 ? -9.906 12.461 2.643 1 98.75 347 LEU A O 1
ATOM 2689 N N . HIS A 1 348 ? -10.133 10.461 1.608 1 98.69 348 HIS A N 1
ATOM 2690 C CA . HIS A 1 348 ? -11.141 10.984 0.694 1 98.69 348 HIS A CA 1
ATOM 2691 C C . HIS A 1 348 ? -12.32 11.586 1.458 1 98.69 348 HIS A C 1
ATOM 2693 O O . HIS A 1 348 ? -12.828 12.648 1.095 1 98.69 348 HIS A O 1
ATOM 2699 N N . PHE A 1 349 ? -12.75 10.867 2.465 1 98.31 349 PHE A N 1
ATOM 2700 C CA . PHE A 1 349 ? -13.914 11.273 3.238 1 98.31 349 PHE A CA 1
ATOM 2701 C C . PHE A 1 349 ? -13.719 12.672 3.811 1 98.31 349 PHE A C 1
ATOM 2703 O O . PHE A 1 349 ? -14.578 13.539 3.656 1 98.31 349 PHE A O 1
ATOM 2710 N N . LEU A 1 350 ? -12.578 12.922 4.414 1 98.5 350 LEU A N 1
ATOM 2711 C CA . LEU A 1 350 ? -12.328 14.211 5.047 1 98.5 350 LEU A CA 1
ATOM 2712 C C . LEU A 1 350 ? -12.086 15.289 4 1 98.5 350 LEU A C 1
ATOM 2714 O O . LEU A 1 350 ? -12.562 16.422 4.145 1 98.5 350 LEU A O 1
ATOM 2718 N N . ILE A 1 351 ? -11.32 14.984 2.953 1 98.62 351 ILE A N 1
ATOM 2719 C CA . ILE A 1 351 ? -11.039 15.945 1.894 1 98.62 351 ILE A CA 1
ATOM 2720 C C . ILE A 1 351 ? -12.344 16.359 1.212 1 98.62 351 ILE A C 1
ATOM 2722 O O . ILE A 1 351 ? -12.586 17.547 0.996 1 98.62 351 ILE A O 1
ATOM 2726 N N . SER A 1 352 ? -13.188 15.383 0.956 1 98.31 352 SER A N 1
ATOM 2727 C CA . SER A 1 352 ? -14.484 15.648 0.329 1 98.31 352 SER A CA 1
ATOM 2728 C C . SER A 1 352 ? -15.398 16.422 1.265 1 98.31 352 SER A C 1
ATOM 2730 O O . SER A 1 352 ? -16.156 17.281 0.819 1 98.31 352 SER A O 1
ATOM 2732 N N . LEU A 1 353 ? -15.359 16.062 2.525 1 98.25 353 LEU A N 1
ATOM 2733 C CA . LEU A 1 353 ? -16.156 16.766 3.518 1 98.25 353 LEU A CA 1
ATOM 2734 C C . LEU A 1 353 ? -15.812 18.25 3.541 1 98.25 353 LEU A C 1
ATOM 2736 O O . LEU A 1 353 ? -16.703 19.109 3.562 1 98.25 353 LEU A O 1
ATOM 2740 N N . MET A 1 354 ? -14.562 18.594 3.52 1 98.75 354 MET A N 1
ATOM 2741 C CA . MET A 1 354 ? -14.125 19.984 3.496 1 98.75 354 MET A CA 1
ATOM 2742 C C . MET A 1 354 ? -14.508 20.641 2.18 1 98.75 354 MET A C 1
ATOM 2744 O O . MET A 1 354 ? -14.82 21.844 2.15 1 98.75 354 MET A O 1
ATOM 2748 N N . GLY A 1 355 ? -14.43 19.875 1.106 1 98.62 355 GLY A N 1
ATOM 2749 C CA . GLY A 1 355 ? -14.922 20.406 -0.158 1 98.62 355 GLY A CA 1
ATOM 2750 C C . GLY A 1 355 ? -16.391 20.781 -0.115 1 98.62 355 GLY A C 1
ATOM 2751 O O . GLY A 1 355 ? -16.766 21.859 -0.596 1 98.62 355 GLY A O 1
ATOM 2752 N N . ARG A 1 356 ? -17.219 19.906 0.455 1 98.44 356 ARG A N 1
ATOM 2753 C CA . ARG A 1 356 ? -18.641 20.188 0.589 1 98.44 356 ARG A CA 1
ATOM 2754 C C . ARG A 1 356 ? -18.875 21.391 1.498 1 98.44 356 ARG A C 1
ATOM 2756 O O . ARG A 1 356 ? -19.781 22.203 1.247 1 98.44 356 ARG A O 1
ATOM 2763 N N . ALA A 1 357 ? -18.125 21.438 2.551 1 98.88 357 ALA A N 1
ATOM 2764 C CA . ALA A 1 357 ? -18.203 22.594 3.426 1 98.88 357 ALA A CA 1
ATOM 2765 C C . ALA A 1 357 ? -17.922 23.891 2.65 1 98.88 357 ALA A C 1
ATOM 2767 O O . ALA A 1 357 ? -18.625 24.875 2.799 1 98.88 357 ALA A O 1
ATOM 2768 N N . ARG A 1 358 ? -16.859 23.859 1.842 1 98.88 358 ARG A N 1
ATOM 2769 C CA . ARG A 1 358 ? -16.516 25.031 1.037 1 98.88 358 ARG A CA 1
ATOM 2770 C C . ARG A 1 358 ? -17.656 25.422 0.117 1 98.88 358 ARG A C 1
ATOM 2772 O O . ARG A 1 358 ? -18 26.609 0.006 1 98.88 358 ARG A O 1
ATOM 2779 N N . GLU A 1 359 ? -18.234 24.469 -0.552 1 98.81 359 GLU A N 1
ATOM 2780 C CA . GLU A 1 359 ? -19.344 24.75 -1.454 1 98.81 359 GLU A CA 1
ATOM 2781 C C . GLU A 1 359 ? -20.5 25.391 -0.711 1 98.81 359 GLU A C 1
ATOM 2783 O O . GLU A 1 359 ? -21.156 26.297 -1.243 1 98.81 359 GLU A O 1
ATOM 2788 N N . ALA A 1 360 ? -20.781 24.875 0.44 1 98.88 360 ALA A N 1
ATOM 2789 C CA . ALA A 1 360 ? -21.844 25.438 1.257 1 98.88 360 ALA A CA 1
ATOM 2790 C C . ALA A 1 360 ? -21.547 26.891 1.604 1 98.88 360 ALA A C 1
ATOM 2792 O O . ALA A 1 360 ? -22.453 27.734 1.605 1 98.88 360 ALA A O 1
ATOM 2793 N N . ILE A 1 361 ? -20.297 27.188 1.932 1 98.88 361 ILE A N 1
ATOM 2794 C CA . ILE A 1 361 ? -19.906 28.562 2.252 1 98.88 361 ILE A CA 1
ATOM 2795 C C . ILE A 1 361 ? -20.094 29.453 1.027 1 98.88 361 ILE A C 1
ATOM 2797 O O . ILE A 1 361 ? -20.672 30.531 1.122 1 98.88 361 ILE A O 1
ATOM 2801 N N . LEU A 1 362 ? -19.578 29.016 -0.104 1 98.81 362 LEU A N 1
ATOM 2802 C CA . LEU A 1 362 ? -19.688 29.766 -1.348 1 98.81 362 LEU A CA 1
ATOM 2803 C C . LEU A 1 362 ? -21.141 30.031 -1.699 1 98.81 362 LEU A C 1
ATOM 2805 O O . LEU A 1 362 ? -21.469 31.094 -2.244 1 98.81 362 LEU A O 1
ATOM 2809 N N . GLY A 1 363 ? -21.969 29.125 -1.337 1 98.56 363 GLY A N 1
ATOM 2810 C CA . GLY A 1 363 ? -23.391 29.234 -1.64 1 98.56 363 GLY A CA 1
ATOM 2811 C C . GLY A 1 363 ? -24.172 29.969 -0.564 1 98.56 363 GLY A C 1
ATOM 2812 O O . GLY A 1 363 ? -25.375 30.188 -0.709 1 98.56 363 GLY A O 1
ATOM 2813 N N . GLY A 1 364 ? -23.594 30.281 0.493 1 98.5 364 GLY A N 1
ATOM 2814 C CA . GLY A 1 364 ? -24.25 30.984 1.581 1 98.5 364 GLY A CA 1
ATOM 2815 C C . GLY A 1 364 ? -25.156 30.109 2.408 1 98.5 364 GLY A C 1
ATOM 2816 O O . GLY A 1 364 ? -26.141 30.578 2.98 1 98.5 364 GLY A O 1
ATOM 2817 N N . THR A 1 365 ? -24.859 28.859 2.438 1 98.69 365 THR A N 1
ATOM 2818 C CA . THR A 1 365 ? -25.781 27.922 3.09 1 98.69 365 THR A CA 1
ATOM 2819 C C . THR A 1 365 ? -25.031 27.078 4.125 1 98.69 365 THR A C 1
ATOM 2821 O O . THR A 1 365 ? -25.359 25.906 4.316 1 98.69 365 THR A O 1
ATOM 2824 N N . TYR A 1 366 ? -23.969 27.594 4.762 1 98.81 366 TYR A N 1
ATOM 2825 C CA . TYR A 1 366 ? -23.172 26.797 5.672 1 98.81 366 TYR A CA 1
ATOM 2826 C C . TYR A 1 366 ? -23.984 26.359 6.883 1 98.81 366 TYR A C 1
ATOM 2828 O O . TYR A 1 366 ? -23.812 25.234 7.387 1 98.81 366 TYR A O 1
ATOM 2836 N N . GLU A 1 367 ? -24.859 27.25 7.371 1 98.69 367 GLU A N 1
ATOM 2837 C CA . GLU A 1 367 ? -25.672 26.891 8.531 1 98.69 367 GLU A CA 1
ATOM 2838 C C . GLU A 1 367 ? -26.594 25.719 8.227 1 98.69 367 GLU A C 1
ATOM 2840 O O . GLU A 1 367 ? -26.797 24.844 9.07 1 98.69 367 GLU A O 1
ATOM 2845 N N . GLU A 1 368 ? -27.156 25.688 7.051 1 98.69 368 GLU A N 1
ATOM 2846 C CA . GLU A 1 368 ? -27.969 24.562 6.625 1 98.69 368 GLU A CA 1
ATOM 2847 C C . GLU A 1 368 ? -27.125 23.281 6.531 1 98.69 368 GLU A C 1
ATOM 2849 O O . GLU A 1 368 ? -27.562 22.219 6.969 1 98.69 368 GLU A O 1
ATOM 2854 N N . PHE A 1 369 ? -26.031 23.422 5.949 1 98.69 369 PHE A N 1
ATOM 2855 C CA . PHE A 1 369 ? -25.094 22.312 5.844 1 98.69 369 PHE A CA 1
ATOM 2856 C C . PHE A 1 369 ? -24.734 21.781 7.227 1 98.69 369 PHE A C 1
ATOM 2858 O O . PHE A 1 369 ? -24.766 20.562 7.449 1 98.69 369 PHE A O 1
ATOM 2865 N N . TYR A 1 370 ? -24.391 22.672 8.125 1 98.62 370 TYR A N 1
ATOM 2866 C CA . TYR A 1 370 ? -24.016 22.328 9.492 1 98.62 370 TYR A CA 1
ATOM 2867 C C . TYR A 1 370 ? -25.141 21.562 10.188 1 98.62 370 TYR A C 1
ATOM 2869 O O . TYR A 1 370 ? -24.891 20.516 10.781 1 98.62 370 TYR A O 1
ATOM 2877 N N . ARG A 1 371 ? -26.312 22.062 10.102 1 98.5 371 ARG A N 1
ATOM 2878 C CA . ARG A 1 371 ? -27.453 21.438 10.75 1 98.5 371 ARG A CA 1
ATOM 2879 C C . ARG A 1 371 ? -27.719 20.047 10.172 1 98.5 371 ARG A C 1
ATOM 2881 O O . ARG A 1 371 ? -28.016 19.109 10.906 1 98.5 371 ARG A O 1
ATOM 2888 N N . ALA A 1 372 ? -27.609 19.938 8.891 1 98.38 372 ALA A N 1
ATOM 2889 C CA . ALA A 1 372 ? -27.812 18.641 8.234 1 98.38 372 ALA A CA 1
ATOM 2890 C C . ALA A 1 372 ? -26.766 17.641 8.695 1 98.38 372 ALA A C 1
ATOM 2892 O O . ALA A 1 372 ? -27.078 16.469 8.938 1 98.38 372 ALA A O 1
ATOM 2893 N N . TRP A 1 373 ? -25.516 18.078 8.781 1 98.12 373 TRP A N 1
ATOM 2894 C CA . TRP A 1 373 ? -24.438 17.203 9.242 1 98.12 373 TRP A CA 1
ATOM 2895 C C . TRP A 1 373 ? -24.703 16.719 10.672 1 98.12 373 TRP A C 1
ATOM 2897 O O . TRP A 1 373 ? -24.641 15.531 10.961 1 98.12 373 TRP A O 1
ATOM 2907 N N . MET A 1 374 ? -25.031 17.703 11.531 1 97.5 374 MET A N 1
ATOM 2908 C CA . MET A 1 374 ? -25.203 17.391 12.945 1 97.5 374 MET A CA 1
ATOM 2909 C C . MET A 1 374 ? -26.375 16.453 13.164 1 97.5 374 MET A C 1
ATOM 2911 O O . MET A 1 374 ? -26.391 15.68 14.125 1 97.5 374 MET A O 1
ATOM 2915 N N . ALA A 1 375 ? -27.297 16.453 12.234 1 97.38 375 ALA A N 1
ATOM 2916 C CA . ALA A 1 375 ? -28.484 15.609 12.328 1 97.38 375 ALA A CA 1
ATOM 2917 C C . ALA A 1 375 ? -28.219 14.242 11.703 1 97.38 375 ALA A C 1
ATOM 2919 O O . ALA A 1 375 ? -28.984 13.297 11.93 1 97.38 375 ALA A O 1
ATOM 2920 N N . SER A 1 376 ? -27.156 14.141 10.992 1 96.56 376 SER A N 1
ATOM 2921 C CA . SER A 1 376 ? -26.875 12.906 10.266 1 96.56 376 SER A CA 1
ATOM 2922 C C . SER A 1 376 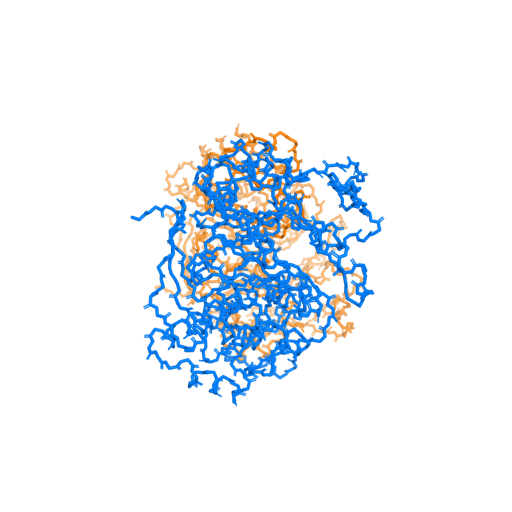? -26.156 11.898 11.164 1 96.56 376 SER A C 1
ATOM 2924 O O . SER A 1 376 ? -25.469 12.273 12.117 1 96.56 376 SER A O 1
ATOM 2926 N N . PRO A 1 377 ? -26.219 10.594 10.828 1 95.56 377 PRO A N 1
ATOM 2927 C CA . PRO A 1 377 ? -25.484 9.578 11.578 1 95.56 377 PRO A CA 1
ATOM 2928 C C . PRO A 1 377 ? -23.969 9.758 11.477 1 95.56 377 PRO A C 1
ATOM 2930 O O . PRO A 1 377 ? -23.234 9.281 12.344 1 95.56 377 PRO A O 1
ATOM 2933 N N . ALA A 1 378 ? -23.531 10.438 10.469 1 95.06 378 ALA A N 1
ATOM 2934 C CA . ALA A 1 378 ? -22.109 10.664 10.25 1 95.06 378 ALA A CA 1
ATOM 2935 C C . ALA A 1 378 ? -21.5 11.492 11.383 1 95.06 378 ALA A C 1
ATOM 2937 O O . ALA A 1 378 ? -20.297 11.438 11.617 1 95.06 378 ALA A O 1
ATOM 2938 N N . ALA A 1 379 ? -22.344 12.227 12.078 1 95.44 379 ALA A N 1
ATOM 2939 C CA . ALA A 1 379 ? -21.875 13.117 13.141 1 95.44 379 ALA A CA 1
ATOM 2940 C C . ALA A 1 379 ? -21.422 12.32 14.359 1 95.44 379 ALA A C 1
ATOM 2942 O O . ALA A 1 379 ? -20.672 12.828 15.195 1 95.44 379 ALA A O 1
ATOM 2943 N N . ASN A 1 380 ? -21.891 11.055 14.43 1 90.38 380 ASN A N 1
ATOM 2944 C CA . ASN A 1 380 ? -21.422 10.164 15.492 1 90.38 380 ASN A CA 1
ATOM 2945 C C . ASN A 1 380 ? -20.109 9.484 15.133 1 90.38 380 ASN A C 1
ATOM 2947 O O . ASN A 1 380 ? -20.078 8.273 14.914 1 90.38 380 ASN A O 1
ATOM 2951 N N . ASP A 1 381 ? -19 10.148 15.148 1 75.75 381 ASP A N 1
ATOM 2952 C CA . ASP A 1 381 ? -17.75 9.641 14.586 1 75.75 381 ASP A CA 1
ATOM 2953 C C . ASP A 1 381 ? -16.766 9.234 15.68 1 75.75 381 ASP A C 1
ATOM 2955 O O . ASP A 1 381 ? -15.773 8.562 15.414 1 75.75 381 ASP A O 1
ATOM 2959 N N . TYR A 1 382 ? -16.609 9.727 16.75 1 70.56 382 TYR A N 1
ATOM 2960 C CA . TYR A 1 382 ? -15.773 9.234 17.844 1 70.56 382 TYR A CA 1
ATOM 2961 C C . TYR A 1 382 ? -16.312 9.711 19.188 1 70.56 382 TYR A C 1
ATOM 2963 O O . TYR A 1 382 ? -16.938 10.766 19.281 1 70.56 382 TYR A O 1
ATOM 2971 N N . MET B 1 1 ? -12.359 -20.469 -31.125 1 55.84 1 MET B N 1
ATOM 2972 C CA . MET B 1 1 ? -11.508 -21.328 -30.312 1 55.84 1 MET B CA 1
ATOM 2973 C C . MET B 1 1 ? -12.156 -21.609 -28.969 1 55.84 1 MET B C 1
ATOM 2975 O O . MET B 1 1 ? -12.688 -20.703 -28.328 1 55.84 1 MET B O 1
ATOM 2979 N N . SER B 1 2 ? -12.125 -22.969 -28.562 1 79.94 2 SER B N 1
ATOM 2980 C CA . SER B 1 2 ? -12.734 -23.359 -27.297 1 79.94 2 SER B CA 1
ATOM 2981 C C . SER B 1 2 ? -11.875 -22.922 -26.109 1 79.94 2 SER B C 1
ATOM 2983 O O . SER B 1 2 ? -10.672 -22.672 -26.266 1 79.94 2 SER B O 1
ATOM 2985 N N . LEU B 1 3 ? -12.414 -22.656 -25.031 1 89.25 3 LEU B N 1
ATOM 2986 C CA . LEU B 1 3 ? -11.695 -22.266 -23.828 1 89.25 3 LEU B CA 1
ATOM 2987 C C . LEU B 1 3 ? -10.539 -23.219 -23.547 1 89.25 3 LEU B C 1
ATOM 2989 O O . LEU B 1 3 ? -10.695 -24.438 -23.625 1 89.25 3 LEU B O 1
ATOM 2993 N N . PHE B 1 4 ? -9.289 -22.672 -23.516 1 94 4 PHE B N 1
ATOM 2994 C CA . PHE B 1 4 ? -8.07 -23.312 -23.016 1 94 4 PHE B CA 1
ATOM 2995 C C . PHE B 1 4 ? -7.395 -24.094 -24.125 1 94 4 PHE B C 1
ATOM 2997 O O . PHE B 1 4 ? -6.453 -24.859 -23.875 1 94 4 PHE B O 1
ATOM 3004 N N . ASP B 1 5 ? -7.992 -24.016 -25.359 1 93.38 5 ASP B N 1
ATOM 3005 C CA . ASP B 1 5 ? -7.223 -24.516 -26.484 1 93.38 5 ASP B CA 1
ATOM 3006 C C . ASP B 1 5 ? -5.957 -23.703 -26.703 1 93.38 5 ASP B C 1
ATOM 3008 O O . ASP B 1 5 ? -6.02 -22.469 -26.781 1 93.38 5 ASP B O 1
ATOM 3012 N N . VAL B 1 6 ? -4.848 -24.422 -26.875 1 96.75 6 VAL B N 1
ATOM 3013 C CA . VAL B 1 6 ? -3.557 -23.75 -26.922 1 96.75 6 VAL B CA 1
ATOM 3014 C C . VAL B 1 6 ? -3.123 -23.562 -28.375 1 96.75 6 VAL B C 1
ATOM 3016 O O . VAL B 1 6 ? -3.26 -24.484 -29.188 1 96.75 6 VAL B O 1
ATOM 3019 N N . THR B 1 7 ? -2.734 -22.391 -28.703 1 97.44 7 THR B N 1
ATOM 3020 C CA . THR B 1 7 ? -2.037 -22.109 -29.953 1 97.44 7 THR B CA 1
ATOM 3021 C C . THR B 1 7 ? -0.539 -21.938 -29.703 1 97.44 7 THR B C 1
ATOM 3023 O O . THR B 1 7 ? -0.124 -21.109 -28.891 1 97.44 7 THR B O 1
ATOM 3026 N N . VAL B 1 8 ? 0.262 -22.797 -30.406 1 97.56 8 VAL B N 1
ATOM 3027 C CA . VAL B 1 8 ? 1.707 -22.594 -30.406 1 97.56 8 VAL B CA 1
ATOM 3028 C C . VAL B 1 8 ? 2.09 -21.578 -31.484 1 97.56 8 VAL B C 1
ATOM 3030 O O . VAL B 1 8 ? 2.223 -21.938 -32.656 1 97.56 8 VAL B O 1
ATOM 3033 N N . GLU B 1 9 ? 2.336 -20.422 -31.125 1 98.19 9 GLU B N 1
ATOM 3034 C CA . GLU B 1 9 ? 2.588 -19.344 -32.094 1 98.19 9 GLU B CA 1
ATOM 3035 C C . GLU B 1 9 ? 3.994 -19.438 -32.656 1 98.19 9 GLU B C 1
ATOM 3037 O O . GLU B 1 9 ? 4.215 -19.094 -33.844 1 98.19 9 GLU B O 1
ATOM 3042 N N . ALA B 1 10 ? 4.914 -19.844 -31.812 1 98.38 10 ALA B N 1
ATOM 3043 C CA . ALA B 1 10 ? 6.297 -20.016 -32.25 1 98.38 10 ALA B CA 1
ATOM 3044 C C . ALA B 1 10 ? 7.082 -20.875 -31.266 1 98.38 10 ALA B C 1
ATOM 3046 O O . ALA B 1 10 ? 6.668 -21.047 -30.109 1 98.38 10 ALA B O 1
ATOM 3047 N N . SER B 1 11 ? 8.133 -21.422 -31.766 1 97.81 11 SER B N 1
ATOM 3048 C CA . SER B 1 11 ? 9.109 -22.141 -30.953 1 97.81 11 SER B CA 1
ATOM 3049 C C . SER B 1 11 ? 10.531 -21.781 -31.359 1 97.81 11 SER B C 1
ATOM 3051 O O . SER B 1 11 ? 10.781 -21.453 -32.531 1 97.81 11 SER B O 1
ATOM 3053 N N . CYS B 1 12 ? 11.391 -21.781 -30.516 1 97.94 12 CYS B N 1
ATOM 3054 C CA . CYS B 1 12 ? 12.828 -21.641 -30.703 1 97.94 12 CYS B CA 1
ATOM 3055 C C . CYS B 1 12 ? 13.586 -22.641 -29.828 1 97.94 12 CYS B C 1
ATOM 3057 O O . CYS B 1 12 ? 13.852 -22.359 -28.656 1 97.94 12 CYS B O 1
ATOM 3059 N N . GLY B 1 13 ? 14.031 -23.75 -30.469 1 96.75 13 GLY B N 1
ATOM 3060 C CA . GLY B 1 13 ? 14.422 -24.859 -29.625 1 96.75 13 GLY B CA 1
ATOM 3061 C C . GLY B 1 13 ? 13.281 -25.422 -28.797 1 96.75 13 GLY B C 1
ATOM 3062 O O . GLY B 1 13 ? 12.211 -25.719 -29.328 1 96.75 13 GLY B O 1
ATOM 3063 N N . ALA B 1 14 ? 13.516 -25.562 -27.453 1 97.81 14 ALA B N 1
ATOM 3064 C CA . ALA B 1 14 ? 12.469 -26.062 -26.578 1 97.81 14 ALA B CA 1
ATOM 3065 C C . ALA B 1 14 ? 11.586 -24.938 -26.062 1 97.81 14 ALA B C 1
ATOM 3067 O O . ALA B 1 14 ? 10.5 -25.172 -25.531 1 97.81 14 ALA B O 1
ATOM 3068 N N . ALA B 1 15 ? 12.047 -23.672 -26.219 1 98.62 15 ALA B N 1
ATOM 3069 C CA . ALA B 1 15 ? 11.266 -22.531 -25.766 1 98.62 15 ALA B CA 1
ATOM 3070 C C . ALA B 1 15 ? 10.047 -22.312 -26.656 1 98.62 15 ALA B C 1
ATOM 3072 O O . ALA B 1 15 ? 10.125 -22.469 -27.891 1 98.62 15 ALA B O 1
ATOM 3073 N N . ARG B 1 16 ? 8.898 -21.969 -26.062 1 98.25 16 ARG B N 1
ATOM 3074 C CA . ARG B 1 16 ? 7.652 -21.844 -26.812 1 98.25 16 ARG B CA 1
ATOM 3075 C C . ARG B 1 16 ? 6.91 -20.562 -26.438 1 98.25 16 ARG B C 1
ATOM 3077 O O . ARG B 1 16 ? 6.969 -20.125 -25.297 1 98.25 16 ARG B O 1
ATOM 3084 N N . ALA B 1 17 ? 6.281 -19.984 -27.422 1 98.75 17 ALA B N 1
ATOM 3085 C CA . ALA B 1 17 ? 5.297 -18.922 -27.234 1 98.75 17 ALA B CA 1
ATOM 3086 C C . ALA B 1 17 ? 3.885 -19.438 -27.5 1 98.75 17 ALA B C 1
ATOM 3088 O O . ALA B 1 17 ? 3.523 -19.703 -28.656 1 98.75 17 ALA B O 1
ATOM 3089 N N . LEU B 1 18 ? 3.178 -19.531 -26.422 1 98.56 18 LEU B N 1
ATOM 3090 C CA . LEU B 1 18 ? 1.815 -20.047 -26.531 1 98.56 18 LEU B CA 1
ATOM 3091 C C . LEU B 1 18 ? 0.799 -18.938 -26.266 1 98.56 18 LEU B C 1
ATOM 3093 O O . LEU B 1 18 ? 1.135 -17.906 -25.688 1 98.56 18 LEU B O 1
ATOM 3097 N N . SER B 1 19 ? -0.394 -19.156 -26.75 1 98.19 19 SER B N 1
ATOM 3098 C CA . SER B 1 19 ? -1.551 -18.344 -26.359 1 98.19 19 SER B CA 1
ATOM 3099 C C . SER B 1 19 ? -2.789 -19.219 -26.172 1 98.19 19 SER B C 1
ATOM 3101 O O . SER B 1 19 ? -2.961 -20.219 -26.875 1 98.19 19 SER B O 1
ATOM 3103 N N . PHE B 1 20 ? -3.621 -18.906 -25.234 1 97.44 20 PHE B N 1
ATOM 3104 C CA . PHE B 1 20 ? -4.91 -19.562 -25.047 1 97.44 20 PHE B CA 1
ATOM 3105 C C . PHE B 1 20 ? -5.895 -18.625 -24.359 1 97.44 20 PHE B C 1
ATOM 3107 O O . PHE B 1 20 ? -5.492 -17.625 -23.766 1 97.44 20 PHE B O 1
ATOM 3114 N N . GLU B 1 21 ? -7.121 -18.953 -24.469 1 97.31 21 GLU B N 1
ATOM 3115 C CA . GLU B 1 21 ? -8.188 -18.141 -23.875 1 97.31 21 GLU B CA 1
ATOM 3116 C C . GLU B 1 21 ? -8.734 -18.766 -22.609 1 97.31 21 GLU B C 1
ATOM 3118 O O . GLU B 1 21 ? -8.906 -19.984 -22.547 1 97.31 21 GLU B O 1
ATOM 3123 N N . THR B 1 22 ? -8.898 -17.953 -21.609 1 97.69 22 THR B N 1
ATOM 3124 C CA . THR B 1 22 ? -9.672 -18.359 -20.438 1 97.69 22 THR B CA 1
ATOM 3125 C C . THR B 1 22 ? -11.023 -17.641 -20.406 1 97.69 22 THR B C 1
ATOM 3127 O O . THR B 1 22 ? -11.328 -16.859 -21.297 1 97.69 22 THR B O 1
ATOM 3130 N N . ALA B 1 23 ? -11.797 -17.938 -19.406 1 96.44 23 ALA B N 1
ATOM 3131 C CA . ALA B 1 23 ? -13.102 -17.281 -19.266 1 96.44 23 ALA B CA 1
ATOM 3132 C C . ALA B 1 23 ? -12.93 -15.797 -18.984 1 96.44 23 ALA B C 1
ATOM 3134 O O . ALA B 1 23 ? -13.852 -15.008 -19.203 1 96.44 23 ALA B O 1
ATOM 3135 N N . HIS B 1 24 ? -11.742 -15.383 -18.578 1 96.88 24 HIS B N 1
ATOM 3136 C CA . HIS B 1 24 ? -11.602 -14 -18.125 1 96.88 24 HIS B CA 1
ATOM 3137 C C . HIS B 1 24 ? -10.5 -13.289 -18.891 1 96.88 24 HIS B C 1
ATOM 3139 O O . HIS B 1 24 ? -10.047 -12.211 -18.484 1 96.88 24 HIS B O 1
ATOM 3145 N N . GLY B 1 25 ? -10 -13.922 -19.938 1 96.19 25 GLY B N 1
ATOM 3146 C CA . GLY B 1 25 ? -9.031 -13.195 -20.75 1 96.19 25 GLY B CA 1
ATOM 3147 C C . GLY B 1 25 ? -8.031 -14.109 -21.438 1 96.19 25 GLY B C 1
ATOM 3148 O O . GLY B 1 25 ? -7.988 -15.305 -21.172 1 96.19 25 GLY B O 1
ATOM 3149 N N . THR B 1 26 ? -7.23 -13.531 -22.266 1 96.69 26 THR B N 1
ATOM 3150 C CA . THR B 1 26 ? -6.219 -14.242 -23.031 1 96.69 26 THR B CA 1
ATOM 3151 C C . THR B 1 26 ? -4.922 -14.367 -22.234 1 96.69 26 THR B C 1
ATOM 3153 O O . THR B 1 26 ? -4.516 -13.43 -21.547 1 96.69 26 THR B O 1
ATOM 3156 N N . VAL B 1 27 ? -4.289 -15.484 -22.359 1 97.62 27 VAL B N 1
ATOM 3157 C CA . VAL B 1 27 ? -3.016 -15.75 -21.703 1 97.62 27 VAL B CA 1
ATOM 3158 C C . VAL B 1 27 ? -1.933 -16 -22.75 1 97.62 27 VAL B C 1
ATOM 3160 O O . VAL B 1 27 ? -2.15 -16.734 -23.719 1 97.62 27 VAL B O 1
ATOM 3163 N N . ARG B 1 28 ? -0.861 -15.328 -22.547 1 98.5 28 ARG B N 1
ATOM 3164 C CA . ARG B 1 28 ? 0.313 -15.508 -23.391 1 98.5 28 ARG B CA 1
ATOM 3165 C C . ARG B 1 28 ? 1.527 -15.922 -22.562 1 98.5 28 ARG B C 1
ATOM 3167 O O . ARG B 1 28 ? 1.729 -15.422 -21.453 1 98.5 28 ARG B O 1
ATOM 3174 N N . THR B 1 29 ? 2.301 -16.875 -23.078 1 98.62 29 THR B N 1
ATOM 3175 C CA . THR B 1 29 ? 3.469 -17.391 -22.375 1 98.62 29 THR B CA 1
ATOM 3176 C C . THR B 1 29 ? 4.738 -17.156 -23.188 1 98.62 29 THR B C 1
ATOM 3178 O O . THR B 1 29 ? 4.676 -16.953 -24.391 1 98.62 29 THR B O 1
ATOM 3181 N N . PRO B 1 30 ? 5.91 -17.266 -22.609 1 98.75 30 PRO B N 1
ATOM 3182 C CA . PRO B 1 30 ? 6.16 -17.438 -21.188 1 98.75 30 PRO B CA 1
ATOM 3183 C C . PRO B 1 30 ? 5.609 -16.281 -20.344 1 98.75 30 PRO B C 1
ATOM 3185 O O . PRO B 1 30 ? 5.469 -15.164 -20.844 1 98.75 30 PRO B O 1
ATOM 3188 N N . MET B 1 31 ? 5.242 -16.609 -19.062 1 98.62 31 MET B N 1
ATOM 3189 C CA . MET B 1 31 ? 4.688 -15.57 -18.203 1 98.62 31 MET B CA 1
ATOM 3190 C C . MET B 1 31 ? 5.012 -15.844 -16.734 1 98.62 31 MET B C 1
ATOM 3192 O O . MET B 1 31 ? 5.32 -16.969 -16.359 1 98.62 31 MET B O 1
ATOM 3196 N N . PHE B 1 32 ? 4.98 -14.789 -15.961 1 98.62 32 PHE B N 1
ATOM 3197 C CA . PHE B 1 32 ? 5.102 -14.844 -14.516 1 98.62 32 PHE B CA 1
ATOM 3198 C C . PHE B 1 32 ? 3.785 -14.461 -13.844 1 98.62 32 PHE B C 1
ATOM 3200 O O . PHE B 1 32 ? 3.127 -13.5 -14.258 1 98.62 32 PHE B O 1
ATOM 3207 N N . MET B 1 33 ? 3.449 -15.219 -12.859 1 98.44 33 MET B N 1
ATOM 3208 C CA . MET B 1 33 ? 2.193 -14.984 -12.148 1 98.44 33 MET B CA 1
ATOM 3209 C C . MET B 1 33 ? 2.453 -14.445 -10.75 1 98.44 33 MET B C 1
ATOM 3211 O O . MET B 1 33 ? 3.012 -15.148 -9.898 1 98.44 33 MET B O 1
ATOM 3215 N N . PRO B 1 34 ? 1.967 -13.203 -10.484 1 98.06 34 PRO B N 1
ATOM 3216 C CA . PRO B 1 34 ? 2.006 -12.758 -9.086 1 98.06 34 PRO B CA 1
ATOM 3217 C C . PRO B 1 34 ? 1.175 -13.648 -8.164 1 98.06 34 PRO B C 1
ATOM 3219 O O . PRO B 1 34 ? 0.106 -14.125 -8.555 1 98.06 34 PRO B O 1
ATOM 3222 N N . VAL B 1 35 ? 1.646 -13.797 -6.984 1 95.69 35 VAL B N 1
ATOM 3223 C CA . VAL B 1 35 ? 0.979 -14.688 -6.047 1 95.69 35 VAL B CA 1
ATOM 3224 C C . VAL B 1 35 ? 0.144 -13.875 -5.059 1 95.69 35 VAL B C 1
ATOM 3226 O O . VAL B 1 35 ? 0.679 -13.047 -4.32 1 95.69 35 VAL B O 1
ATOM 3229 N N . GLY B 1 36 ? -1.116 -14.07 -5.102 1 91.44 36 GLY B N 1
ATOM 3230 C CA . GLY B 1 36 ? -2.08 -13.5 -4.172 1 91.44 36 GLY B CA 1
ATOM 3231 C C . GLY B 1 36 ? -2.688 -14.539 -3.242 1 91.44 36 GLY B C 1
ATOM 3232 O O . GLY B 1 36 ? -3.848 -14.922 -3.404 1 91.44 36 GLY B O 1
ATOM 3233 N N . THR B 1 37 ? -2.096 -14.914 -2.17 1 86.69 37 THR B N 1
ATOM 3234 C CA . THR B 1 37 ? -2.432 -16.016 -1.273 1 86.69 37 THR B CA 1
ATOM 3235 C C . THR B 1 37 ? -3.828 -15.828 -0.685 1 86.69 37 THR B C 1
ATOM 3237 O O . THR B 1 37 ? -4.676 -16.719 -0.795 1 86.69 37 THR B O 1
ATOM 3240 N N . HIS B 1 38 ? -4.172 -14.672 -0.202 1 93.31 38 HIS B N 1
ATOM 3241 C CA . HIS B 1 38 ? -5.406 -14.367 0.514 1 93.31 38 HIS B CA 1
ATOM 3242 C C . HIS B 1 38 ? -6.34 -13.508 -0.338 1 93.31 38 HIS B C 1
ATOM 3244 O O . HIS B 1 38 ? -6.887 -12.516 0.143 1 93.31 38 HIS B O 1
ATOM 3250 N N . ALA B 1 39 ? -6.41 -13.867 -1.604 1 95.94 39 ALA B N 1
ATOM 3251 C CA . ALA B 1 39 ? -7.207 -13.062 -2.521 1 95.94 39 ALA B CA 1
ATOM 3252 C C . ALA B 1 39 ? -6.664 -11.641 -2.619 1 95.94 39 ALA B C 1
ATOM 3254 O O . ALA B 1 39 ? -7.434 -10.68 -2.678 1 95.94 39 ALA B O 1
ATOM 3255 N N . THR B 1 40 ? -5.402 -11.547 -2.502 1 96.62 40 THR B N 1
ATOM 3256 C CA . THR B 1 40 ? -4.707 -10.273 -2.674 1 96.62 40 THR B CA 1
ATOM 3257 C C . THR B 1 40 ? -3.207 -10.5 -2.844 1 96.62 40 THR B C 1
ATOM 3259 O O . THR B 1 40 ? -2.621 -11.352 -2.178 1 96.62 40 THR B O 1
ATOM 3262 N N . VAL B 1 41 ? -2.639 -9.836 -3.848 1 97.19 41 VAL B N 1
ATOM 3263 C CA . VAL B 1 41 ? -1.188 -9.695 -3.846 1 97.19 41 VAL B CA 1
ATOM 3264 C C . VAL B 1 41 ? -0.771 -8.656 -2.805 1 97.19 41 VAL B C 1
ATOM 3266 O O . VAL B 1 41 ? -1.235 -7.516 -2.836 1 97.19 41 VAL B O 1
ATOM 3269 N N . LYS B 1 42 ? 0.028 -9.023 -1.87 1 95.94 42 LYS B N 1
ATOM 3270 C CA . LYS B 1 42 ? 0.297 -8.242 -0.664 1 95.94 42 LYS B CA 1
ATOM 3271 C C . LYS B 1 42 ? 0.663 -6.805 -1.008 1 95.94 42 LYS B C 1
ATOM 3273 O O . LYS B 1 42 ? 1.696 -6.551 -1.632 1 95.94 42 LYS B O 1
ATOM 3278 N N . GLY B 1 43 ? -0.192 -5.953 -0.633 1 95.06 43 GLY B N 1
ATOM 3279 C CA . GLY B 1 43 ? 0.062 -4.523 -0.735 1 95.06 43 GLY B CA 1
ATOM 3280 C C . GLY B 1 43 ? -0.13 -3.982 -2.139 1 95.06 43 GLY B C 1
ATOM 3281 O O . GLY B 1 43 ? 0.049 -2.787 -2.379 1 95.06 43 GLY B O 1
ATOM 3282 N N . ILE B 1 44 ? -0.462 -4.809 -3.084 1 97 44 ILE B N 1
ATOM 3283 C CA . ILE B 1 44 ? -0.578 -4.41 -4.484 1 97 44 ILE B CA 1
ATOM 3284 C C . ILE B 1 44 ? -2.045 -4.422 -4.902 1 97 44 ILE B C 1
ATOM 3286 O O . ILE B 1 44 ? -2.736 -5.43 -4.742 1 97 44 ILE B O 1
ATOM 3290 N N . THR B 1 45 ? -2.535 -3.373 -5.445 1 95.88 45 THR B N 1
ATOM 3291 C CA . THR B 1 45 ? -3.936 -3.273 -5.848 1 95.88 45 THR B CA 1
ATOM 3292 C C . THR B 1 45 ? -4.156 -3.936 -7.203 1 95.88 45 THR B C 1
ATOM 3294 O O . THR B 1 45 ? -3.215 -4.09 -7.988 1 95.88 45 THR B O 1
ATOM 3297 N N . PRO B 1 46 ? -5.398 -4.293 -7.527 1 96.06 46 PRO B N 1
ATOM 3298 C CA . PRO B 1 46 ? -5.715 -4.812 -8.859 1 96.06 46 PRO B CA 1
ATOM 3299 C C . PRO B 1 46 ? -5.371 -3.822 -9.969 1 96.06 46 PRO B C 1
ATOM 3301 O O . PRO B 1 46 ? -4.898 -4.227 -11.039 1 96.06 46 PRO B O 1
ATOM 3304 N N . ASP B 1 47 ? -5.559 -2.533 -9.711 1 94.75 47 ASP B N 1
ATOM 3305 C CA . ASP B 1 47 ? -5.199 -1.515 -10.695 1 94.75 47 ASP B CA 1
ATOM 3306 C C . ASP B 1 47 ? -3.703 -1.544 -11 1 94.75 47 ASP B C 1
ATOM 3308 O O . ASP B 1 47 ? -3.293 -1.397 -12.148 1 94.75 47 ASP B O 1
ATOM 3312 N N . GLN B 1 48 ? -2.959 -1.675 -9.992 1 95.12 48 GLN B N 1
ATOM 3313 C CA . GLN B 1 48 ? -1.514 -1.768 -10.164 1 95.12 48 GLN B CA 1
ATOM 3314 C C . GLN B 1 48 ? -1.134 -3.027 -10.938 1 95.12 48 GLN B C 1
ATOM 3316 O O . GLN B 1 48 ? -0.243 -2.994 -11.789 1 95.12 48 GLN B O 1
ATOM 3321 N N . LEU B 1 49 ? -1.791 -4.125 -10.648 1 97.12 49 LEU B N 1
ATOM 3322 C CA . LEU B 1 49 ? -1.535 -5.367 -11.367 1 97.12 49 LEU B CA 1
ATOM 3323 C C . LEU B 1 49 ? -1.826 -5.203 -12.859 1 97.12 49 LEU B C 1
ATOM 3325 O O . LEU B 1 49 ? -1.059 -5.672 -13.695 1 97.12 49 LEU B O 1
ATOM 3329 N N . HIS B 1 50 ? -2.912 -4.504 -13.148 1 95.94 50 HIS B N 1
ATOM 3330 C CA . HIS B 1 50 ? -3.248 -4.23 -14.547 1 95.94 50 HIS B CA 1
ATOM 3331 C C . HIS B 1 50 ? -2.188 -3.357 -15.203 1 95.94 50 HIS B C 1
ATOM 3333 O O . HIS B 1 50 ? -1.791 -3.611 -16.344 1 95.94 50 HIS B O 1
ATOM 3339 N N . ALA B 1 51 ? -1.745 -2.408 -14.461 1 94.56 51 ALA B N 1
ATOM 3340 C CA . ALA B 1 51 ? -0.733 -1.495 -14.984 1 94.56 51 ALA B CA 1
ATOM 3341 C C . ALA B 1 51 ? 0.571 -2.232 -15.281 1 94.56 51 ALA B C 1
ATOM 3343 O O . ALA B 1 51 ? 1.329 -1.836 -16.172 1 94.56 51 ALA B O 1
ATOM 3344 N N . LEU B 1 52 ? 0.807 -3.305 -14.578 1 96.56 52 LEU B N 1
ATOM 3345 C CA . LEU B 1 52 ? 2.016 -4.102 -14.75 1 96.56 52 LEU B CA 1
ATOM 3346 C C . LEU B 1 52 ? 1.83 -5.133 -15.859 1 96.56 52 LEU B C 1
ATOM 3348 O O . LEU B 1 52 ? 2.754 -5.887 -16.172 1 96.56 52 LEU B O 1
ATOM 3352 N N . ASN B 1 53 ? 0.643 -5.211 -16.406 1 95.56 53 ASN B N 1
ATOM 3353 C CA . ASN B 1 53 ? 0.281 -6.18 -17.438 1 95.56 53 ASN B CA 1
ATOM 3354 C C . ASN B 1 53 ? 0.343 -7.609 -16.922 1 95.56 53 ASN B C 1
ATOM 3356 O O . ASN B 1 53 ? 0.774 -8.523 -17.625 1 95.56 53 ASN B O 1
ATOM 3360 N N . SER B 1 54 ? 0.026 -7.68 -15.625 1 95.69 54 SER B N 1
ATOM 3361 C CA . SER B 1 54 ? -0.116 -9.023 -15.086 1 95.69 54 SER B CA 1
ATOM 3362 C C . SER B 1 54 ? -1.253 -9.781 -15.766 1 95.69 54 SER B C 1
ATOM 3364 O O . SER B 1 54 ? -2.311 -9.203 -16.031 1 95.69 54 SER B O 1
ATOM 3366 N N . GLN B 1 55 ? -1.032 -10.977 -16.141 1 96.44 55 GLN B N 1
ATOM 3367 C CA . GLN B 1 55 ? -2.057 -11.773 -16.812 1 96.44 55 GLN B CA 1
ATOM 3368 C C . GLN B 1 55 ? -2.777 -12.68 -15.82 1 96.44 55 GLN B C 1
ATOM 3370 O O . GLN B 1 55 ? -3.91 -12.406 -15.422 1 96.44 55 GLN B O 1
ATOM 3375 N N . ILE B 1 56 ? -2.119 -13.641 -15.242 1 98.06 56 ILE B N 1
ATOM 3376 C CA . ILE B 1 56 ? -2.721 -14.539 -14.258 1 98.06 56 ILE B CA 1
ATOM 3377 C C . ILE B 1 56 ? -2.227 -14.188 -12.859 1 98.06 56 ILE B C 1
ATOM 3379 O O . ILE B 1 56 ? -1.034 -13.938 -12.664 1 98.06 56 ILE B O 1
ATOM 3383 N N . VAL B 1 57 ? -3.154 -14.078 -11.922 1 98 57 VAL B N 1
ATOM 3384 C CA . VAL B 1 57 ? -2.826 -13.969 -10.508 1 98 57 VAL B CA 1
ATOM 3385 C C . VAL B 1 57 ? -3.154 -15.273 -9.797 1 98 57 VAL B C 1
ATOM 3387 O O . VAL B 1 57 ? -4.203 -15.883 -10.047 1 98 57 VAL B O 1
ATOM 3390 N N . LEU B 1 58 ? -2.229 -15.695 -8.969 1 97.44 58 LEU B N 1
ATOM 3391 C CA . LEU B 1 58 ? -2.42 -16.953 -8.258 1 97.44 58 LEU B CA 1
ATOM 3392 C C . LEU B 1 58 ? -3.066 -16.719 -6.895 1 97.44 58 LEU B C 1
ATOM 3394 O O . LEU B 1 58 ? -2.688 -15.789 -6.176 1 97.44 58 LEU B O 1
ATOM 3398 N N . ALA B 1 59 ? -4.047 -17.5 -6.52 1 96.06 59 ALA B N 1
ATOM 3399 C CA . ALA B 1 59 ? -4.617 -17.578 -5.18 1 96.06 59 ALA B CA 1
ATOM 3400 C C . ALA B 1 59 ? -4.418 -18.969 -4.578 1 96.06 59 ALA B C 1
ATOM 3402 O O . ALA B 1 59 ? -4.004 -19.891 -5.273 1 96.06 59 ALA B O 1
ATOM 3403 N N . ASN B 1 60 ? -4.648 -19.062 -3.338 1 95.44 60 ASN B N 1
ATOM 3404 C CA . ASN B 1 60 ? -4.414 -20.312 -2.635 1 95.44 60 ASN B CA 1
ATOM 3405 C C . ASN B 1 60 ? -5.703 -20.875 -2.041 1 95.44 60 ASN B C 1
ATOM 3407 O O . ASN B 1 60 ? -6.344 -20.219 -1.216 1 95.44 60 ASN B O 1
ATOM 3411 N N . THR B 1 61 ? -6.016 -22.078 -2.373 1 96.19 61 THR B N 1
ATOM 3412 C CA . THR B 1 61 ? -7.266 -22.719 -1.979 1 96.19 61 THR B CA 1
ATOM 3413 C C . THR B 1 61 ? -7.328 -22.891 -0.465 1 96.19 61 THR B C 1
ATOM 3415 O O . THR B 1 61 ? -8.367 -22.656 0.152 1 96.19 61 THR B O 1
ATOM 3418 N N . TYR B 1 62 ? -6.242 -23.297 0.136 1 94.38 62 TYR B N 1
ATOM 3419 C CA . TYR B 1 62 ? -6.211 -23.516 1.577 1 94.38 62 TYR B CA 1
ATOM 3420 C C . TYR B 1 62 ? -6.59 -22.25 2.334 1 94.38 62 TYR B C 1
ATOM 3422 O O . TYR B 1 62 ? -7.461 -22.281 3.209 1 94.38 62 TYR B O 1
ATOM 3430 N N . HIS B 1 63 ? -5.965 -21.203 1.979 1 94.94 63 HIS B N 1
ATOM 3431 C CA . HIS B 1 63 ? -6.184 -19.953 2.695 1 94.94 63 HIS B CA 1
ATOM 3432 C C . HIS B 1 63 ? -7.602 -19.422 2.477 1 94.94 63 HIS B C 1
ATOM 3434 O O . HIS B 1 63 ? -8.242 -18.938 3.414 1 94.94 63 HIS B O 1
ATOM 3440 N N . LEU B 1 64 ? -8.094 -19.547 1.261 1 96.62 64 LEU B N 1
ATOM 3441 C CA . LEU B 1 64 ? -9.445 -19.078 0.961 1 96.62 64 LEU B CA 1
ATOM 3442 C C . LEU B 1 64 ? -10.492 -19.969 1.621 1 96.62 64 LEU B C 1
ATOM 3444 O O . LEU B 1 64 ? -11.562 -19.5 1.996 1 96.62 64 LEU B O 1
ATOM 3448 N N . TYR B 1 65 ? -10.109 -21.25 1.688 1 96.75 65 TYR B N 1
ATOM 3449 C CA . TYR B 1 65 ? -10.961 -22.219 2.373 1 96.75 65 TYR B CA 1
ATOM 3450 C C . TYR B 1 65 ? -11.102 -21.875 3.85 1 96.75 65 TYR B C 1
ATOM 3452 O O . TYR B 1 65 ? -12.203 -21.938 4.41 1 96.75 65 TYR B O 1
ATOM 3460 N N . MET B 1 66 ? -10.078 -21.484 4.434 1 95.12 66 MET B N 1
ATOM 3461 C CA . MET B 1 66 ? -10.086 -21.172 5.859 1 95.12 66 MET B CA 1
ATOM 3462 C C . MET B 1 66 ? -10.719 -19.812 6.121 1 95.12 66 MET B C 1
ATOM 3464 O O . MET B 1 66 ? -11.555 -19.672 7.02 1 95.12 66 MET B O 1
ATOM 3468 N N . ARG B 1 67 ? -10.32 -18.828 5.301 1 94.94 67 ARG B N 1
ATOM 3469 C CA . ARG B 1 67 ? -10.836 -17.469 5.391 1 94.94 67 ARG B CA 1
ATOM 3470 C C . ARG B 1 67 ? -10.836 -16.781 4.027 1 94.94 67 ARG B C 1
ATOM 3472 O O . ARG B 1 67 ? -9.82 -16.781 3.332 1 94.94 67 ARG B O 1
ATOM 3479 N N . PRO B 1 68 ? -11.883 -16.25 3.691 1 96.5 68 PRO B N 1
ATOM 3480 C CA . PRO B 1 68 ? -13.125 -15.984 4.406 1 96.5 68 PRO B CA 1
ATOM 3481 C C . PRO B 1 68 ? -14.062 -17.188 4.438 1 96.5 68 PRO B C 1
ATOM 3483 O O . PRO B 1 68 ? -15.094 -17.156 5.125 1 96.5 68 PRO B O 1
ATOM 3486 N N . GLY B 1 69 ? -13.695 -18.266 3.725 1 97.31 69 GLY B N 1
ATOM 3487 C CA . GLY B 1 69 ? -14.57 -19.391 3.469 1 97.31 69 GLY B CA 1
ATOM 3488 C C . GLY B 1 69 ? -15.07 -19.453 2.037 1 97.31 69 GLY B C 1
ATOM 3489 O O . GLY B 1 69 ? -15.375 -18.422 1.44 1 97.31 69 GLY B O 1
ATOM 3490 N N . VAL B 1 70 ? -15.242 -20.641 1.584 1 97.62 70 VAL B N 1
ATOM 3491 C CA . VAL B 1 70 ? -15.562 -20.875 0.18 1 97.62 70 VAL B CA 1
ATOM 3492 C C . VAL B 1 70 ? -16.969 -20.359 -0.121 1 97.62 70 VAL B C 1
ATOM 3494 O O . VAL B 1 70 ? -17.219 -19.844 -1.211 1 97.62 70 VAL B O 1
ATOM 3497 N N . ASP B 1 71 ? -17.844 -20.5 0.785 1 98.25 71 ASP B N 1
ATOM 3498 C CA . ASP B 1 71 ? -19.219 -20.031 0.607 1 98.25 71 ASP B CA 1
ATOM 3499 C C . ASP B 1 71 ? -19.266 -18.516 0.385 1 98.25 71 ASP B C 1
ATOM 3501 O O . ASP B 1 71 ? -20.016 -18.031 -0.457 1 98.25 71 ASP B O 1
ATOM 3505 N N . VAL B 1 72 ? -18.469 -17.797 1.132 1 98.44 72 VAL B N 1
ATOM 3506 C CA . VAL B 1 72 ? -18.406 -16.344 1.021 1 98.44 72 VAL B CA 1
ATOM 3507 C C . VAL B 1 72 ? -17.891 -15.945 -0.36 1 98.44 72 VAL B C 1
ATOM 3509 O O . VAL B 1 72 ? -18.469 -15.078 -1.023 1 98.44 72 VAL B O 1
ATOM 3512 N N . VAL B 1 73 ? -16.828 -16.609 -0.825 1 98.44 73 VAL B N 1
ATOM 3513 C CA . VAL B 1 73 ? -16.234 -16.328 -2.129 1 98.44 73 VAL B CA 1
ATOM 3514 C C . VAL B 1 73 ? -17.234 -16.641 -3.232 1 98.44 73 VAL B C 1
ATOM 3516 O O . VAL B 1 73 ? -17.406 -15.852 -4.164 1 98.44 73 VAL B O 1
ATOM 3519 N N . GLU B 1 74 ? -17.875 -17.766 -3.072 1 98.44 74 GLU B N 1
ATOM 3520 C CA . GLU B 1 74 ? -18.875 -18.188 -4.055 1 98.44 74 GLU B CA 1
ATOM 3521 C C . GLU B 1 74 ? -20.047 -17.203 -4.117 1 98.44 74 GLU B C 1
ATOM 3523 O O . GLU B 1 74 ? -20.5 -16.844 -5.203 1 98.44 74 GLU B O 1
ATOM 3528 N N . GLU B 1 75 ? -20.516 -16.766 -2.947 1 98.44 75 GLU B N 1
ATOM 3529 C CA . GLU B 1 75 ? -21.625 -15.812 -2.867 1 98.44 75 GLU B CA 1
ATOM 3530 C C . GLU B 1 75 ? -21.25 -14.477 -3.502 1 98.44 75 GLU B C 1
ATOM 3532 O O . GLU B 1 75 ? -22.109 -13.789 -4.062 1 98.44 75 GLU B O 1
ATOM 3537 N N . ALA B 1 76 ? -20 -14.141 -3.436 1 98.06 76 ALA B N 1
ATOM 3538 C CA . ALA B 1 76 ? -19.516 -12.891 -4.016 1 98.06 76 ALA B CA 1
ATOM 3539 C C . ALA B 1 76 ? -19.469 -12.969 -5.539 1 98.06 76 ALA B C 1
ATOM 3541 O O . ALA B 1 76 ? -19.297 -11.953 -6.215 1 98.06 76 ALA B O 1
ATOM 3542 N N . GLY B 1 77 ? -19.578 -14.133 -6.074 1 97.5 77 GLY B N 1
ATOM 3543 C CA . GLY B 1 77 ? -19.531 -14.305 -7.516 1 97.5 77 GLY B CA 1
ATOM 3544 C C . GLY B 1 77 ? -18.203 -14.859 -8 1 97.5 77 GLY B C 1
ATOM 3545 O O . GLY B 1 77 ? -17.828 -14.68 -9.164 1 97.5 77 GLY B O 1
ATOM 3546 N N . GLY B 1 78 ? -17.438 -15.508 -7.012 1 97.81 78 GLY B N 1
ATOM 3547 C CA . GLY B 1 78 ? -16.141 -16.047 -7.371 1 97.81 78 GLY B CA 1
ATOM 3548 C C . GLY B 1 78 ? -14.977 -15.18 -6.922 1 97.81 78 GLY B C 1
ATOM 3549 O O . GLY B 1 78 ? -15.18 -14.039 -6.5 1 97.81 78 GLY B O 1
ATOM 3550 N N . ILE B 1 79 ? -13.805 -15.742 -7.004 1 97.94 79 ILE B N 1
ATOM 3551 C CA . ILE B 1 79 ? -12.625 -15.109 -6.426 1 97.94 79 ILE B CA 1
ATOM 3552 C C . ILE B 1 79 ? -12.32 -13.812 -7.172 1 97.94 79 ILE B C 1
ATOM 3554 O O . ILE B 1 79 ? -11.883 -12.828 -6.57 1 97.94 79 ILE B O 1
ATOM 3558 N N . GLN B 1 80 ? -12.516 -13.766 -8.508 1 97.25 80 GLN B N 1
ATOM 3559 C CA . GLN B 1 80 ? -12.242 -12.57 -9.297 1 97.25 80 GLN B CA 1
ATOM 3560 C C . GLN B 1 80 ? -13.125 -11.406 -8.859 1 97.25 80 GLN B C 1
ATOM 3562 O O . GLN B 1 80 ? -12.625 -10.312 -8.594 1 97.25 80 GLN B O 1
ATOM 3567 N N . ARG B 1 81 ? -14.367 -11.656 -8.703 1 97.12 81 ARG B N 1
ATOM 3568 C CA . ARG B 1 81 ? -15.297 -10.625 -8.258 1 97.12 81 ARG B CA 1
ATOM 3569 C C . ARG B 1 81 ? -15.016 -10.227 -6.809 1 97.12 81 ARG B C 1
ATOM 3571 O O . ARG B 1 81 ? -15.07 -9.047 -6.461 1 97.12 81 ARG B O 1
ATOM 3578 N N . PHE B 1 82 ? -14.742 -11.195 -6.004 1 98.06 82 PHE B N 1
ATOM 3579 C CA . PHE B 1 82 ? -14.484 -10.953 -4.59 1 98.06 82 PHE B CA 1
ATOM 3580 C C . PHE B 1 82 ? -13.32 -9.984 -4.414 1 98.06 82 PHE B C 1
ATOM 3582 O O . PHE B 1 82 ? -13.414 -9.016 -3.664 1 98.06 82 PHE B O 1
ATOM 3589 N N . MET B 1 83 ? -12.258 -10.203 -5.094 1 96.88 83 MET B N 1
ATOM 3590 C CA . MET B 1 83 ? -11.047 -9.422 -4.863 1 96.88 83 MET B CA 1
ATOM 3591 C C . MET B 1 83 ? -10.969 -8.242 -5.828 1 96.88 83 MET B C 1
ATOM 3593 O O . MET B 1 83 ? -9.984 -7.504 -5.84 1 96.88 83 MET B O 1
ATOM 3597 N N . ASN B 1 84 ? -11.93 -8.102 -6.73 1 96.5 84 ASN B N 1
ATOM 3598 C CA . ASN B 1 84 ? -12 -7.02 -7.707 1 96.5 84 ASN B CA 1
ATOM 3599 C C . ASN B 1 84 ? -10.867 -7.102 -8.719 1 96.5 84 ASN B C 1
ATOM 3601 O O . ASN B 1 84 ? -10.211 -6.098 -9.008 1 96.5 84 ASN B O 1
ATOM 3605 N N . TYR B 1 85 ? -10.547 -8.258 -9.164 1 96.5 85 TYR B N 1
ATOM 3606 C CA . TYR B 1 85 ? -9.602 -8.516 -10.242 1 96.5 85 TYR B CA 1
ATOM 3607 C C . TYR B 1 85 ? -10.297 -9.172 -11.43 1 96.5 85 TYR B C 1
ATOM 3609 O O . TYR B 1 85 ? -10.844 -10.273 -11.297 1 96.5 85 TYR B O 1
ATOM 3617 N N . ASP B 1 86 ? -10.258 -8.625 -12.578 1 95.56 86 ASP B N 1
ATOM 3618 C CA . ASP B 1 86 ? -11.086 -9.125 -13.68 1 95.56 86 ASP B CA 1
ATOM 3619 C C . ASP B 1 86 ? -10.242 -9.906 -14.688 1 95.56 86 ASP B C 1
ATOM 3621 O O . ASP B 1 86 ? -10.734 -10.281 -15.75 1 95.56 86 ASP B O 1
ATOM 3625 N N . GLY B 1 87 ? -9 -10.164 -14.391 1 96.69 87 GLY B N 1
ATOM 3626 C CA . GLY B 1 87 ? -8.156 -10.984 -15.242 1 96.69 87 GLY B CA 1
ATOM 3627 C C . GLY B 1 87 ? -8.172 -12.453 -14.859 1 96.69 87 GLY B C 1
ATOM 3628 O O . GLY B 1 87 ? -8.883 -12.852 -13.938 1 96.69 87 GLY B O 1
ATOM 3629 N N . PRO B 1 88 ? -7.461 -13.266 -15.609 1 98 88 PRO B N 1
ATOM 3630 C CA . PRO B 1 88 ? -7.379 -14.703 -15.305 1 98 88 PRO B CA 1
ATOM 3631 C C . PRO B 1 88 ? -6.77 -14.977 -13.93 1 98 88 PRO B C 1
ATOM 3633 O O . PRO B 1 88 ? -5.922 -14.211 -13.469 1 98 88 PRO B O 1
ATOM 3636 N N . MET B 1 89 ? -7.246 -16.016 -13.305 1 98.06 89 MET B N 1
ATOM 3637 C CA . MET B 1 89 ? -6.699 -16.422 -12.016 1 98.06 89 MET B CA 1
ATOM 3638 C C . MET B 1 89 ? -6.449 -17.922 -11.977 1 98.06 89 MET B C 1
ATOM 3640 O O . MET B 1 89 ? -7.062 -18.672 -12.734 1 98.06 89 MET B O 1
ATOM 3644 N N . LEU B 1 90 ? -5.492 -18.297 -11.203 1 98.44 90 LEU B N 1
ATOM 3645 C CA . LEU B 1 90 ? -5.172 -19.688 -10.898 1 98.44 90 LEU B CA 1
ATOM 3646 C C . LEU B 1 90 ? -5.234 -19.953 -9.398 1 98.44 90 LEU B C 1
ATOM 3648 O O . LEU B 1 90 ? -4.766 -19.125 -8.602 1 98.44 90 LEU B O 1
ATOM 3652 N N . THR B 1 91 ? -5.902 -21 -8.961 1 96.94 91 THR B N 1
ATOM 3653 C CA . THR B 1 91 ? -5.852 -21.391 -7.555 1 96.94 91 THR B CA 1
ATOM 3654 C C . THR B 1 91 ? -4.984 -22.641 -7.383 1 96.94 91 THR B C 1
ATOM 3656 O O . THR B 1 91 ? -5.215 -23.656 -8.039 1 96.94 91 THR B O 1
ATOM 3659 N N . ASP B 1 92 ? -4.027 -22.453 -6.531 1 93.75 92 ASP B N 1
ATOM 3660 C CA . ASP B 1 92 ? -3.287 -23.625 -6.086 1 93.75 92 ASP B CA 1
ATOM 3661 C C . ASP B 1 92 ? -4.141 -24.484 -5.16 1 93.75 92 ASP B C 1
ATOM 3663 O O . ASP B 1 92 ? -4.953 -23.969 -4.395 1 93.75 92 ASP B O 1
ATOM 3667 N N . SER B 1 93 ? -3.986 -25.75 -5.23 1 90.12 93 SER B N 1
ATOM 3668 C CA . SER B 1 93 ? -4.836 -26.672 -4.504 1 90.12 93 SER B CA 1
ATOM 3669 C C . SER B 1 93 ? -4.598 -26.594 -2.998 1 90.12 93 SER B C 1
ATOM 3671 O O . SER B 1 93 ? -5.453 -26.984 -2.203 1 90.12 93 SER B O 1
ATOM 3673 N N . GLY B 1 94 ? -3.467 -26.125 -2.619 1 79.56 94 GLY B N 1
ATOM 3674 C CA . GLY B 1 94 ? -3.123 -26.047 -1.209 1 79.56 94 GLY B CA 1
ATOM 3675 C C . GLY B 1 94 ? -2.246 -27.188 -0.735 1 79.56 94 GLY B C 1
ATOM 3676 O O . GLY B 1 94 ? -1.809 -27.203 0.418 1 79.56 94 GLY B O 1
ATOM 3677 N N . GLY B 1 95 ? -1.94 -28.094 -1.574 1 72.31 95 GLY B N 1
ATOM 3678 C CA . GLY B 1 95 ? -1.114 -29.234 -1.199 1 72.31 95 GLY B CA 1
ATOM 3679 C C . GLY B 1 95 ? 0.236 -28.828 -0.638 1 72.31 95 GLY B C 1
ATOM 3680 O O . GLY B 1 95 ? 0.682 -29.375 0.374 1 72.31 95 GLY B O 1
ATOM 3681 N N . PHE B 1 96 ? 0.8 -27.938 -1.159 1 67.56 96 PHE B N 1
ATOM 3682 C CA . PHE B 1 96 ? 2.098 -27.438 -0.72 1 67.56 96 PHE B CA 1
ATOM 3683 C C . PHE B 1 96 ? 1.988 -26.781 0.649 1 67.56 96 PHE B C 1
ATOM 3685 O O . PHE B 1 96 ? 2.885 -26.922 1.485 1 67.56 96 PHE B O 1
ATOM 3692 N N . GLN B 1 97 ? 0.969 -26.016 0.793 1 66.31 97 GLN B N 1
ATOM 3693 C CA . GLN B 1 97 ? 0.767 -25.359 2.078 1 66.31 97 GLN B CA 1
ATOM 3694 C C . GLN B 1 97 ? 0.608 -26.375 3.201 1 66.31 97 GLN B C 1
ATOM 3696 O O . GLN B 1 97 ? 1.127 -26.172 4.305 1 66.31 97 GLN B O 1
ATOM 3701 N N . LEU B 1 98 ? -0.036 -27.406 2.83 1 64.5 98 LEU B N 1
ATOM 3702 C CA . LEU B 1 98 ? -0.206 -28.484 3.799 1 64.5 98 LEU B CA 1
ATOM 3703 C C . LEU B 1 98 ? 1.124 -29.172 4.086 1 64.5 98 LEU B C 1
ATOM 3705 O O . LEU B 1 98 ? 1.401 -29.547 5.227 1 64.5 98 LEU B O 1
ATOM 3709 N N . PHE B 1 99 ? 1.981 -29.219 3.055 1 62.25 99 PHE B N 1
ATOM 3710 C CA . PHE B 1 99 ? 3.326 -29.75 3.197 1 62.25 99 PHE B CA 1
ATOM 3711 C C . PHE B 1 99 ? 4.195 -28.844 4.051 1 62.25 99 PHE B C 1
ATOM 3713 O O . PHE B 1 99 ? 4.914 -29.297 4.938 1 62.25 99 PHE B O 1
ATOM 3720 N N . SER B 1 100 ? 4.066 -27.609 3.824 1 59.56 100 SER B N 1
ATOM 3721 C CA . SER B 1 100 ? 4.895 -26.609 4.508 1 59.56 100 SER B CA 1
ATOM 3722 C C . SER B 1 100 ? 4.539 -26.516 5.984 1 59.56 100 SER B C 1
ATOM 3724 O O . SER B 1 100 ? 5.355 -26.078 6.801 1 59.56 100 SER B O 1
ATOM 3726 N N . LEU B 1 101 ? 3.32 -26.922 6.164 1 58.69 101 LEU B N 1
ATOM 3727 C CA . LEU B 1 101 ? 2.869 -26.906 7.551 1 58.69 101 LEU B CA 1
ATOM 3728 C C . LEU B 1 101 ? 3.172 -28.234 8.234 1 58.69 101 LEU B C 1
ATOM 3730 O O . LEU B 1 101 ? 2.623 -28.531 9.297 1 58.69 101 LEU B O 1
ATOM 3734 N N . ASP B 1 102 ? 4.363 -28.938 7.852 1 56.62 102 ASP B N 1
ATOM 3735 C CA . ASP B 1 102 ? 4.969 -30.234 8.172 1 56.62 102 ASP B CA 1
ATOM 3736 C C . ASP B 1 102 ? 4.117 -31 9.188 1 56.62 102 ASP B C 1
ATOM 3738 O O . ASP B 1 102 ? 3.727 -32.156 8.938 1 56.62 102 ASP B O 1
ATOM 3742 N N . HIS B 1 103 ? 4.129 -30.562 10.43 1 57.94 103 HIS B N 1
ATOM 3743 C CA . HIS B 1 103 ? 3.775 -31.438 11.555 1 57.94 103 HIS B CA 1
ATOM 3744 C C . HIS B 1 103 ? 2.264 -31.578 11.68 1 57.94 103 HIS B C 1
ATOM 3746 O O . HIS B 1 103 ? 1.777 -32.344 12.523 1 57.94 103 HIS B O 1
ATOM 3752 N N . MET B 1 104 ? 1.626 -31.078 10.539 1 62.56 104 MET B N 1
ATOM 3753 C CA . MET B 1 104 ? 0.203 -31 10.852 1 62.56 104 MET B CA 1
ATOM 3754 C C . MET B 1 104 ? -0.628 -31.781 9.844 1 62.56 104 MET B C 1
ATOM 3756 O O . MET B 1 104 ? -1.855 -31.672 9.82 1 62.56 104 MET B O 1
ATOM 3760 N N . MET B 1 105 ? 0.078 -32.562 8.875 1 76.06 105 MET B N 1
ATOM 3761 C CA . MET B 1 105 ? -0.765 -33.219 7.867 1 76.06 105 MET B CA 1
ATOM 3762 C C . MET B 1 105 ? -0.407 -34.688 7.711 1 76.06 105 MET B C 1
ATOM 3764 O O . MET B 1 105 ? 0.746 -35.062 7.906 1 76.06 105 MET B O 1
ATOM 3768 N N . LYS B 1 106 ? -1.442 -35.531 7.516 1 84.12 106 LYS B N 1
ATOM 3769 C CA . LYS B 1 106 ? -1.306 -36.938 7.191 1 84.12 106 LYS B CA 1
ATOM 3770 C C . LYS B 1 106 ? -2.02 -37.281 5.887 1 84.12 106 LYS B C 1
ATOM 3772 O O . LYS B 1 106 ? -3.197 -36.969 5.719 1 84.12 106 LYS B O 1
ATOM 3777 N N . ALA B 1 107 ? -1.183 -37.844 4.98 1 88.19 107 ALA B N 1
ATOM 3778 C CA . ALA B 1 107 ? -1.752 -38.219 3.697 1 88.19 107 ALA B CA 1
ATOM 3779 C C . ALA B 1 107 ? -2.016 -39.75 3.66 1 88.19 107 ALA B C 1
ATOM 3781 O O . ALA B 1 107 ? -1.267 -40.531 4.25 1 88.19 107 ALA B O 1
ATOM 3782 N N . ASP B 1 108 ? -3.094 -40.094 3.029 1 90.31 108 ASP B N 1
ATOM 3783 C CA . ASP B 1 108 ? -3.396 -41.5 2.738 1 90.31 108 ASP B CA 1
ATOM 3784 C C . ASP B 1 108 ? -4.027 -41.656 1.356 1 90.31 108 ASP B C 1
ATOM 3786 O O . ASP B 1 108 ? -4.086 -40.688 0.588 1 90.31 108 ASP B O 1
ATOM 3790 N N . ALA B 1 109 ? -4.383 -42.812 1.001 1 92.12 109 ALA B N 1
ATOM 3791 C CA . ALA B 1 109 ? -4.879 -43.125 -0.343 1 92.12 109 ALA B CA 1
ATOM 3792 C C . ALA B 1 109 ? -6.133 -42.281 -0.647 1 92.12 109 ALA B C 1
ATOM 3794 O O . ALA B 1 109 ? -6.387 -41.938 -1.802 1 92.12 109 ALA B O 1
ATOM 3795 N N . ASP B 1 110 ? -6.797 -41.875 0.407 1 93.69 110 ASP B N 1
ATOM 3796 C CA . ASP B 1 110 ? -8.102 -41.25 0.22 1 93.69 110 ASP B CA 1
ATOM 3797 C C . ASP B 1 110 ? -7.988 -39.75 0.217 1 93.69 110 ASP B C 1
ATOM 3799 O O . ASP B 1 110 ? -8.891 -39.031 -0.257 1 93.69 110 ASP B O 1
ATOM 3803 N N . GLY B 1 111 ? -7.008 -39.312 0.877 1 93.38 111 GLY B N 1
ATOM 3804 C CA . GLY B 1 111 ? -6.875 -37.844 0.922 1 93.38 111 GLY B CA 1
ATOM 3805 C C . GLY B 1 111 ? -5.938 -37.375 2.016 1 93.38 111 GLY B C 1
ATOM 3806 O O . GLY B 1 111 ? -4.973 -38.062 2.357 1 93.38 111 GLY B O 1
ATOM 3807 N N . VAL B 1 112 ? -6.113 -36.125 2.402 1 92.62 112 VAL B N 1
ATOM 3808 C CA . VAL B 1 112 ? -5.215 -35.531 3.385 1 92.62 112 VAL B CA 1
ATOM 3809 C C . VAL B 1 112 ? -6.012 -35.031 4.59 1 92.62 112 VAL B C 1
ATOM 3811 O O . VAL B 1 112 ? -7.102 -34.469 4.43 1 92.62 112 VAL B O 1
ATOM 3814 N N . THR B 1 113 ? -5.547 -35.344 5.73 1 93 113 THR B N 1
ATOM 3815 C CA . THR B 1 113 ? -6.055 -34.812 6.984 1 93 113 THR B CA 1
ATOM 3816 C C . THR B 1 113 ? -5.07 -33.812 7.586 1 93 113 THR B C 1
ATOM 3818 O O . THR B 1 113 ? -3.859 -34.031 7.57 1 93 113 THR B O 1
ATOM 3821 N N . PHE B 1 114 ? -5.68 -32.594 7.988 1 90.62 114 PHE B N 1
ATOM 3822 C CA . PHE B 1 114 ? -4.77 -31.594 8.539 1 90.62 114 PHE B CA 1
ATOM 3823 C C . PHE B 1 114 ? -5.457 -30.781 9.633 1 90.62 114 PHE B C 1
ATOM 3825 O O . PHE B 1 114 ? -6.688 -30.719 9.695 1 90.62 114 PHE B O 1
ATOM 3832 N N . HIS B 1 115 ? -4.621 -30.203 10.477 1 90.25 115 HIS B N 1
ATOM 3833 C CA . HIS B 1 115 ? -5.059 -29.25 11.492 1 90.25 115 HIS B CA 1
ATOM 3834 C C . HIS B 1 115 ? -4.625 -27.828 11.148 1 90.25 115 HIS B C 1
ATOM 3836 O O . HIS B 1 115 ? -3.436 -27.562 10.961 1 90.25 115 HIS B O 1
ATOM 3842 N N . ALA B 1 116 ? -5.617 -26.953 11.023 1 89.69 116 ALA B N 1
ATOM 3843 C CA . ALA B 1 116 ? -5.336 -25.578 10.625 1 89.69 116 ALA B CA 1
ATOM 3844 C C . ALA B 1 116 ? -4.785 -24.766 11.797 1 89.69 116 ALA B C 1
ATOM 3846 O O . ALA B 1 116 ? -5.398 -23.781 12.227 1 89.69 116 ALA B O 1
ATOM 3847 N N . ARG B 1 117 ? -3.682 -24.984 12.344 1 88.94 117 ARG B N 1
ATOM 3848 C CA . ARG B 1 117 ? -3.092 -24.391 13.539 1 88.94 117 ARG B CA 1
ATOM 3849 C C . ARG B 1 117 ? -2.756 -22.922 13.305 1 88.94 117 ARG B C 1
ATOM 3851 O O . ARG B 1 117 ? -2.693 -22.125 14.258 1 88.94 117 ARG B O 1
ATOM 3858 N N . ASP B 1 118 ? -2.52 -22.5 12.047 1 87.75 118 ASP B N 1
ATOM 3859 C CA . ASP B 1 118 ? -2.217 -21.125 11.711 1 87.75 118 ASP B CA 1
ATOM 3860 C C . ASP B 1 118 ? -3.49 -20.281 11.656 1 87.75 118 ASP B C 1
ATOM 3862 O O . ASP B 1 118 ? -3.424 -19.047 11.547 1 87.75 118 ASP B O 1
ATOM 3866 N N . TYR B 1 119 ? -4.559 -20.828 11.789 1 91.69 119 TYR B N 1
ATOM 3867 C CA . TYR B 1 119 ? -5.836 -20.125 11.867 1 91.69 119 TYR B CA 1
ATOM 3868 C C . TYR B 1 119 ? -6.512 -20.375 13.211 1 91.69 119 TYR B C 1
ATOM 3870 O O . TYR B 1 119 ? -6.32 -19.625 14.164 1 91.69 119 TYR B O 1
ATOM 3878 N N . ASP B 1 120 ? -7.258 -21.578 13.359 1 91 120 ASP B N 1
ATOM 3879 C CA . ASP B 1 120 ? -8.016 -21.781 14.586 1 91 120 ASP B CA 1
ATOM 3880 C C . ASP B 1 120 ? -7.793 -23.188 15.141 1 91 120 ASP B C 1
ATOM 3882 O O . ASP B 1 120 ? -8.484 -23.609 16.062 1 91 120 ASP B O 1
ATOM 3886 N N . GLY B 1 121 ? -6.902 -23.953 14.531 1 90.06 121 GLY B N 1
ATOM 3887 C CA . GLY B 1 121 ? -6.555 -25.281 15.031 1 90.06 121 GLY B CA 1
ATOM 3888 C C . GLY B 1 121 ? -7.57 -26.344 14.656 1 90.06 121 GLY B C 1
ATOM 3889 O O . GLY B 1 121 ? -7.379 -27.516 14.961 1 90.06 121 GLY B O 1
ATOM 3890 N N . SER B 1 122 ? -8.508 -26.047 13.938 1 92.81 122 SER B N 1
ATOM 3891 C CA . SER B 1 122 ? -9.555 -27 13.57 1 92.81 122 SER B CA 1
ATOM 3892 C C . SER B 1 122 ? -9.008 -28.109 12.68 1 92.81 122 SER B C 1
ATOM 3894 O O . SER B 1 122 ? -8.016 -27.906 11.977 1 92.81 122 SER B O 1
ATOM 3896 N N . ALA B 1 123 ? -9.695 -29.281 12.727 1 92.5 123 ALA B N 1
ATOM 3897 C CA . ALA B 1 123 ? -9.336 -30.438 11.906 1 92.5 123 ALA B CA 1
ATOM 3898 C C . ALA B 1 123 ? -10.148 -30.469 10.617 1 92.5 123 ALA B C 1
ATOM 3900 O O . ALA B 1 123 ? -11.352 -30.203 10.633 1 92.5 123 ALA B O 1
ATOM 3901 N N . HIS B 1 124 ? -9.43 -30.797 9.562 1 94.12 124 HIS B N 1
ATOM 3902 C CA . HIS B 1 124 ? -10.07 -30.844 8.25 1 94.12 124 HIS B CA 1
ATOM 3903 C C . HIS B 1 124 ? -9.625 -32.062 7.461 1 94.12 124 HIS B C 1
ATOM 3905 O O . HIS B 1 124 ? -8.57 -32.656 7.742 1 94.12 124 HIS B O 1
ATOM 3911 N N . ARG B 1 125 ? -10.422 -32.469 6.559 1 94 125 ARG B N 1
ATOM 3912 C CA . ARG B 1 125 ? -10.141 -33.562 5.633 1 94 125 ARG B CA 1
ATOM 3913 C C . ARG B 1 125 ? -10.477 -33.156 4.199 1 94 125 ARG B C 1
ATOM 3915 O O . ARG B 1 125 ? -11.594 -32.719 3.92 1 94 125 ARG B O 1
ATOM 3922 N N . TRP B 1 126 ? -9.523 -33.312 3.344 1 95.56 126 TRP B N 1
ATOM 3923 C CA . TRP B 1 126 ? -9.742 -33.094 1.918 1 95.56 126 TRP B CA 1
ATOM 3924 C C . TRP B 1 126 ? -9.531 -34.375 1.135 1 95.56 126 TRP B C 1
ATOM 3926 O O . TRP B 1 126 ? -8.547 -35.094 1.349 1 95.56 126 TRP B O 1
ATOM 3936 N N . THR B 1 127 ? -10.438 -34.75 0.368 1 97 127 THR B N 1
ATOM 3937 C CA . THR B 1 127 ? -10.258 -35.719 -0.708 1 97 127 THR B CA 1
ATOM 3938 C C . THR B 1 127 ? -10.055 -35 -2.045 1 97 127 THR B C 1
ATOM 3940 O O . THR B 1 127 ? -10.297 -33.812 -2.158 1 97 127 THR B O 1
ATOM 3943 N N . PRO B 1 128 ? -9.5 -35.719 -2.998 1 97.62 128 PRO B N 1
ATOM 3944 C CA . PRO B 1 128 ? -9.43 -35.094 -4.324 1 97.62 128 PRO B CA 1
ATOM 3945 C C . PRO B 1 128 ? -10.773 -34.531 -4.777 1 97.62 128 PRO B C 1
ATOM 3947 O O . PRO B 1 128 ? -10.828 -33.438 -5.324 1 97.62 128 PRO B O 1
ATOM 3950 N N . GLU B 1 129 ? -11.883 -35.25 -4.508 1 98.38 129 GLU B N 1
ATOM 3951 C CA . GLU B 1 129 ? -13.211 -34.812 -4.902 1 98.38 129 GLU B CA 1
ATOM 3952 C C . GLU B 1 129 ? -13.602 -33.531 -4.164 1 98.38 129 GLU B C 1
ATOM 3954 O O . GLU B 1 129 ? -14.086 -32.562 -4.777 1 98.38 129 GLU B O 1
ATOM 3959 N N . SER B 1 130 ? -13.398 -33.5 -2.869 1 97.81 130 SER B N 1
ATOM 3960 C CA . SER B 1 130 ? -13.789 -32.344 -2.098 1 97.81 130 SER B CA 1
ATOM 3961 C C . SER B 1 130 ? -12.938 -31.125 -2.455 1 97.81 130 SER B C 1
ATOM 3963 O O . SER B 1 130 ? -13.422 -30 -2.461 1 97.81 130 SER B O 1
ATOM 3965 N N . ASN B 1 131 ? -11.648 -31.375 -2.646 1 97.69 131 ASN B N 1
ATOM 3966 C CA . ASN B 1 131 ? -10.766 -30.297 -3.072 1 97.69 131 ASN B CA 1
ATOM 3967 C C . ASN B 1 131 ? -11.203 -29.703 -4.41 1 97.69 131 ASN B C 1
ATOM 3969 O O . ASN B 1 131 ? -11.203 -28.484 -4.582 1 97.69 131 ASN B O 1
ATOM 3973 N N . MET B 1 132 ? -11.594 -30.562 -5.391 1 98.12 132 MET B N 1
ATOM 3974 C CA . MET B 1 132 ? -12.117 -30.094 -6.672 1 98.12 132 MET B CA 1
ATOM 3975 C C . MET B 1 132 ? -13.383 -29.266 -6.477 1 98.12 132 MET B C 1
ATOM 3977 O O . MET B 1 132 ? -13.562 -28.234 -7.117 1 98.12 132 MET B O 1
ATOM 3981 N N . ASP B 1 133 ? -14.203 -29.75 -5.602 1 98.44 133 ASP B N 1
ATOM 3982 C CA . ASP B 1 133 ? -15.422 -29 -5.309 1 98.44 133 ASP B CA 1
ATOM 3983 C C . ASP B 1 133 ? -15.102 -27.594 -4.797 1 98.44 133 ASP B C 1
ATOM 3985 O O . ASP B 1 133 ? -15.688 -26.609 -5.25 1 98.44 133 ASP B O 1
ATOM 3989 N N . ILE B 1 134 ? -14.211 -27.531 -3.881 1 98.12 134 ILE B N 1
ATOM 3990 C CA . ILE B 1 134 ? -13.797 -26.266 -3.285 1 98.12 134 ILE B CA 1
ATOM 3991 C C . ILE B 1 134 ? -13.273 -25.344 -4.371 1 98.12 134 ILE B C 1
ATOM 3993 O O . ILE B 1 134 ? -13.711 -24.188 -4.48 1 98.12 134 ILE B O 1
ATOM 3997 N N . GLN B 1 135 ? -12.375 -25.812 -5.199 1 98.5 135 GLN B N 1
ATOM 3998 C CA . GLN B 1 135 ? -11.742 -24.969 -6.219 1 98.5 135 GLN B CA 1
ATOM 3999 C C . GLN B 1 135 ? -12.75 -24.547 -7.281 1 98.5 135 GLN B C 1
ATOM 4001 O O . GLN B 1 135 ? -12.688 -23.438 -7.801 1 98.5 135 GLN B O 1
ATOM 4006 N N . GLN B 1 136 ? -13.68 -25.453 -7.652 1 98.56 136 GLN B N 1
ATOM 4007 C CA . GLN B 1 136 ? -14.719 -25.109 -8.609 1 98.56 136 GLN B CA 1
ATOM 4008 C C . GLN B 1 136 ? -15.617 -24 -8.062 1 98.56 136 GLN B C 1
ATOM 4010 O O . GLN B 1 136 ? -16.047 -23.109 -8.805 1 98.56 136 GLN B O 1
ATOM 4015 N N . ARG B 1 137 ? -15.852 -24.031 -6.754 1 98.44 137 ARG B N 1
ATOM 4016 C CA . ARG B 1 137 ? -16.688 -23.016 -6.105 1 98.44 137 ARG B CA 1
ATOM 4017 C C . ARG B 1 137 ? -15.945 -21.688 -5.984 1 98.44 137 ARG B C 1
ATOM 4019 O O . ARG B 1 137 ? -16.547 -20.625 -6.109 1 98.44 137 ARG B O 1
ATOM 4026 N N . ILE B 1 138 ? -14.648 -21.688 -5.703 1 98 138 ILE B N 1
ATOM 4027 C CA . ILE B 1 138 ? -13.836 -20.469 -5.699 1 98 138 ILE B CA 1
ATOM 4028 C C . ILE B 1 138 ? -13.875 -19.812 -7.074 1 98 138 ILE B C 1
ATOM 4030 O O . ILE B 1 138 ? -13.945 -18.594 -7.184 1 98 138 ILE B O 1
ATOM 4034 N N . GLY B 1 139 ? -13.727 -20.641 -8.109 1 97.94 139 GLY B N 1
ATOM 4035 C CA . GLY B 1 139 ? -14.117 -20.203 -9.438 1 97.94 139 GLY B CA 1
ATOM 4036 C C . GLY B 1 139 ? -12.977 -19.578 -10.219 1 97.94 139 GLY B C 1
ATOM 4037 O O . GLY B 1 139 ? -13.203 -18.766 -11.109 1 97.94 139 GLY B O 1
ATOM 4038 N N . ALA B 1 140 ? -11.719 -19.906 -9.961 1 98 140 ALA B N 1
ATOM 4039 C CA . ALA B 1 140 ? -10.602 -19.422 -10.766 1 98 140 ALA B CA 1
ATOM 4040 C C . ALA B 1 140 ? -10.633 -20.031 -12.164 1 98 140 ALA B C 1
ATOM 4042 O O . ALA B 1 140 ? -11.336 -21.016 -12.406 1 98 140 ALA B O 1
ATOM 4043 N N . ASP B 1 141 ? -9.883 -19.469 -13.07 1 98.5 141 ASP B N 1
ATOM 4044 C CA . ASP B 1 141 ? -9.852 -19.953 -14.445 1 98.5 141 ASP B CA 1
ATOM 4045 C C . ASP B 1 141 ? -9.094 -21.281 -14.539 1 98.5 141 ASP B C 1
ATOM 4047 O O . ASP B 1 141 ? -9.352 -22.078 -15.438 1 98.5 141 ASP B O 1
ATOM 4051 N N . ILE B 1 142 ? -8.156 -21.438 -13.672 1 98.56 142 ILE B N 1
ATOM 4052 C CA . ILE B 1 142 ? -7.34 -22.641 -13.633 1 98.56 142 ILE B CA 1
ATOM 4053 C C . ILE B 1 142 ? -7.281 -23.188 -12.211 1 98.56 142 ILE B C 1
ATOM 4055 O O . ILE B 1 142 ? -7.066 -22.438 -11.258 1 98.56 142 ILE B O 1
ATOM 4059 N N . CYS B 1 143 ? -7.555 -24.391 -12.023 1 98.19 143 CYS B N 1
ATOM 4060 C CA . CYS B 1 143 ? -7.328 -25.047 -10.742 1 98.19 143 CYS B CA 1
ATOM 4061 C C . CYS B 1 143 ? -6.301 -26.172 -10.875 1 98.19 143 CYS B C 1
ATOM 4063 O O . CYS B 1 143 ? -6.031 -26.641 -11.977 1 98.19 143 CYS B O 1
ATOM 4065 N N . MET B 1 144 ? -5.688 -26.516 -9.828 1 98.25 144 MET B N 1
ATOM 4066 C CA . MET B 1 144 ? -4.633 -27.516 -9.781 1 98.25 144 MET B CA 1
ATOM 4067 C C . MET B 1 144 ? -5.121 -28.781 -9.094 1 98.25 144 MET B C 1
ATOM 4069 O O . MET B 1 144 ? -5.879 -28.719 -8.117 1 98.25 144 MET B O 1
ATOM 4073 N N . GLN B 1 145 ? -4.691 -29.891 -9.516 1 98.06 145 GLN B N 1
ATOM 4074 C CA . GLN B 1 145 ? -5.023 -31.125 -8.812 1 98.06 145 GLN B CA 1
ATOM 4075 C C . GLN B 1 145 ? -4.52 -31.094 -7.371 1 98.06 145 GLN B C 1
ATOM 4077 O O . GLN B 1 145 ? -3.557 -30.391 -7.062 1 98.06 145 GLN B O 1
ATOM 4082 N N . LEU B 1 146 ? -5.207 -31.781 -6.438 1 96.38 146 LEU B N 1
ATOM 4083 C CA . LEU B 1 146 ? -4.617 -32.094 -5.137 1 96.38 146 LEU B CA 1
ATOM 4084 C C . LEU B 1 146 ? -3.426 -33.031 -5.281 1 96.38 146 LEU B C 1
ATOM 4086 O O . LEU B 1 146 ? -3.559 -34.125 -5.832 1 96.38 146 LEU B O 1
ATOM 4090 N N . ASP B 1 147 ? -2.268 -32.562 -4.891 1 94.25 147 ASP B N 1
ATOM 4091 C CA . ASP B 1 147 ? -1.069 -33.406 -5.02 1 94.25 147 ASP B CA 1
ATOM 4092 C C . ASP B 1 147 ? -0.328 -33.5 -3.689 1 94.25 147 ASP B C 1
ATOM 4094 O O . ASP B 1 147 ? -0.703 -32.844 -2.711 1 94.25 147 ASP B O 1
ATOM 4098 N N . GLN B 1 148 ? 0.583 -34.344 -3.635 1 89.44 148 GLN B N 1
ATOM 4099 C CA . GLN B 1 148 ? 1.467 -34.438 -2.479 1 89.44 148 GLN B CA 1
ATOM 4100 C C . GLN B 1 148 ? 2.891 -34.031 -2.834 1 89.44 148 GLN B C 1
ATOM 4102 O O . GLN B 1 148 ? 3.557 -34.688 -3.637 1 89.44 148 GLN B O 1
ATOM 4107 N N . CYS B 1 149 ? 3.225 -32.938 -2.258 1 85.81 149 CYS B N 1
ATOM 4108 C CA . CYS B 1 149 ? 4.598 -32.438 -2.387 1 85.81 149 CYS B CA 1
ATOM 4109 C C . CYS B 1 149 ? 5.465 -32.969 -1.247 1 85.81 149 CYS B C 1
ATOM 4111 O O . CYS B 1 149 ? 5.047 -32.969 -0.088 1 85.81 149 CYS B O 1
ATOM 4113 N N . ILE B 1 150 ? 6.629 -33.469 -1.612 1 85.19 150 ILE B N 1
ATOM 4114 C CA . ILE B 1 150 ? 7.535 -34 -0.602 1 85.19 150 ILE B CA 1
ATOM 4115 C C . ILE B 1 150 ? 8.812 -33.156 -0.552 1 85.19 150 ILE B C 1
ATOM 4117 O O . ILE B 1 150 ? 9.273 -32.656 -1.582 1 85.19 150 ILE B O 1
ATOM 4121 N N . GLY B 1 151 ? 9.312 -32.969 0.56 1 84.06 151 GLY B N 1
ATOM 4122 C CA . GLY B 1 151 ? 10.469 -32.094 0.761 1 84.06 151 GLY B CA 1
ATOM 4123 C C . GLY B 1 151 ? 11.766 -32.719 0.253 1 84.06 151 GLY B C 1
ATOM 4124 O O . GLY B 1 151 ? 11.773 -33.844 -0.211 1 84.06 151 GLY B O 1
ATOM 4125 N N . TYR B 1 152 ? 12.844 -31.906 0.217 1 86.31 152 TYR B N 1
ATOM 4126 C CA . TYR B 1 152 ? 14.195 -32.312 -0.12 1 86.31 152 TYR B CA 1
ATOM 4127 C C . TYR B 1 152 ? 15.164 -32 1.005 1 86.31 152 TYR B C 1
ATOM 4129 O O . TYR B 1 152 ? 15.125 -30.891 1.566 1 86.31 152 TYR B O 1
ATOM 4137 N N . PRO B 1 153 ? 16.047 -32.969 1.354 1 89.19 153 PRO B N 1
ATOM 4138 C CA . PRO B 1 153 ? 16.203 -34.281 0.764 1 89.19 153 PRO B CA 1
ATOM 4139 C C . PRO B 1 153 ? 15.203 -35.312 1.318 1 89.19 153 PRO B C 1
ATOM 4141 O O . PRO B 1 153 ? 14.625 -35.094 2.385 1 89.19 153 PRO B O 1
ATOM 4144 N N . CYS B 1 154 ? 14.953 -36.281 0.582 1 90.31 154 CYS B N 1
ATOM 4145 C CA . CYS B 1 154 ? 14.078 -37.406 0.957 1 90.31 154 CYS B CA 1
ATOM 4146 C C . CYS B 1 154 ? 14.508 -38.688 0.281 1 90.31 154 CYS B C 1
ATOM 4148 O O . CYS B 1 154 ? 15.086 -38.656 -0.809 1 90.31 154 CYS B O 1
ATOM 4150 N N . GLU B 1 155 ? 14.266 -39.844 0.94 1 95.38 155 GLU B N 1
ATOM 4151 C CA . GLU B 1 155 ? 14.594 -41.125 0.354 1 95.38 155 GLU B CA 1
ATOM 4152 C C . GLU B 1 155 ? 13.773 -41.375 -0.908 1 95.38 155 GLU B C 1
ATOM 4154 O O . GLU B 1 155 ? 12.594 -41.031 -0.97 1 95.38 155 GLU B O 1
ATOM 4159 N N . LYS B 1 156 ? 14.406 -42 -1.865 1 96.94 156 LYS B N 1
ATOM 4160 C CA . LYS B 1 156 ? 13.766 -42.188 -3.158 1 96.94 156 LYS B CA 1
ATOM 4161 C C . LYS B 1 156 ? 12.461 -42.969 -3.004 1 96.94 156 LYS B C 1
ATOM 4163 O O . LYS B 1 156 ? 11.492 -42.719 -3.721 1 96.94 156 LYS B O 1
ATOM 4168 N N . GLU B 1 157 ? 12.453 -43.969 -2.131 1 96.75 157 GLU B N 1
ATOM 4169 C CA . GLU B 1 157 ? 11.25 -44.75 -1.917 1 96.75 157 GLU B CA 1
ATOM 4170 C C . GLU B 1 157 ? 10.086 -43.906 -1.457 1 96.75 157 GLU B C 1
ATOM 4172 O O . GLU B 1 157 ? 8.945 -44.125 -1.859 1 96.75 157 GLU B O 1
ATOM 4177 N N . ASP B 1 158 ? 10.406 -43.031 -0.583 1 94.5 158 ASP B N 1
ATOM 4178 C CA . ASP B 1 158 ? 9.375 -42.094 -0.112 1 94.5 158 ASP B CA 1
ATOM 4179 C C . ASP B 1 158 ? 8.906 -41.188 -1.238 1 94.5 158 ASP B C 1
ATOM 4181 O O . ASP B 1 158 ? 7.715 -40.875 -1.34 1 94.5 158 ASP B O 1
ATOM 4185 N N . VAL B 1 159 ? 9.844 -40.719 -2.039 1 95.81 159 VAL B N 1
ATOM 4186 C CA . VAL B 1 159 ? 9.508 -39.906 -3.191 1 95.81 159 VAL B CA 1
ATOM 4187 C C . VAL B 1 159 ? 8.617 -40.688 -4.152 1 95.81 159 VAL B C 1
ATOM 4189 O O . VAL B 1 159 ? 7.641 -40.125 -4.684 1 95.81 159 VAL B O 1
ATOM 4192 N N . ALA B 1 160 ? 8.969 -41.906 -4.363 1 97.56 160 ALA B N 1
ATOM 4193 C CA . ALA B 1 160 ? 8.188 -42.781 -5.25 1 97.56 160 ALA B CA 1
ATOM 4194 C C . ALA B 1 160 ? 6.758 -42.938 -4.742 1 97.56 160 ALA B C 1
ATOM 4196 O O . ALA B 1 160 ? 5.805 -42.875 -5.523 1 97.56 160 ALA B O 1
ATOM 4197 N N . ALA B 1 161 ? 6.637 -43.156 -3.459 1 95.56 161 ALA B N 1
ATOM 4198 C CA . ALA B 1 161 ? 5.316 -43.312 -2.855 1 95.56 161 ALA B CA 1
ATOM 4199 C C . ALA B 1 161 ? 4.488 -42.031 -2.986 1 95.56 161 ALA B C 1
ATOM 4201 O O . ALA B 1 161 ? 3.303 -42.094 -3.322 1 95.56 161 ALA B O 1
ATOM 4202 N N . SER B 1 162 ? 5.074 -40.938 -2.658 1 93.56 162 SER B N 1
ATOM 4203 C CA . SER B 1 162 ? 4.395 -39.656 -2.768 1 93.56 162 SER B CA 1
ATOM 4204 C C . SER B 1 162 ? 4.012 -39.344 -4.211 1 93.56 162 SER B C 1
ATOM 4206 O O . SER B 1 162 ? 2.939 -38.812 -4.477 1 93.56 162 SER B O 1
ATOM 4208 N N . THR B 1 163 ? 4.887 -39.656 -5.129 1 96.81 163 THR B N 1
ATOM 4209 C CA . THR B 1 163 ? 4.645 -39.469 -6.551 1 96.81 163 THR B CA 1
ATOM 4210 C C . THR B 1 163 ? 3.459 -40.312 -7.023 1 96.81 163 THR B C 1
ATOM 4212 O O . THR B 1 163 ? 2.592 -39.812 -7.746 1 96.81 163 THR B O 1
ATOM 4215 N N . ALA B 1 164 ? 3.449 -41.531 -6.594 1 97.25 164 ALA B N 1
ATOM 4216 C CA . ALA B 1 164 ? 2.346 -42.438 -6.961 1 97.25 164 ALA B CA 1
ATOM 4217 C C . ALA B 1 164 ? 1.019 -41.906 -6.422 1 97.25 164 ALA B C 1
ATOM 4219 O O . ALA B 1 164 ? 0.009 -41.906 -7.133 1 97.25 164 ALA B O 1
ATOM 4220 N N . LEU B 1 165 ? 1.063 -41.5 -5.207 1 95.5 165 LEU B N 1
ATOM 4221 C CA . LEU B 1 165 ? -0.132 -40.938 -4.594 1 95.5 165 LEU B CA 1
ATOM 4222 C C . LEU B 1 165 ? -0.633 -39.75 -5.383 1 95.5 165 LEU B C 1
ATOM 4224 O O . LEU B 1 165 ? -1.841 -39.562 -5.551 1 95.5 165 LEU B O 1
ATOM 4228 N N . SER B 1 166 ? 0.235 -38.938 -5.867 1 96 166 SER B N 1
ATOM 4229 C CA . SER B 1 166 ? -0.11 -37.719 -6.613 1 96 166 SER B CA 1
ATOM 4230 C C . SER B 1 166 ? -0.854 -38.062 -7.898 1 96 166 SER B C 1
ATOM 4232 O O . SER B 1 166 ? -1.879 -37.438 -8.211 1 96 166 SER B O 1
ATOM 4234 N N . TRP B 1 167 ? -0.353 -39.062 -8.711 1 97.12 167 TRP B N 1
ATOM 4235 C CA . TRP B 1 167 ? -1.058 -39.312 -9.961 1 97.12 167 TRP B CA 1
ATOM 4236 C C . TRP B 1 167 ? -2.338 -40.094 -9.703 1 97.12 167 TRP B C 1
ATOM 4238 O O . TRP B 1 167 ? -3.293 -40 -10.477 1 97.12 167 TRP B O 1
ATOM 4248 N N . GLU B 1 168 ? -2.412 -40.875 -8.617 1 97.81 168 GLU B N 1
ATOM 4249 C CA . GLU B 1 168 ? -3.67 -41.531 -8.258 1 97.81 168 GLU B CA 1
ATOM 4250 C C . GLU B 1 168 ? -4.742 -40.5 -7.91 1 97.81 168 GLU B C 1
ATOM 4252 O O . GLU B 1 168 ? -5.895 -40.625 -8.328 1 97.81 168 GLU B O 1
ATOM 4257 N N . TRP B 1 169 ? -4.332 -39.531 -7.129 1 97.69 169 TRP B N 1
ATOM 4258 C CA . TRP B 1 169 ? -5.25 -38.469 -6.801 1 97.69 169 TRP B CA 1
ATOM 4259 C C . TRP B 1 169 ? -5.605 -37.656 -8.039 1 97.69 169 TRP B C 1
ATOM 4261 O O . TRP B 1 169 ? -6.719 -37.125 -8.156 1 97.69 169 TRP B O 1
ATOM 4271 N N . ALA B 1 170 ? -4.676 -37.5 -8.992 1 98.38 170 ALA B N 1
ATOM 4272 C CA . ALA B 1 170 ? -4.938 -36.781 -10.234 1 98.38 170 ALA B CA 1
ATOM 4273 C C . ALA B 1 170 ? -6.109 -37.406 -10.992 1 98.38 170 ALA B C 1
ATOM 4275 O O . ALA B 1 170 ? -6.945 -36.688 -11.547 1 98.38 170 ALA B O 1
ATOM 4276 N N . LYS B 1 171 ? -6.105 -38.719 -11.062 1 98.5 171 LYS B N 1
ATOM 4277 C CA . LYS B 1 171 ? -7.215 -39.406 -11.719 1 98.5 171 LYS B CA 1
ATOM 4278 C C . LYS B 1 171 ? -8.547 -39.062 -11.062 1 98.5 171 LYS B C 1
ATOM 4280 O O . LYS B 1 171 ? -9.516 -38.719 -11.758 1 98.5 171 LYS B O 1
ATOM 4285 N N . ARG B 1 172 ? -8.57 -39.062 -9.773 1 98.25 172 ARG B N 1
ATOM 4286 C CA . ARG B 1 172 ? -9.781 -38.75 -9.023 1 98.25 172 ARG B CA 1
ATOM 4287 C C . ARG B 1 172 ? -10.18 -37.281 -9.195 1 98.25 172 ARG B C 1
ATOM 4289 O O . ARG B 1 172 ? -11.367 -36.969 -9.281 1 98.25 172 ARG B O 1
ATOM 4296 N N . CYS B 1 173 ? -9.219 -36.375 -9.188 1 98.38 173 CYS B N 1
ATOM 4297 C CA . CYS B 1 173 ? -9.492 -34.969 -9.477 1 98.38 173 CYS B CA 1
ATOM 4298 C C . CYS B 1 173 ? -10.086 -34.812 -10.875 1 98.38 173 CYS B C 1
ATOM 4300 O O . CYS B 1 173 ? -11.07 -34.094 -11.055 1 98.38 173 CYS B O 1
ATOM 4302 N N . CYS B 1 174 ? -9.484 -35.469 -11.828 1 98.56 174 CYS B N 1
ATOM 4303 C CA . CYS B 1 174 ? -9.922 -35.406 -13.219 1 98.56 174 CYS B CA 1
ATOM 4304 C C . CYS B 1 174 ? -11.367 -35.844 -13.352 1 98.56 174 CYS B C 1
ATOM 4306 O O . CYS B 1 174 ? -12.156 -35.219 -14.055 1 98.56 174 CYS B O 1
ATOM 4308 N N . ASP B 1 175 ? -11.719 -36.875 -12.695 1 98.12 175 ASP B N 1
ATOM 4309 C CA . ASP B 1 175 ? -13.07 -37.438 -12.742 1 98.12 175 ASP B CA 1
ATOM 4310 C C . ASP B 1 175 ? -14.062 -36.5 -12.055 1 98.12 175 ASP B C 1
ATOM 4312 O O . ASP B 1 175 ? -15.227 -36.406 -12.453 1 98.12 175 ASP B O 1
ATOM 4316 N N . ALA B 1 176 ? -13.617 -35.781 -11.055 1 98.06 176 ALA B N 1
ATOM 4317 C CA . ALA B 1 176 ? -14.492 -34.969 -10.219 1 98.06 176 ALA B CA 1
ATOM 4318 C C . ALA B 1 176 ? -14.68 -33.562 -10.82 1 98.06 176 ALA B C 1
ATOM 4320 O O . ALA B 1 176 ? -15.648 -32.875 -10.492 1 98.06 176 ALA B O 1
ATOM 4321 N N . HIS B 1 177 ? -13.797 -33.094 -11.641 1 98.06 177 HIS B N 1
ATOM 4322 C CA . HIS B 1 177 ? -13.844 -31.766 -12.195 1 98.06 177 HIS B CA 1
ATOM 4323 C C . HIS B 1 177 ? -14.891 -31.656 -13.297 1 98.06 177 HIS B C 1
ATOM 4325 O O . HIS B 1 177 ? -14.852 -32.406 -14.281 1 98.06 177 HIS B O 1
ATOM 4331 N N . THR B 1 178 ? -15.797 -30.656 -13.156 1 96.88 178 THR B N 1
ATOM 4332 C CA . THR B 1 178 ? -16.922 -30.641 -14.086 1 96.88 178 THR B CA 1
ATOM 4333 C C . THR B 1 178 ? -17.078 -29.25 -14.711 1 96.88 178 THR B C 1
ATOM 4335 O O . THR B 1 178 ? -17.766 -29.094 -15.727 1 96.88 178 THR B O 1
ATOM 4338 N N . ARG B 1 179 ? -16.516 -28.281 -14.156 1 95.94 179 ARG B N 1
ATOM 4339 C CA . ARG B 1 179 ? -16.734 -26.906 -14.617 1 95.94 179 ARG B CA 1
ATOM 4340 C C . ARG B 1 179 ? -16.094 -26.672 -15.977 1 95.94 179 ARG B C 1
ATOM 4342 O O . ARG B 1 179 ? -14.883 -26.859 -16.141 1 95.94 179 ARG B O 1
ATOM 4349 N N . ILE B 1 180 ? -16.859 -26.172 -16.906 1 95.44 180 ILE B N 1
ATOM 4350 C CA . ILE B 1 180 ? -16.406 -26.078 -18.281 1 95.44 180 ILE B CA 1
ATOM 4351 C C . ILE B 1 180 ? -15.586 -24.797 -18.469 1 95.44 180 ILE B C 1
ATOM 4353 O O . ILE B 1 180 ? -14.734 -24.719 -19.375 1 95.44 180 ILE B O 1
ATOM 4357 N N . ASP B 1 181 ? -15.82 -23.781 -17.688 1 97.44 181 ASP B N 1
ATOM 4358 C CA . ASP B 1 181 ? -15.125 -22.516 -17.812 1 97.44 181 ASP B CA 1
ATOM 4359 C C . ASP B 1 181 ? -13.883 -22.469 -16.922 1 97.44 181 ASP B C 1
ATOM 4361 O O . ASP B 1 181 ? -13.398 -21.391 -16.578 1 97.44 181 ASP B O 1
ATOM 4365 N N . GLN B 1 182 ? -13.422 -23.609 -16.469 1 98.19 182 GLN B N 1
ATOM 4366 C CA . GLN B 1 182 ? -12.234 -23.766 -15.641 1 98.19 182 GLN B CA 1
ATOM 4367 C C . GLN B 1 182 ? -11.336 -24.875 -16.172 1 98.19 182 GLN B C 1
ATOM 4369 O O . GLN B 1 182 ? -11.828 -25.938 -16.562 1 98.19 182 GLN B O 1
ATOM 4374 N N . ALA B 1 183 ? -10.094 -24.641 -16.203 1 98.44 183 ALA B N 1
ATOM 4375 C CA . ALA B 1 183 ? -9.125 -25.656 -16.609 1 98.44 183 ALA B CA 1
ATOM 4376 C C . ALA B 1 183 ? -8.594 -26.406 -15.391 1 98.44 183 ALA B C 1
ATOM 4378 O O . ALA B 1 183 ? -8.469 -25.828 -14.305 1 98.44 183 ALA B O 1
ATOM 4379 N N . LEU B 1 184 ? -8.312 -27.641 -15.547 1 98.56 184 LEU B N 1
ATOM 4380 C CA . LEU B 1 184 ? -7.625 -28.453 -14.547 1 98.56 184 LEU B CA 1
ATOM 4381 C C . LEU B 1 184 ? -6.207 -28.781 -14.992 1 98.56 184 LEU B C 1
ATOM 4383 O O . LEU B 1 184 ? -6.008 -29.375 -16.062 1 98.56 184 LEU B O 1
ATOM 4387 N N . PHE B 1 185 ? -5.246 -28.359 -14.234 1 98.81 185 PHE B N 1
ATOM 4388 C CA . PHE B 1 185 ? -3.855 -28.719 -14.484 1 98.81 185 PHE B CA 1
ATOM 4389 C C . PHE B 1 185 ? -3.436 -29.906 -13.609 1 98.81 185 PHE B C 1
ATOM 4391 O O . PHE B 1 185 ? -3.754 -29.938 -12.422 1 98.81 185 PHE B O 1
ATOM 4398 N N . ALA B 1 186 ? -2.783 -30.875 -14.195 1 98.62 186 ALA B N 1
ATOM 4399 C CA . ALA B 1 186 ? -2.143 -31.953 -13.445 1 98.62 186 ALA B CA 1
ATOM 4400 C C . ALA B 1 186 ? -0.754 -31.531 -12.969 1 98.62 186 ALA B C 1
ATOM 4402 O O . ALA B 1 186 ? -0.165 -30.594 -13.5 1 98.62 186 ALA B O 1
ATOM 4403 N N . ILE B 1 187 ? -0.256 -32.219 -11.969 1 98.25 187 ILE B N 1
ATOM 4404 C CA . ILE B 1 187 ? 1.041 -31.828 -11.422 1 98.25 187 ILE B CA 1
ATOM 4405 C C . ILE B 1 187 ? 2.002 -33 -11.5 1 98.25 187 ILE B C 1
ATOM 4407 O O . ILE B 1 187 ? 1.742 -34.062 -10.914 1 98.25 187 ILE B O 1
ATOM 4411 N N . VAL B 1 188 ? 3.078 -32.844 -12.203 1 98.44 188 VAL B N 1
ATOM 4412 C CA . VAL B 1 188 ? 4.16 -33.812 -12.258 1 98.44 188 VAL B CA 1
ATOM 4413 C C . VAL B 1 188 ? 5 -33.719 -10.984 1 98.44 188 VAL B C 1
ATOM 4415 O O . VAL B 1 188 ? 5.504 -32.656 -10.633 1 98.44 188 VAL B O 1
ATOM 4418 N N . GLN B 1 189 ? 5.117 -34.844 -10.312 1 96.94 189 GLN B N 1
ATOM 4419 C CA . GLN B 1 189 ? 6.004 -34.969 -9.156 1 96.94 189 GLN B CA 1
ATOM 4420 C C . GLN B 1 189 ? 7.102 -36 -9.43 1 96.94 189 GLN B C 1
ATOM 4422 O O . GLN B 1 189 ? 7.137 -36.594 -10.492 1 96.94 189 GLN B O 1
ATOM 4427 N N . GLY B 1 190 ? 8.055 -36.094 -8.492 1 96.75 190 GLY B N 1
ATOM 4428 C CA . GLY B 1 190 ? 9.109 -37.062 -8.672 1 96.75 190 GLY B CA 1
ATOM 4429 C C . GLY B 1 190 ? 10.414 -36.656 -8.016 1 96.75 190 GLY B C 1
ATOM 4430 O O . GLY B 1 190 ? 11.438 -37.312 -8.211 1 96.75 190 GLY B O 1
ATOM 4431 N N . GLY B 1 191 ? 10.352 -35.562 -7.211 1 94.38 191 GLY B N 1
ATOM 4432 C CA . GLY B 1 191 ? 11.57 -35.094 -6.57 1 94.38 191 GLY B CA 1
ATOM 4433 C C . GLY B 1 191 ? 12.68 -34.781 -7.555 1 94.38 191 GLY B C 1
ATOM 4434 O O . GLY B 1 191 ? 12.453 -34.062 -8.547 1 94.38 191 GLY B O 1
ATOM 4435 N N . MET B 1 192 ? 13.891 -35.25 -7.203 1 95.75 192 MET B N 1
ATOM 4436 C CA . MET B 1 192 ? 15.039 -34.969 -8.055 1 95.75 192 MET B CA 1
ATOM 4437 C C . MET B 1 192 ? 15.406 -36.188 -8.891 1 95.75 192 MET B C 1
ATOM 4439 O O . MET B 1 192 ? 16.516 -36.281 -9.414 1 95.75 192 MET B O 1
ATOM 4443 N N . HIS B 1 193 ? 14.5 -37.125 -9.047 1 96.94 193 HIS B N 1
ATOM 4444 C CA . HIS B 1 193 ? 14.75 -38.406 -9.75 1 96.94 193 HIS B CA 1
ATOM 4445 C C . HIS B 1 193 ? 14.062 -38.406 -11.109 1 96.94 193 HIS B C 1
ATOM 4447 O O . HIS B 1 193 ? 12.836 -38.469 -11.188 1 96.94 193 HIS B O 1
ATOM 4453 N N . LEU B 1 194 ? 14.828 -38.531 -12.164 1 98.06 194 LEU B N 1
ATOM 4454 C CA . LEU B 1 194 ? 14.312 -38.438 -13.523 1 98.06 194 LEU B CA 1
ATOM 4455 C C . LEU B 1 194 ? 13.344 -39.594 -13.805 1 98.06 194 LEU B C 1
ATOM 4457 O O . LEU B 1 194 ? 12.305 -39.406 -14.438 1 98.06 194 LEU B O 1
ATOM 4461 N N . ASP B 1 195 ? 13.734 -40.781 -13.406 1 98.56 195 ASP B N 1
ATOM 4462 C CA . ASP B 1 195 ? 12.898 -41.938 -13.703 1 98.56 195 ASP B CA 1
ATOM 4463 C C . ASP B 1 195 ? 11.516 -41.781 -13.062 1 98.56 195 ASP B C 1
ATOM 4465 O O . ASP B 1 195 ? 10.508 -42.125 -13.688 1 98.56 195 ASP B O 1
ATOM 4469 N N . LEU B 1 196 ? 11.43 -41.312 -11.812 1 98.38 196 LEU B N 1
ATOM 4470 C CA . LEU B 1 196 ? 10.156 -41.094 -11.133 1 98.38 196 LEU B CA 1
ATOM 4471 C C . LEU B 1 196 ? 9.359 -39.969 -11.805 1 98.38 196 LEU B C 1
ATOM 4473 O O . LEU B 1 196 ? 8.133 -40.062 -11.898 1 98.38 196 LEU B O 1
ATOM 4477 N N . ARG B 1 197 ? 10 -38.969 -12.234 1 98.44 197 ARG B N 1
ATOM 4478 C CA . ARG B 1 197 ? 9.328 -37.844 -12.93 1 98.44 197 ARG B CA 1
ATOM 4479 C C . ARG B 1 197 ? 8.727 -38.312 -14.25 1 98.44 197 ARG B C 1
ATOM 4481 O O . ARG B 1 197 ? 7.586 -37.969 -14.57 1 98.44 197 ARG B O 1
ATOM 4488 N N . LEU B 1 198 ? 9.508 -39.094 -15 1 98.75 198 LEU B N 1
ATOM 4489 C CA . LEU B 1 198 ? 9.016 -39.594 -16.281 1 98.75 198 LEU B CA 1
ATOM 4490 C C . LEU B 1 198 ? 7.863 -40.562 -16.078 1 98.75 198 LEU B C 1
ATOM 4492 O O . LEU B 1 198 ? 6.941 -40.625 -16.891 1 98.75 198 LEU B O 1
ATOM 4496 N N . GLU B 1 199 ? 7.961 -41.344 -15.023 1 98.75 199 GLU B N 1
ATOM 4497 C CA . GLU B 1 199 ? 6.836 -42.219 -14.68 1 98.75 199 GLU B CA 1
ATOM 4498 C C . GLU B 1 199 ? 5.586 -41.375 -14.367 1 98.75 199 GLU B C 1
ATOM 4500 O O . GLU B 1 199 ? 4.484 -41.75 -14.789 1 98.75 199 GLU B O 1
ATOM 4505 N N . SER B 1 200 ? 5.758 -40.375 -13.57 1 98.62 200 SER B N 1
ATOM 4506 C CA . SER B 1 200 ? 4.656 -39.469 -13.266 1 98.62 200 SER B CA 1
ATOM 4507 C C . SER B 1 200 ? 4.027 -38.906 -14.539 1 98.62 200 SER B C 1
ATOM 4509 O O . SER B 1 200 ? 2.805 -38.906 -14.688 1 98.62 200 SER B O 1
ATOM 4511 N N . VAL B 1 201 ? 4.82 -38.438 -15.492 1 98.88 201 VAL B N 1
ATOM 4512 C CA . VAL B 1 201 ? 4.34 -37.875 -16.766 1 98.88 201 VAL B CA 1
ATOM 4513 C C . VAL B 1 201 ? 3.529 -38.938 -17.5 1 98.88 201 VAL B C 1
ATOM 4515 O O . VAL B 1 201 ? 2.418 -38.688 -17.953 1 98.88 201 VAL B O 1
ATOM 4518 N N . ARG B 1 202 ? 4.121 -40.125 -17.578 1 98.81 202 ARG B N 1
ATOM 4519 C CA . ARG B 1 202 ? 3.457 -41.219 -18.281 1 98.81 202 ARG B CA 1
ATOM 4520 C C . ARG B 1 202 ? 2.08 -41.5 -17.688 1 98.81 202 ARG B C 1
ATOM 4522 O O . ARG B 1 202 ? 1.095 -41.625 -18.422 1 98.81 202 ARG B O 1
ATOM 4529 N N . ARG B 1 203 ? 1.986 -41.625 -16.422 1 98.75 203 ARG B N 1
ATOM 4530 C CA . ARG B 1 203 ? 0.731 -41.938 -15.742 1 98.75 203 ARG B CA 1
ATOM 4531 C C . ARG B 1 203 ? -0.292 -40.844 -15.945 1 98.75 203 ARG B C 1
ATOM 4533 O O . ARG B 1 203 ? -1.47 -41.094 -16.188 1 98.75 203 ARG B O 1
ATOM 4540 N N . LEU B 1 204 ? 0.11 -39.594 -15.844 1 98.88 204 LEU B N 1
ATOM 4541 C CA . LEU B 1 204 ? -0.787 -38.438 -16.031 1 98.88 204 LEU B CA 1
ATOM 4542 C C . LEU B 1 204 ? -1.334 -38.406 -17.453 1 98.88 204 LEU B C 1
ATOM 4544 O O . LEU B 1 204 ? -2.508 -38.094 -17.672 1 98.88 204 LEU B O 1
ATOM 4548 N N . LEU B 1 205 ? -0.478 -38.719 -18.422 1 98.81 205 LEU B N 1
ATOM 4549 C CA . LEU B 1 205 ? -0.912 -38.75 -19.812 1 98.81 205 LEU B CA 1
ATOM 4550 C C . LEU B 1 205 ? -1.896 -39.875 -20.078 1 98.81 205 LEU B C 1
ATOM 4552 O O . LEU B 1 205 ? -2.812 -39.75 -20.891 1 98.81 205 LEU B O 1
ATOM 4556 N N . GLU B 1 206 ? -1.633 -41 -19.453 1 98.75 206 GLU B N 1
ATOM 4557 C CA . GLU B 1 206 ? -2.59 -42.094 -19.531 1 98.75 206 GLU B CA 1
ATOM 4558 C C . GLU B 1 206 ? -3.949 -41.688 -18.969 1 98.75 206 GLU B C 1
ATOM 4560 O O . GLU B 1 206 ? -4.988 -41.969 -19.562 1 98.75 206 GLU B O 1
ATOM 4565 N N . ILE B 1 207 ? -3.936 -41.031 -17.828 1 98.69 207 ILE B N 1
ATOM 4566 C CA . ILE B 1 207 ? -5.16 -40.562 -17.203 1 98.69 207 ILE B CA 1
ATOM 4567 C C . ILE B 1 207 ? -5.859 -39.562 -18.141 1 98.69 207 ILE B C 1
ATOM 4569 O O . ILE B 1 207 ? -7.078 -39.625 -18.312 1 98.69 207 ILE B O 1
ATOM 4573 N N . ASP B 1 208 ? -5.148 -38.656 -18.719 1 98.5 208 ASP B N 1
ATOM 4574 C CA . ASP B 1 208 ? -5.664 -37.656 -19.672 1 98.5 208 ASP B CA 1
ATOM 4575 C C . ASP B 1 208 ? -6.363 -38.344 -20.844 1 98.5 208 ASP B C 1
ATOM 4577 O O . ASP B 1 208 ? -7.5 -38.031 -21.172 1 98.5 208 ASP B O 1
ATOM 4581 N N . ALA B 1 209 ? -5.672 -39.312 -21.453 1 98.19 209 ALA B N 1
ATOM 4582 C CA . ALA B 1 209 ? -6.195 -40.031 -22.594 1 98.19 209 ALA B CA 1
ATOM 4583 C C . ALA B 1 209 ? -7.473 -40.781 -22.234 1 98.19 209 ALA B C 1
ATOM 4585 O O . ALA B 1 209 ? -8.43 -40.812 -23.016 1 98.19 209 ALA B O 1
ATOM 4586 N N . GLU B 1 210 ? -7.383 -41.406 -21.125 1 98.19 210 GLU B N 1
ATOM 4587 C CA . GLU B 1 210 ? -8.547 -42.156 -20.656 1 98.19 210 GLU B CA 1
ATOM 4588 C C . GLU B 1 210 ? -9.75 -41.25 -20.469 1 98.19 210 GLU B C 1
ATOM 4590 O O . GLU B 1 210 ? -10.867 -41.594 -20.859 1 98.19 210 GLU B O 1
ATOM 4595 N N . SER B 1 211 ? -9.547 -40.188 -19.766 1 97.5 211 SER B N 1
ATOM 4596 C CA . SER B 1 211 ? -10.617 -39.219 -19.547 1 97.5 211 SER B CA 1
ATOM 4597 C C . SER B 1 211 ? -11.211 -38.719 -20.859 1 97.5 211 SER B C 1
ATOM 4599 O O . SER B 1 211 ? -12.438 -38.719 -21.031 1 97.5 211 SER B O 1
ATOM 4601 N N . ARG B 1 212 ? -10.445 -38.344 -21.828 1 96.19 212 ARG B N 1
ATOM 4602 C CA . ARG B 1 212 ? -10.906 -37.812 -23.109 1 96.19 212 ARG B CA 1
ATOM 4603 C C . ARG B 1 212 ? -11.641 -38.875 -23.922 1 96.19 212 ARG B C 1
ATOM 4605 O O . ARG B 1 212 ? -12.641 -38.594 -24.578 1 96.19 212 ARG B O 1
ATOM 4612 N N . SER B 1 213 ? -11.102 -40.062 -23.891 1 97.12 213 SER B N 1
ATOM 4613 C CA . SER B 1 213 ? -11.734 -41.156 -24.609 1 97.12 213 SER B CA 1
ATOM 4614 C C . SER B 1 213 ? -13.117 -41.469 -24.047 1 97.12 213 SER B C 1
ATOM 4616 O O . SER B 1 213 ? -13.984 -41.969 -24.766 1 97.12 213 SER B O 1
ATOM 4618 N N . SER B 1 214 ? -13.312 -41.219 -22.844 1 95.88 214 SER B N 1
ATOM 4619 C CA . SER B 1 214 ? -14.586 -41.5 -22.188 1 95.88 214 SER B CA 1
ATOM 4620 C C . SER B 1 214 ? -15.484 -40.25 -22.203 1 95.88 214 SER B C 1
ATOM 4622 O O . SER B 1 214 ? -16.484 -40.219 -21.469 1 95.88 214 SER B O 1
ATOM 4624 N N . GLY B 1 215 ? -15.086 -39.188 -22.922 1 93.94 215 GLY B N 1
ATOM 4625 C CA . GLY B 1 215 ? -15.922 -38.031 -23.094 1 93.94 215 GLY B CA 1
ATOM 4626 C C . GLY B 1 215 ? -15.594 -36.906 -22.109 1 93.94 215 GLY B C 1
ATOM 4627 O O . GLY B 1 215 ? -16.266 -35.875 -22.094 1 93.94 215 GLY B O 1
ATOM 4628 N N . GLY B 1 216 ? -14.562 -37.156 -21.219 1 94.38 216 GLY B N 1
ATOM 4629 C CA . GLY B 1 216 ? -14.117 -36.094 -20.297 1 94.38 216 GLY B CA 1
ATOM 4630 C C . GLY B 1 216 ? -13.227 -35.062 -20.969 1 94.38 216 GLY B C 1
ATOM 4631 O O . GLY B 1 216 ? -13.031 -35.094 -22.188 1 94.38 216 GLY B O 1
ATOM 4632 N N . ARG B 1 217 ? -12.773 -34.125 -20.188 1 94.31 217 ARG B N 1
ATOM 4633 C CA . ARG B 1 217 ? -12.016 -33 -20.75 1 94.31 217 ARG B CA 1
ATOM 4634 C C . ARG B 1 217 ? -10.523 -33.188 -20.516 1 94.31 217 ARG B C 1
ATOM 4636 O O . ARG B 1 217 ? -9.703 -32.5 -21.109 1 94.31 217 ARG B O 1
ATOM 4643 N N . GLY B 1 218 ? -10.148 -34.188 -19.594 1 97.38 218 GLY B N 1
ATOM 4644 C CA . GLY B 1 218 ? -8.75 -34.406 -19.266 1 97.38 218 GLY B CA 1
ATOM 4645 C C . GLY B 1 218 ? -8.109 -33.156 -18.641 1 97.38 218 GLY B C 1
ATOM 4646 O O . GLY B 1 218 ? -8.773 -32.406 -17.938 1 97.38 218 GLY B O 1
ATOM 4647 N N . PHE B 1 219 ? -6.785 -33.094 -18.844 1 98.44 219 PHE B N 1
ATOM 4648 C CA . PHE B 1 219 ? -6.004 -31.969 -18.297 1 98.44 219 PHE B CA 1
ATOM 4649 C C . PHE B 1 219 ? -5.703 -30.938 -19.375 1 98.44 219 PHE B C 1
ATOM 4651 O O . PHE B 1 219 ? -5.293 -31.297 -20.484 1 98.44 219 PHE B O 1
ATOM 4658 N N . GLN B 1 220 ? -5.895 -29.641 -19.078 1 98.19 220 GLN B N 1
ATOM 4659 C CA . GLN B 1 220 ? -5.66 -28.562 -20.047 1 98.19 220 GLN B CA 1
ATOM 4660 C C . GLN B 1 220 ? -4.25 -28 -19.891 1 98.19 220 GLN B C 1
ATOM 4662 O O . GLN B 1 220 ? -3.832 -27.156 -20.688 1 98.19 220 GLN B O 1
ATOM 4667 N N . GLY B 1 221 ? -3.508 -28.453 -18.891 1 98.44 221 GLY B N 1
ATOM 4668 C CA . GLY B 1 221 ? -2.123 -28.078 -18.656 1 98.44 221 GLY B CA 1
ATOM 4669 C C . GLY B 1 221 ? -1.432 -28.953 -17.625 1 98.44 221 GLY B C 1
ATOM 4670 O O . GLY B 1 221 ? -2.061 -29.812 -17.016 1 98.44 221 GLY B O 1
ATOM 4671 N N . PHE B 1 222 ? -0.183 -28.703 -17.484 1 98.81 222 PHE B N 1
ATOM 4672 C CA . PHE B 1 222 ? 0.604 -29.531 -16.578 1 98.81 222 PHE B CA 1
ATOM 4673 C C . PHE B 1 222 ? 1.533 -28.672 -15.727 1 98.81 222 PHE B C 1
ATOM 4675 O O . PHE B 1 222 ? 2.33 -27.891 -16.266 1 98.81 222 PHE B O 1
ATOM 4682 N N . GLY B 1 223 ? 1.351 -28.812 -14.422 1 98.12 223 GLY B N 1
ATOM 4683 C CA . GLY B 1 223 ? 2.312 -28.25 -13.484 1 98.12 223 GLY B CA 1
ATOM 4684 C C . GLY B 1 223 ? 3.492 -29.172 -13.219 1 98.12 223 GLY B C 1
ATOM 4685 O O . GLY B 1 223 ? 3.389 -30.391 -13.391 1 98.12 223 GLY B O 1
ATOM 4686 N N . ILE B 1 224 ? 4.578 -28.594 -12.914 1 98 224 ILE B N 1
ATOM 4687 C CA . ILE B 1 224 ? 5.766 -29.312 -12.461 1 98 224 ILE B CA 1
ATOM 4688 C C . ILE B 1 224 ? 6.121 -28.859 -11.047 1 98 224 ILE B C 1
ATOM 4690 O O . ILE B 1 224 ? 6.66 -27.766 -10.844 1 98 224 ILE B O 1
ATOM 4694 N N . GLY B 1 225 ? 5.805 -29.75 -10.109 1 95.06 225 GLY B N 1
ATOM 4695 C CA . GLY B 1 225 ? 5.992 -29.406 -8.711 1 95.06 225 GLY B CA 1
ATOM 4696 C C . GLY B 1 225 ? 7.152 -30.141 -8.062 1 95.06 225 GLY B C 1
ATOM 4697 O O . GLY B 1 225 ? 7.746 -31.031 -8.672 1 95.06 225 GLY B O 1
ATOM 4698 N N . GLY B 1 226 ? 7.43 -29.688 -6.883 1 90.56 226 GLY B N 1
ATOM 4699 C CA . GLY B 1 226 ? 8.406 -30.391 -6.059 1 90.56 226 GLY B CA 1
ATOM 4700 C C . GLY B 1 226 ? 9.836 -29.984 -6.348 1 90.56 226 GLY B C 1
ATOM 4701 O O . GLY B 1 226 ? 10.773 -30.656 -5.938 1 90.56 226 GLY B O 1
ATOM 4702 N N . TYR B 1 227 ? 9.898 -28.953 -7.207 1 89.25 227 TYR B N 1
ATOM 4703 C CA . TYR B 1 227 ? 11.188 -28.266 -7.332 1 89.25 227 TYR B CA 1
ATOM 4704 C C . TYR B 1 227 ? 11.25 -27.062 -6.41 1 89.25 227 TYR B C 1
ATOM 4706 O O . TYR B 1 227 ? 10.234 -26.641 -5.844 1 89.25 227 TYR B O 1
ATOM 4714 N N . SER B 1 228 ? 12.438 -26.516 -6.125 1 80.25 228 SER B N 1
ATOM 4715 C CA . SER B 1 228 ? 12.641 -25.344 -5.277 1 80.25 228 SER B CA 1
ATOM 4716 C C . SER B 1 228 ? 12.148 -25.609 -3.859 1 80.25 228 SER B C 1
ATOM 4718 O O . SER B 1 228 ? 11.445 -24.766 -3.279 1 80.25 228 SER B O 1
ATOM 4720 N N . VAL B 1 229 ? 12.266 -26.734 -3.363 1 74.75 229 VAL B N 1
ATOM 4721 C CA . VAL B 1 229 ? 11.859 -27.125 -2.014 1 74.75 229 VAL B CA 1
ATOM 4722 C C . VAL B 1 229 ? 13.086 -27.25 -1.118 1 74.75 229 VAL B C 1
ATOM 4724 O O . VAL B 1 229 ? 13.031 -27.875 -0.058 1 74.75 229 VAL B O 1
ATOM 4727 N N . GLY B 1 230 ? 14.125 -26.641 -1.597 1 78.31 230 GLY B N 1
ATOM 4728 C CA . GLY B 1 230 ? 15.297 -26.641 -0.735 1 78.31 230 GLY B CA 1
ATOM 4729 C C . GLY B 1 230 ? 16.562 -27.078 -1.445 1 78.31 230 GLY B C 1
ATOM 4730 O O . GLY B 1 230 ? 17.672 -26.891 -0.928 1 78.31 230 GLY B O 1
ATOM 4731 N N . GLU B 1 231 ? 16.484 -27.688 -2.623 1 83.06 231 GLU B N 1
ATOM 4732 C CA . GLU B 1 231 ? 17.656 -28.109 -3.389 1 83.06 231 GLU B CA 1
ATOM 4733 C C . GLU B 1 231 ? 18.328 -26.922 -4.062 1 83.06 231 GLU B C 1
ATOM 4735 O O . GLU B 1 231 ? 17.703 -25.891 -4.293 1 83.06 231 GLU B O 1
ATOM 4740 N N . PRO B 1 232 ? 19.625 -27.109 -4.371 1 83.88 232 PRO B N 1
ATOM 4741 C CA . PRO B 1 232 ? 20.234 -26.109 -5.242 1 83.88 232 PRO B CA 1
ATOM 4742 C C . PRO B 1 232 ? 19.562 -26.016 -6.605 1 83.88 232 PRO B C 1
ATOM 4744 O O . PRO B 1 232 ? 19.078 -27.016 -7.129 1 83.88 232 PRO B O 1
ATOM 4747 N N . HIS B 1 233 ? 19.5 -24.875 -7.219 1 84.19 233 HIS B N 1
ATOM 4748 C CA . HIS B 1 233 ? 18.812 -24.625 -8.477 1 84.19 233 HIS B CA 1
ATOM 4749 C C . HIS B 1 233 ? 19.344 -25.531 -9.586 1 84.19 233 HIS B C 1
ATOM 4751 O O . HIS B 1 233 ? 18.594 -25.984 -10.438 1 84.19 233 HIS B O 1
ATOM 4757 N N . ASP B 1 234 ? 20.578 -25.781 -9.477 1 89.88 234 ASP B N 1
ATOM 4758 C CA . ASP B 1 234 ? 21.203 -26.531 -10.555 1 89.88 234 ASP B CA 1
ATOM 4759 C C . ASP B 1 234 ? 20.719 -27.984 -10.57 1 89.88 234 ASP B C 1
ATOM 4761 O O . ASP B 1 234 ? 20.672 -28.625 -11.617 1 89.88 234 ASP B O 1
ATOM 4765 N N . VAL B 1 235 ? 20.391 -28.469 -9.43 1 92.31 235 VAL B N 1
ATOM 4766 C CA . VAL B 1 235 ? 19.906 -29.828 -9.328 1 92.31 235 VAL B CA 1
ATOM 4767 C C . VAL B 1 235 ? 18.594 -29.969 -10.102 1 92.31 235 VAL B C 1
ATOM 4769 O O . VAL B 1 235 ? 18.359 -30.969 -10.773 1 92.31 235 VAL B O 1
ATOM 4772 N N . MET B 1 236 ? 17.75 -28.984 -10.062 1 94.19 236 MET B N 1
ATOM 4773 C CA . MET B 1 236 ? 16.484 -28.953 -10.797 1 94.19 236 MET B CA 1
ATOM 4774 C C . MET B 1 236 ? 16.734 -29.078 -12.297 1 94.19 236 MET B C 1
ATOM 4776 O O . MET B 1 236 ? 16.047 -29.828 -12.984 1 94.19 236 MET B O 1
ATOM 4780 N N . PHE B 1 237 ? 17.781 -28.469 -12.789 1 96.12 237 PHE B N 1
ATOM 4781 C CA . PHE B 1 237 ? 18 -28.375 -14.227 1 96.12 237 PHE B CA 1
ATOM 4782 C C . PHE B 1 237 ? 18.594 -29.672 -14.766 1 96.12 237 PHE B C 1
ATOM 4784 O O . PHE B 1 237 ? 18.641 -29.875 -15.984 1 96.12 237 PHE B O 1
ATOM 4791 N N . GLU B 1 238 ? 19 -30.547 -13.906 1 96.81 238 GLU B N 1
ATOM 4792 C CA . GLU B 1 238 ? 19.5 -31.859 -14.336 1 96.81 238 GLU B CA 1
ATOM 4793 C C . GLU B 1 238 ? 18.375 -32.688 -14.953 1 96.81 238 GLU B C 1
ATOM 4795 O O . GLU B 1 238 ? 18.625 -33.562 -15.789 1 96.81 238 GLU B O 1
ATOM 4800 N N . THR B 1 239 ? 17.141 -32.438 -14.523 1 97.44 239 THR B N 1
ATOM 4801 C CA . THR B 1 239 ? 16.062 -33.312 -14.969 1 97.44 239 THR B CA 1
ATOM 4802 C C . THR B 1 239 ? 14.969 -32.5 -15.664 1 97.44 239 THR B C 1
ATOM 4804 O O . THR B 1 239 ? 14.172 -33.031 -16.422 1 97.44 239 THR B O 1
ATOM 4807 N N . LEU B 1 240 ? 14.859 -31.203 -15.484 1 97.81 240 LEU B N 1
ATOM 4808 C CA . LEU B 1 240 ? 13.742 -30.359 -15.906 1 97.81 240 LEU B CA 1
ATOM 4809 C C . LEU B 1 240 ? 13.523 -30.469 -17.406 1 97.81 240 LEU B C 1
ATOM 4811 O O . LEU B 1 240 ? 12.398 -30.656 -17.859 1 97.81 240 LEU B O 1
ATOM 4815 N N . GLY B 1 241 ? 14.594 -30.375 -18.188 1 98 241 GLY B N 1
ATOM 4816 C CA . GLY B 1 241 ? 14.484 -30.406 -19.641 1 98 241 GLY B CA 1
ATOM 4817 C C . GLY B 1 241 ? 13.836 -31.688 -20.141 1 98 241 GLY B C 1
ATOM 4818 O O . GLY B 1 241 ? 12.961 -31.641 -21.016 1 98 241 GLY B O 1
ATOM 4819 N N . GLN B 1 242 ? 14.273 -32.812 -19.656 1 98.38 242 GLN B N 1
ATOM 4820 C CA . GLN B 1 242 ? 13.719 -34.094 -20.078 1 98.38 242 GLN B CA 1
ATOM 4821 C C . GLN B 1 242 ? 12.25 -34.219 -19.688 1 98.38 242 GLN B C 1
ATOM 4823 O O . GLN B 1 242 ? 11.453 -34.812 -20.406 1 98.38 242 GLN B O 1
ATOM 4828 N N . VAL B 1 243 ? 11.93 -33.688 -18.516 1 98.56 243 VAL B N 1
ATOM 4829 C CA . VAL B 1 243 ? 10.547 -33.719 -18.047 1 98.56 243 VAL B CA 1
ATOM 4830 C C . VAL B 1 243 ? 9.664 -32.906 -18.984 1 98.56 243 VAL B C 1
ATOM 4832 O O . VAL B 1 243 ? 8.609 -33.344 -19.406 1 98.56 243 VAL B O 1
ATOM 4835 N N . THR B 1 244 ? 10.109 -31.672 -19.328 1 98.44 244 THR B N 1
ATOM 4836 C CA . THR B 1 244 ? 9.328 -30.781 -20.188 1 98.44 244 THR B CA 1
ATOM 4837 C C . THR B 1 244 ? 9.133 -31.406 -21.562 1 98.44 244 THR B C 1
ATOM 4839 O O . THR B 1 244 ? 8.047 -31.328 -22.141 1 98.44 244 THR B O 1
ATOM 4842 N N . ARG B 1 245 ? 10.148 -32.062 -22.078 1 97.25 245 ARG B N 1
ATOM 4843 C CA . ARG B 1 245 ? 10.086 -32.656 -23.422 1 97.25 245 ARG B CA 1
ATOM 4844 C C . ARG B 1 245 ? 9.148 -33.875 -23.438 1 97.25 245 ARG B C 1
ATOM 4846 O O . ARG B 1 245 ? 8.641 -34.25 -24.5 1 97.25 245 ARG B O 1
ATOM 4853 N N . ALA B 1 246 ? 8.945 -34.438 -22.266 1 98.56 246 ALA B N 1
ATOM 4854 C CA . ALA B 1 246 ? 8.062 -35.594 -22.172 1 98.56 246 ALA B CA 1
ATOM 4855 C C . ALA B 1 246 ? 6.598 -35.156 -22.094 1 98.56 246 ALA B C 1
ATOM 4857 O O . ALA B 1 246 ? 5.695 -35.969 -22.266 1 98.56 246 ALA B O 1
ATOM 4858 N N . LEU B 1 247 ? 6.293 -33.875 -21.812 1 98.62 247 LEU B N 1
ATOM 4859 C CA . LEU B 1 247 ? 4.938 -33.375 -21.719 1 98.62 247 LEU B CA 1
ATOM 4860 C C . LEU B 1 247 ? 4.41 -32.938 -23.078 1 98.62 247 LEU B C 1
ATOM 4862 O O . LEU B 1 247 ? 5.195 -32.688 -24 1 98.62 247 LEU B O 1
ATOM 4866 N N . PRO B 1 248 ? 3.135 -32.875 -23.25 1 97.12 248 PRO B N 1
ATOM 4867 C CA . PRO B 1 248 ? 2.561 -32.531 -24.547 1 97.12 248 PRO B CA 1
ATOM 4868 C C . PRO B 1 248 ? 2.918 -31.109 -25 1 97.12 248 PRO B C 1
ATOM 4870 O O . PRO B 1 248 ? 2.98 -30.203 -24.172 1 97.12 248 PRO B O 1
ATOM 4873 N N . ASP B 1 249 ? 3.029 -30.891 -26.281 1 95.19 249 ASP B N 1
ATOM 4874 C CA . ASP B 1 249 ? 3.412 -29.609 -26.859 1 95.19 249 ASP B CA 1
ATOM 4875 C C . ASP B 1 249 ? 2.232 -28.641 -26.891 1 95.19 249 ASP B C 1
ATOM 4877 O O . ASP B 1 249 ? 2.424 -27.422 -26.938 1 95.19 249 ASP B O 1
ATOM 4881 N N . ASP B 1 250 ? 1.063 -29.172 -26.859 1 94.88 250 ASP B N 1
ATOM 4882 C CA . ASP B 1 250 ? -0.112 -28.328 -27.031 1 94.88 250 ASP B CA 1
ATOM 4883 C C . ASP B 1 250 ? -0.769 -28 -25.703 1 94.88 250 ASP B C 1
ATOM 4885 O O . ASP B 1 250 ? -1.975 -27.75 -25.641 1 94.88 250 ASP B O 1
ATOM 4889 N N . ARG B 1 251 ? -0.025 -28.141 -24.641 1 97.56 251 ARG B N 1
ATOM 4890 C CA . ARG B 1 251 ? -0.471 -27.797 -23.297 1 97.56 251 ARG B CA 1
ATOM 4891 C C . ARG B 1 251 ? 0.555 -26.922 -22.594 1 97.56 251 ARG B C 1
ATOM 4893 O O . ARG B 1 251 ? 1.762 -27.109 -22.75 1 97.56 251 ARG B O 1
ATOM 4900 N N . PRO B 1 252 ? 0.048 -25.938 -21.859 1 98.44 252 PRO B N 1
ATOM 4901 C CA . PRO B 1 252 ? 1.012 -25.141 -21.094 1 98.44 252 PRO B CA 1
ATOM 4902 C C . PRO B 1 252 ? 1.731 -25.969 -20.031 1 98.44 252 PRO B C 1
ATOM 4904 O O . PRO B 1 252 ? 1.138 -26.859 -19.422 1 98.44 252 PRO B O 1
ATOM 4907 N N . ARG B 1 253 ? 2.982 -25.656 -19.859 1 98.88 253 ARG B N 1
ATOM 4908 C CA . ARG B 1 253 ? 3.842 -26.25 -18.844 1 98.88 253 ARG B CA 1
ATOM 4909 C C . ARG B 1 253 ? 4.188 -25.234 -17.75 1 98.88 253 ARG B C 1
ATOM 4911 O O . ARG B 1 253 ? 4.801 -24.203 -18.031 1 98.88 253 ARG B O 1
ATOM 4918 N N . TYR B 1 254 ? 3.805 -25.5 -16.531 1 98.62 254 TYR B N 1
ATOM 4919 C CA . TYR B 1 254 ? 3.85 -24.562 -15.406 1 98.62 254 TYR B CA 1
ATOM 4920 C C . TYR B 1 254 ? 4.832 -25.047 -14.336 1 98.62 254 TYR B C 1
ATOM 4922 O O . TYR B 1 254 ? 4.57 -26.016 -13.633 1 98.62 254 TYR B O 1
ATOM 4930 N N . LEU B 1 255 ? 6.023 -24.391 -14.258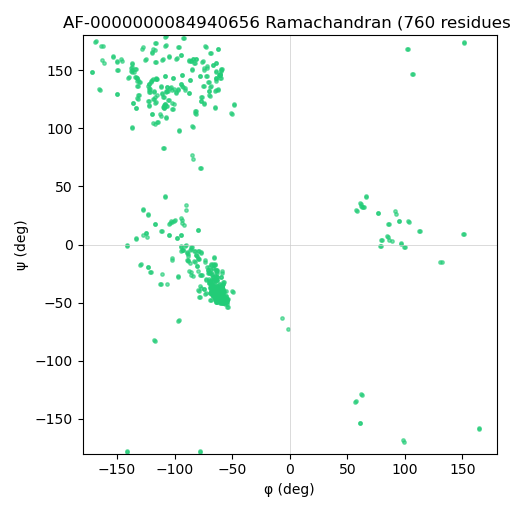 1 98.25 255 LEU B N 1
ATOM 4931 C CA . LEU B 1 255 ? 6.996 -24.672 -13.211 1 98.25 255 LEU B CA 1
ATOM 4932 C C . LEU B 1 255 ? 6.637 -23.922 -11.922 1 98.25 255 LEU B C 1
ATOM 4934 O O . LEU B 1 255 ? 6.746 -22.703 -11.859 1 98.25 255 LEU B O 1
ATOM 4938 N N . MET B 1 256 ? 6.316 -24.672 -10.883 1 95.88 256 MET B N 1
ATOM 4939 C CA . MET B 1 256 ? 5.695 -24.109 -9.688 1 95.88 256 MET B CA 1
ATOM 4940 C C . MET B 1 256 ? 6.75 -23.625 -8.703 1 95.88 256 MET B C 1
ATOM 4942 O O . MET B 1 256 ? 7.73 -24.328 -8.438 1 95.88 256 MET B O 1
ATOM 4946 N N . GLY B 1 257 ? 6.594 -22.391 -8.227 1 93.56 257 GLY B N 1
ATOM 4947 C CA . GLY B 1 257 ? 7.34 -21.891 -7.078 1 93.56 257 GLY B CA 1
ATOM 4948 C C . GLY B 1 257 ? 8.695 -21.312 -7.453 1 93.56 257 GLY B C 1
ATOM 4949 O O . GLY B 1 257 ? 9.578 -21.188 -6.602 1 93.56 257 GLY B O 1
ATOM 4950 N N . VAL B 1 258 ? 8.898 -21 -8.648 1 93.5 258 VAL B N 1
ATOM 4951 C CA . VAL B 1 258 ? 10.18 -20.469 -9.094 1 93.5 258 VAL B CA 1
ATOM 4952 C C . VAL B 1 258 ? 10.023 -19 -9.477 1 93.5 258 VAL B C 1
ATOM 4954 O O . VAL B 1 258 ? 9.117 -18.641 -10.227 1 93.5 258 VAL B O 1
ATOM 4957 N N . GLY B 1 259 ? 10.938 -18.172 -8.93 1 93.5 259 GLY B N 1
ATOM 4958 C CA . GLY B 1 259 ? 10.75 -16.75 -9.156 1 93.5 259 GLY B CA 1
ATOM 4959 C C . GLY B 1 259 ? 12.047 -16 -9.391 1 93.5 259 GLY B C 1
ATOM 4960 O O . GLY B 1 259 ? 12.039 -14.805 -9.68 1 93.5 259 GLY B O 1
ATOM 4961 N N . ASN B 1 260 ? 13.25 -16.688 -9.352 1 95.31 260 ASN B N 1
ATOM 4962 C CA . ASN B 1 260 ? 14.516 -16.031 -9.68 1 95.31 260 ASN B CA 1
ATOM 4963 C C . ASN B 1 260 ? 14.617 -15.719 -11.164 1 95.31 260 ASN B C 1
ATOM 4965 O O . ASN B 1 260 ? 14.383 -16.594 -12.008 1 95.31 260 ASN B O 1
ATOM 4969 N N . PRO B 1 261 ? 15.016 -14.453 -11.469 1 97.44 261 PRO B N 1
ATOM 4970 C CA . PRO B 1 261 ? 15.016 -14.023 -12.867 1 97.44 261 PRO B CA 1
ATOM 4971 C C . PRO B 1 261 ? 15.82 -14.961 -13.766 1 97.44 261 PRO B C 1
ATOM 4973 O O . PRO B 1 261 ? 15.336 -15.375 -14.82 1 97.44 261 PRO B O 1
ATOM 4976 N N . THR B 1 262 ? 17.016 -15.32 -13.352 1 97.38 262 THR B N 1
ATOM 4977 C CA . THR B 1 262 ? 17.875 -16.156 -14.172 1 97.38 262 THR B CA 1
ATOM 4978 C C . THR B 1 262 ? 17.312 -17.562 -14.297 1 97.38 262 THR B C 1
ATOM 4980 O O . THR B 1 262 ? 17.406 -18.188 -15.352 1 97.38 262 THR B O 1
ATOM 4983 N N . THR B 1 263 ? 16.75 -18.031 -13.25 1 96.88 263 THR B N 1
ATOM 4984 C CA . THR B 1 263 ? 16.109 -19.344 -13.281 1 96.88 263 THR B CA 1
ATOM 4985 C C . THR B 1 263 ? 14.945 -19.359 -14.266 1 96.88 263 THR B C 1
ATOM 4987 O O . THR B 1 263 ? 14.727 -20.359 -14.953 1 96.88 263 THR B O 1
ATOM 4990 N N . LEU B 1 264 ? 14.188 -18.281 -14.312 1 98.25 264 LEU B N 1
ATOM 4991 C CA . LEU B 1 264 ? 13.094 -18.188 -15.266 1 98.25 264 LEU B CA 1
ATOM 4992 C C . LEU B 1 264 ? 13.602 -18.281 -16.703 1 98.25 264 LEU B C 1
ATOM 4994 O O . LEU B 1 264 ? 13.07 -19.047 -17.5 1 98.25 264 LEU B O 1
ATOM 4998 N N . VAL B 1 265 ? 14.664 -17.531 -17 1 98.62 265 VAL B N 1
ATOM 4999 C CA . VAL B 1 265 ? 15.219 -17.469 -18.344 1 98.62 265 VAL B CA 1
ATOM 5000 C C . VAL B 1 265 ? 15.727 -18.859 -18.75 1 98.62 265 VAL B C 1
ATOM 5002 O O . VAL B 1 265 ? 15.477 -19.312 -19.859 1 98.62 265 VAL B O 1
ATOM 5005 N N . ARG B 1 266 ? 16.375 -19.531 -17.828 1 98.19 266 ARG B N 1
ATOM 5006 C CA . ARG B 1 266 ? 16.906 -20.875 -18.078 1 98.19 266 ARG B CA 1
ATOM 5007 C C . ARG B 1 266 ? 15.766 -21.875 -18.281 1 98.19 266 ARG B C 1
ATOM 5009 O O . ARG B 1 266 ? 15.844 -22.734 -19.156 1 98.19 266 ARG B O 1
ATOM 5016 N N . ALA B 1 267 ? 14.758 -21.75 -17.469 1 98.5 267 ALA B N 1
ATOM 5017 C CA . ALA B 1 267 ? 13.656 -22.703 -17.516 1 98.5 267 ALA B CA 1
ATOM 5018 C C . ALA B 1 267 ? 12.844 -22.547 -18.797 1 98.5 267 ALA B C 1
ATOM 5020 O O . ALA B 1 267 ? 12.352 -23.531 -19.359 1 98.5 267 ALA B O 1
ATOM 5021 N N . VAL B 1 268 ? 12.672 -21.312 -19.234 1 98.88 268 VAL B N 1
ATOM 5022 C CA . VAL B 1 268 ? 12.008 -21.078 -20.516 1 98.88 268 VAL B CA 1
ATOM 5023 C C . VAL B 1 268 ? 12.773 -21.797 -21.641 1 98.88 268 VAL B C 1
ATOM 5025 O O . VAL B 1 268 ? 12.172 -22.406 -22.516 1 98.88 268 VAL B O 1
ATOM 5028 N N . ARG B 1 269 ? 14.094 -21.719 -21.547 1 98.69 269 ARG B N 1
ATOM 5029 C CA . ARG B 1 269 ? 14.945 -22.375 -22.531 1 98.69 269 ARG B CA 1
ATOM 5030 C C . ARG B 1 269 ? 14.695 -23.875 -22.562 1 98.69 269 ARG B C 1
ATOM 5032 O O . ARG B 1 269 ? 14.812 -24.516 -23.609 1 98.69 269 ARG B O 1
ATOM 5039 N N . GLU B 1 270 ? 14.273 -24.422 -21.453 1 98.25 270 GLU B N 1
ATOM 5040 C CA . GLU B 1 270 ? 14.016 -25.859 -21.312 1 98.25 270 GLU B CA 1
ATOM 5041 C C . GLU B 1 270 ? 12.586 -26.203 -21.719 1 98.25 270 GLU B C 1
ATOM 5043 O O . GLU B 1 270 ? 12.203 -27.375 -21.75 1 98.25 270 GLU B O 1
ATOM 5048 N N . GLY B 1 271 ? 11.711 -25.203 -21.938 1 98.5 271 GLY B N 1
ATOM 5049 C CA . GLY B 1 271 ? 10.375 -25.453 -22.453 1 98.5 271 GLY B CA 1
ATOM 5050 C C . GLY B 1 271 ? 9.281 -25.141 -21.453 1 98.5 271 GLY B C 1
ATOM 5051 O O . GLY B 1 271 ? 8.125 -25.5 -21.656 1 98.5 271 GLY B O 1
ATOM 5052 N N . VAL B 1 272 ? 9.609 -24.469 -20.344 1 98.81 272 VAL B N 1
ATOM 5053 C CA . VAL B 1 272 ? 8.609 -24.062 -19.359 1 98.81 272 VAL B CA 1
ATOM 5054 C C . VAL B 1 272 ? 7.863 -22.828 -19.859 1 98.81 272 VAL B C 1
ATOM 5056 O O . VAL B 1 272 ? 8.461 -21.922 -20.469 1 98.81 272 VAL B O 1
ATOM 5059 N N . ASP B 1 273 ? 6.559 -22.734 -19.547 1 98.81 273 ASP B N 1
ATOM 5060 C CA . ASP B 1 273 ? 5.719 -21.672 -20.094 1 98.81 273 ASP B CA 1
ATOM 5061 C C . ASP B 1 273 ? 5.273 -20.703 -18.984 1 98.81 273 ASP B C 1
ATOM 5063 O O . ASP B 1 273 ? 5.023 -19.531 -19.25 1 98.81 273 ASP B O 1
ATOM 5067 N N . MET B 1 274 ? 5.051 -21.188 -17.766 1 98.75 274 MET B N 1
ATOM 5068 C CA . MET B 1 274 ? 4.43 -20.422 -16.703 1 98.75 274 MET B CA 1
ATOM 5069 C C . MET B 1 274 ? 5.211 -20.547 -15.406 1 98.75 274 MET B C 1
ATOM 5071 O O . MET B 1 274 ? 5.734 -21.625 -15.094 1 98.75 274 MET B O 1
ATOM 5075 N N . PHE B 1 275 ? 5.266 -19.453 -14.664 1 98.5 275 PHE B N 1
ATOM 5076 C CA . PHE B 1 275 ? 5.957 -19.422 -13.375 1 98.5 275 PHE B CA 1
ATOM 5077 C C . PHE B 1 275 ? 5.137 -18.656 -12.336 1 98.5 275 PHE B C 1
ATOM 5079 O O . PHE B 1 275 ? 4.383 -17.75 -12.688 1 98.5 275 PHE B O 1
ATOM 5086 N N . ASP B 1 276 ? 5.262 -19.031 -11.102 1 96.88 276 ASP B N 1
ATOM 5087 C CA . ASP B 1 276 ? 4.785 -18.234 -9.969 1 96.88 276 ASP B CA 1
ATOM 5088 C C . ASP B 1 276 ? 5.812 -18.219 -8.844 1 96.88 276 ASP B C 1
ATOM 5090 O O . ASP B 1 276 ? 6.605 -19.156 -8.711 1 96.88 276 ASP B O 1
ATOM 5094 N N . CYS B 1 277 ? 5.719 -17.172 -8.141 1 96.06 277 CYS B N 1
ATOM 5095 C CA . CYS B 1 277 ? 6.535 -17.141 -6.93 1 96.06 277 CYS B CA 1
ATOM 5096 C C . CYS B 1 277 ? 6.199 -15.93 -6.066 1 96.06 277 CYS B C 1
ATOM 5098 O O . CYS B 1 277 ? 5.895 -14.859 -6.59 1 96.06 277 CYS B O 1
ATOM 5100 N N . VAL B 1 278 ? 6.328 -16.062 -4.785 1 95.62 278 VAL B N 1
ATOM 5101 C CA . VAL B 1 278 ? 6.156 -14.953 -3.863 1 95.62 278 VAL B CA 1
ATOM 5102 C C . VAL B 1 278 ? 7.438 -14.125 -3.809 1 95.62 278 VAL B C 1
ATOM 5104 O O . VAL B 1 278 ? 7.441 -13.016 -3.273 1 95.62 278 VAL B O 1
ATOM 5107 N N . LEU B 1 279 ? 8.461 -14.578 -4.383 1 95.75 279 LEU B N 1
ATOM 5108 C CA . LEU B 1 279 ? 9.805 -14.047 -4.223 1 95.75 279 LEU B CA 1
ATOM 5109 C C . LEU B 1 279 ? 9.852 -12.562 -4.562 1 95.75 279 LEU B C 1
ATOM 5111 O O . LEU B 1 279 ? 10.406 -11.766 -3.803 1 95.75 279 LEU B O 1
ATOM 5115 N N . PRO B 1 280 ? 9.266 -12.125 -5.719 1 97.25 280 PRO B N 1
ATOM 5116 C CA . PRO B 1 280 ? 9.406 -10.711 -6.062 1 97.25 280 PRO B CA 1
ATOM 5117 C C . PRO B 1 280 ? 8.797 -9.781 -5.02 1 97.25 280 PRO B C 1
ATOM 5119 O O . PRO B 1 280 ? 9.367 -8.734 -4.699 1 97.25 280 PRO B O 1
ATOM 5122 N N . THR B 1 281 ? 7.664 -10.117 -4.461 1 97.94 281 THR B N 1
ATOM 5123 C CA . THR B 1 281 ? 7.031 -9.258 -3.467 1 97.94 281 THR B CA 1
ATOM 5124 C C . THR B 1 281 ? 7.691 -9.43 -2.102 1 97.94 281 THR B C 1
ATOM 5126 O O . THR B 1 281 ? 7.875 -8.453 -1.369 1 97.94 281 THR B O 1
ATOM 5129 N N . ARG B 1 282 ? 8.055 -10.664 -1.734 1 96.5 282 ARG B N 1
ATOM 5130 C CA . ARG B 1 282 ? 8.75 -10.906 -0.477 1 96.5 282 ARG B CA 1
ATOM 5131 C C . ARG B 1 282 ? 10.07 -10.141 -0.425 1 96.5 282 ARG B C 1
ATOM 5133 O O . ARG B 1 282 ? 10.352 -9.453 0.555 1 96.5 282 ARG B O 1
ATOM 5140 N N . THR B 1 283 ? 10.805 -10.273 -1.497 1 96.69 283 THR B N 1
ATOM 5141 C CA . THR B 1 283 ? 12.094 -9.594 -1.592 1 96.69 283 THR B CA 1
ATOM 5142 C C . THR B 1 283 ? 11.914 -8.078 -1.59 1 96.69 283 THR B C 1
ATOM 5144 O O . THR B 1 283 ? 12.695 -7.355 -0.977 1 96.69 283 THR B O 1
ATOM 5147 N N . GLY B 1 284 ? 10.938 -7.629 -2.322 1 97.94 284 GLY B N 1
ATOM 5148 C CA . GLY B 1 284 ? 10.617 -6.207 -2.303 1 97.94 284 GLY B CA 1
ATOM 5149 C C . GLY B 1 284 ? 10.328 -5.68 -0.912 1 97.94 284 GLY B C 1
ATOM 5150 O O . GLY B 1 284 ? 10.883 -4.66 -0.499 1 97.94 284 GLY B O 1
ATOM 5151 N N . ARG B 1 285 ? 9.523 -6.336 -0.144 1 97.44 285 ARG B N 1
ATOM 5152 C CA . ARG B 1 285 ? 9.133 -5.93 1.202 1 97.44 285 ARG B CA 1
ATOM 5153 C C . ARG B 1 285 ? 10.328 -5.977 2.154 1 97.44 285 ARG B C 1
ATOM 5155 O O . ARG B 1 285 ? 10.305 -5.348 3.213 1 97.44 285 ARG B O 1
ATOM 5162 N N . MET B 1 286 ? 11.336 -6.73 1.754 1 97.44 286 MET B N 1
ATOM 5163 C CA . MET B 1 286 ? 12.547 -6.82 2.564 1 97.44 286 MET B CA 1
ATOM 5164 C C . MET B 1 286 ? 13.555 -5.754 2.156 1 97.44 286 MET B C 1
ATOM 5166 O O . MET B 1 286 ? 14.656 -5.691 2.709 1 97.44 286 MET B O 1
ATOM 5170 N N . GLY B 1 287 ? 13.25 -4.945 1.181 1 98.31 287 GLY B N 1
ATOM 5171 C CA . GLY B 1 287 ? 14.086 -3.811 0.821 1 98.31 287 GLY B CA 1
ATOM 5172 C C . GLY B 1 287 ? 15.055 -4.117 -0.305 1 98.31 287 GLY B C 1
ATOM 5173 O O . GLY B 1 287 ? 16.062 -3.426 -0.467 1 98.31 287 GLY B O 1
ATOM 5174 N N . THR B 1 288 ? 14.727 -5.203 -1.097 1 98 288 THR B N 1
ATOM 5175 C CA . THR B 1 288 ? 15.633 -5.609 -2.166 1 98 288 THR B CA 1
ATOM 5176 C C . THR B 1 288 ? 14.93 -5.555 -3.52 1 98 288 THR B C 1
ATOM 5178 O O . THR B 1 288 ? 13.773 -5.949 -3.637 1 98 288 THR B O 1
ATOM 5181 N N . ALA B 1 289 ? 15.672 -5.086 -4.551 1 98.12 289 ALA B N 1
ATOM 5182 C CA . ALA B 1 289 ? 15.125 -4.957 -5.898 1 98.12 289 ALA B CA 1
ATOM 5183 C C . ALA B 1 289 ? 15.898 -5.82 -6.891 1 98.12 289 ALA B C 1
ATOM 5185 O O . ALA B 1 289 ? 17.125 -5.977 -6.766 1 98.12 289 ALA B O 1
ATOM 5186 N N . PHE B 1 290 ? 15.148 -6.414 -7.836 1 97.75 290 PHE B N 1
ATOM 5187 C CA . PHE B 1 290 ? 15.766 -6.906 -9.062 1 97.75 290 PHE B CA 1
ATOM 5188 C C . PHE B 1 290 ? 16.172 -5.75 -9.969 1 97.75 290 PHE B C 1
ATOM 5190 O O . PHE B 1 290 ? 15.602 -4.66 -9.883 1 97.75 290 PHE B O 1
ATOM 5197 N N . SER B 1 291 ? 17.203 -5.961 -10.789 1 97.44 291 SER B N 1
ATOM 5198 C CA . SER B 1 291 ? 17.562 -4.898 -11.727 1 97.44 291 SER B CA 1
ATOM 5199 C C . SER B 1 291 ? 18.438 -5.434 -12.852 1 97.44 291 SER B C 1
ATOM 5201 O O . SER B 1 291 ? 18.875 -6.586 -12.812 1 97.44 291 SER B O 1
ATOM 5203 N N . SER B 1 292 ? 18.656 -4.629 -13.805 1 96.62 292 SER B N 1
ATOM 5204 C CA . SER B 1 292 ? 19.547 -4.926 -14.922 1 96.62 292 SER B CA 1
ATOM 5205 C C . SER B 1 292 ? 20.984 -5.055 -14.461 1 96.62 292 SER B C 1
ATOM 5207 O O . SER B 1 292 ? 21.844 -5.559 -15.195 1 96.62 292 SER B O 1
ATOM 5209 N N . GLN B 1 293 ? 21.25 -4.652 -13.227 1 94.44 293 GLN B N 1
ATOM 5210 C CA . GLN B 1 293 ? 22.609 -4.723 -12.688 1 94.44 293 GLN B CA 1
ATOM 5211 C C . GLN B 1 293 ? 22.703 -5.777 -11.586 1 94.44 293 GLN B C 1
ATOM 5213 O O . GLN B 1 293 ? 23.688 -5.82 -10.852 1 94.44 293 GLN B O 1
ATOM 5218 N N . GLY B 1 294 ? 21.672 -6.559 -11.508 1 95 294 GLY B N 1
ATOM 5219 C CA . GLY B 1 294 ? 21.641 -7.559 -10.453 1 95 294 GLY B CA 1
ATOM 5220 C C . GLY B 1 294 ? 20.797 -7.129 -9.258 1 95 294 GLY B C 1
ATOM 5221 O O . GLY B 1 294 ? 20.078 -6.137 -9.328 1 95 294 GLY B O 1
ATOM 5222 N N . ARG B 1 295 ? 20.906 -7.879 -8.227 1 94.69 295 ARG B N 1
ATOM 5223 C CA . ARG B 1 295 ? 20.141 -7.613 -7.016 1 94.69 295 ARG B CA 1
ATOM 5224 C C . ARG B 1 295 ? 20.625 -6.336 -6.336 1 94.69 295 ARG B C 1
ATOM 5226 O O . ARG B 1 295 ? 21.828 -6.113 -6.203 1 94.69 295 ARG B O 1
ATOM 5233 N N . MET B 1 296 ? 19.719 -5.531 -5.91 1 97.12 296 MET B N 1
ATOM 5234 C CA . MET B 1 296 ? 20.031 -4.277 -5.234 1 97.12 296 MET B CA 1
ATOM 5235 C C . MET B 1 296 ? 19.453 -4.258 -3.826 1 97.12 296 MET B C 1
ATOM 5237 O O . MET B 1 296 ? 18.234 -4.262 -3.654 1 97.12 296 MET B O 1
ATOM 5241 N N . ASN B 1 297 ? 20.266 -4.277 -2.84 1 97.75 297 ASN B N 1
ATOM 5242 C CA . ASN B 1 297 ? 19.844 -4.039 -1.463 1 97.75 297 ASN B CA 1
ATOM 5243 C C . ASN B 1 297 ? 19.734 -2.547 -1.163 1 97.75 297 ASN B C 1
ATOM 5245 O O . ASN B 1 297 ? 20.734 -1.862 -0.996 1 97.75 297 ASN B O 1
ATOM 5249 N N . MET B 1 298 ? 18.578 -2.057 -0.925 1 98.38 298 MET B N 1
ATOM 5250 C CA . MET B 1 298 ? 18.312 -0.621 -0.848 1 98.38 298 MET B CA 1
ATOM 5251 C C . MET B 1 298 ? 18.797 -0.054 0.488 1 98.38 298 MET B C 1
ATOM 5253 O O . MET B 1 298 ? 18.875 1.164 0.655 1 98.38 298 MET B O 1
ATOM 5257 N N . ARG B 1 299 ? 19.219 -0.886 1.376 1 98 299 ARG B N 1
ATOM 5258 C CA . ARG B 1 299 ? 19.75 -0.414 2.646 1 98 299 ARG B CA 1
ATOM 5259 C C . ARG B 1 299 ? 21.188 0.062 2.488 1 98 299 ARG B C 1
ATOM 5261 O O . ARG B 1 299 ? 21.734 0.711 3.383 1 98 299 ARG B O 1
ATOM 5268 N N . ASN B 1 300 ? 21.75 -0.27 1.332 1 98.19 300 ASN B N 1
ATOM 5269 C CA . ASN B 1 300 ? 23.141 0.093 1.11 1 98.19 300 ASN B CA 1
ATOM 5270 C C . ASN B 1 300 ? 23.344 1.604 1.181 1 98.19 300 ASN B C 1
ATOM 5272 O O . ASN B 1 300 ? 22.562 2.367 0.61 1 98.19 300 ASN B O 1
ATOM 5276 N N . ALA B 1 301 ? 24.438 2.064 1.719 1 97.88 301 ALA B N 1
ATOM 5277 C CA . ALA B 1 301 ? 24.734 3.473 1.966 1 97.88 301 ALA B CA 1
ATOM 5278 C C . ALA B 1 301 ? 24.984 4.219 0.658 1 97.88 301 ALA B C 1
ATOM 5280 O O . ALA B 1 301 ? 24.734 5.426 0.569 1 97.88 301 ALA B O 1
ATOM 5281 N N . LYS B 1 302 ? 25.375 3.52 -0.346 1 98 302 LYS B N 1
ATOM 5282 C CA . LYS B 1 302 ? 25.703 4.156 -1.616 1 98 302 LYS B CA 1
ATOM 5283 C C . LYS B 1 302 ? 24.484 4.797 -2.256 1 98 302 LYS B C 1
ATOM 5285 O O . LYS B 1 302 ? 24.609 5.664 -3.121 1 98 302 LYS B O 1
ATOM 5290 N N . TYR B 1 303 ? 23.312 4.379 -1.79 1 98.5 303 TYR B N 1
ATOM 5291 C CA . TYR B 1 303 ? 22.094 4.891 -2.408 1 98.5 303 TYR B CA 1
ATOM 5292 C C . TYR B 1 303 ? 21.594 6.129 -1.674 1 98.5 303 TYR B C 1
ATOM 5294 O O . TYR B 1 303 ? 20.641 6.773 -2.117 1 98.5 303 TYR B O 1
ATOM 5302 N N . LYS B 1 304 ? 22.188 6.535 -0.588 1 98.25 304 LYS B N 1
ATOM 5303 C CA . LYS B 1 304 ? 21.703 7.613 0.261 1 98.25 304 LYS B CA 1
ATOM 5304 C C . LYS B 1 304 ? 21.578 8.922 -0.523 1 98.25 304 LYS B C 1
ATOM 5306 O O . LYS B 1 304 ? 20.656 9.695 -0.3 1 98.25 304 LYS B O 1
ATOM 5311 N N . ARG B 1 305 ? 22.484 9.188 -1.459 1 98.5 305 ARG B N 1
ATOM 5312 C CA . ARG B 1 305 ? 22.516 10.43 -2.221 1 98.5 305 ARG B CA 1
ATOM 5313 C C . ARG B 1 305 ? 22.438 10.156 -3.721 1 98.5 305 ARG B C 1
ATOM 5315 O O . ARG B 1 305 ? 23.016 10.898 -4.52 1 98.5 305 ARG B O 1
ATOM 5322 N N . ASP B 1 306 ? 21.859 9.031 -4.07 1 98.69 306 ASP B N 1
ATOM 5323 C CA . ASP B 1 306 ? 21.672 8.672 -5.473 1 98.69 306 ASP B CA 1
ATOM 5324 C C . ASP B 1 306 ? 20.266 9.055 -5.949 1 98.69 306 ASP B C 1
ATOM 5326 O O . ASP B 1 306 ? 19.312 8.297 -5.758 1 98.69 306 ASP B O 1
ATOM 5330 N N . PHE B 1 307 ? 20.156 10.18 -6.598 1 98.62 307 PHE B N 1
ATOM 5331 C CA . PHE B 1 307 ? 18.859 10.727 -6.969 1 98.62 307 PHE B CA 1
ATOM 5332 C C . PHE B 1 307 ? 18.469 10.305 -8.383 1 98.62 307 PHE B C 1
ATOM 5334 O O . PHE B 1 307 ? 17.719 11.008 -9.055 1 98.62 307 PHE B O 1
ATOM 5341 N N . THR B 1 308 ? 19.078 9.227 -8.844 1 98.25 308 THR B N 1
ATOM 5342 C CA . THR B 1 308 ? 18.75 8.664 -10.156 1 98.25 308 THR B CA 1
ATOM 5343 C C . THR B 1 308 ? 17.734 7.531 -10.023 1 98.25 308 THR B C 1
ATOM 5345 O O . THR B 1 308 ? 17.422 7.094 -8.906 1 98.25 308 THR B O 1
ATOM 5348 N N . PRO B 1 309 ? 17.172 7.035 -11.117 1 98.38 309 PRO B N 1
ATOM 5349 C CA . PRO B 1 309 ? 16.156 5.984 -11.07 1 98.38 309 PRO B CA 1
ATOM 5350 C C . PRO B 1 309 ? 16.672 4.672 -10.508 1 98.38 309 PRO B C 1
ATOM 5352 O O . PRO B 1 309 ? 17.891 4.41 -10.562 1 98.38 309 PRO B O 1
ATOM 5355 N N . LEU B 1 310 ? 15.812 3.883 -10 1 98.44 310 LEU B N 1
ATOM 5356 C CA . LEU B 1 310 ? 16.156 2.596 -9.414 1 98.44 310 LEU B CA 1
ATOM 5357 C C . LEU B 1 310 ? 16.953 1.74 -10.398 1 98.44 310 LEU B C 1
ATOM 5359 O O . LEU B 1 310 ? 18.031 1.239 -10.07 1 98.44 310 LEU B O 1
ATOM 5363 N N . ASP B 1 311 ? 16.438 1.529 -11.594 1 98.31 311 ASP B N 1
ATOM 5364 C CA . ASP B 1 311 ? 17.062 0.809 -12.703 1 98.31 311 ASP B CA 1
ATOM 5365 C C . ASP B 1 311 ? 16.922 1.585 -14.016 1 98.31 311 ASP B C 1
ATOM 5367 O O . ASP B 1 311 ? 15.805 1.755 -14.523 1 98.31 311 ASP B O 1
ATOM 5371 N N . HIS B 1 312 ? 17.984 2.006 -14.656 1 97 312 HIS B N 1
ATOM 5372 C CA . HIS B 1 312 ? 18 2.852 -15.844 1 97 312 HIS B CA 1
ATOM 5373 C C . HIS B 1 312 ? 17.438 2.107 -17.062 1 97 312 HIS B C 1
ATOM 5375 O O . HIS B 1 312 ? 17.016 2.73 -18.031 1 97 312 HIS B O 1
ATOM 5381 N N . ALA B 1 313 ? 17.391 0.819 -16.953 1 97.19 313 ALA B N 1
ATOM 5382 C CA . ALA B 1 313 ? 16.938 0.014 -18.078 1 97.19 313 ALA B CA 1
ATOM 5383 C C . ALA B 1 313 ? 15.461 -0.368 -17.906 1 97.19 313 ALA B C 1
ATOM 5385 O O . ALA B 1 313 ? 14.93 -1.175 -18.672 1 97.19 313 ALA B O 1
ATOM 5386 N N . CYS B 1 314 ? 14.875 0.152 -16.906 1 97.5 314 CYS B N 1
ATOM 5387 C CA . CYS B 1 314 ? 13.5 -0.207 -16.594 1 97.5 314 CYS B CA 1
ATOM 5388 C C . CYS B 1 314 ? 12.578 0.998 -16.719 1 97.5 314 CYS B C 1
ATOM 5390 O O . CYS B 1 314 ? 12.945 2.113 -16.359 1 97.5 314 CYS B O 1
ATOM 5392 N N . ASP B 1 315 ? 11.406 0.775 -17.203 1 95.94 315 ASP B N 1
ATOM 5393 C CA . ASP B 1 315 ? 10.469 1.878 -17.406 1 95.94 315 ASP B CA 1
ATOM 5394 C C . ASP B 1 315 ? 9.219 1.712 -16.547 1 95.94 315 ASP B C 1
ATOM 5396 O O . ASP B 1 315 ? 8.148 2.217 -16.891 1 95.94 315 ASP B O 1
ATOM 5400 N N . CYS B 1 316 ? 9.273 0.877 -15.516 1 97.25 316 CYS B N 1
ATOM 5401 C CA . CYS B 1 316 ? 8.125 0.718 -14.633 1 97.25 316 CYS B CA 1
ATOM 5402 C C . CYS B 1 316 ? 7.785 2.029 -13.93 1 97.25 316 CYS B C 1
ATOM 5404 O O . CYS B 1 316 ? 8.578 2.973 -13.953 1 97.25 316 CYS B O 1
ATOM 5406 N N . PRO B 1 317 ? 6.641 2.127 -13.289 1 95.38 317 PRO B N 1
ATOM 5407 C CA . PRO B 1 317 ? 6.234 3.373 -12.633 1 95.38 317 PRO B CA 1
ATOM 5408 C C . PRO B 1 317 ? 7.199 3.807 -11.539 1 95.38 317 PRO B C 1
ATOM 5410 O O . PRO B 1 317 ? 7.418 5.004 -11.336 1 95.38 317 PRO B O 1
ATOM 5413 N N . VAL B 1 318 ? 7.781 2.898 -10.844 1 98.19 318 VAL B N 1
ATOM 5414 C CA . VAL B 1 318 ? 8.688 3.195 -9.742 1 98.19 318 VAL B CA 1
ATOM 5415 C C . VAL B 1 318 ? 9.977 3.82 -10.289 1 98.19 318 VAL B C 1
ATOM 5417 O O . VAL B 1 318 ? 10.43 4.855 -9.789 1 98.19 318 VAL B O 1
ATOM 5420 N N . CYS B 1 319 ? 10.523 3.215 -11.289 1 98.38 319 CYS B N 1
ATOM 5421 C CA . CYS B 1 319 ? 11.758 3.715 -11.891 1 98.38 319 CYS B CA 1
ATOM 5422 C C . CYS B 1 319 ? 11.539 5.074 -12.539 1 98.38 319 CYS B C 1
ATOM 5424 O O . CYS B 1 319 ? 12.445 5.906 -12.578 1 98.38 319 CYS B O 1
ATOM 5426 N N . ARG B 1 320 ? 10.344 5.344 -13.016 1 97.31 320 ARG B N 1
ATOM 5427 C CA . ARG B 1 320 ? 10.047 6.602 -13.695 1 97.31 320 ARG B CA 1
ATOM 5428 C C . ARG B 1 320 ? 9.789 7.715 -12.688 1 97.31 320 ARG B C 1
ATOM 5430 O O . ARG B 1 320 ? 9.922 8.898 -13.008 1 97.31 320 ARG B O 1
ATOM 5437 N N . GLN B 1 321 ? 9.492 7.355 -11.445 1 97.19 321 GLN B N 1
ATOM 5438 C CA . GLN B 1 321 ? 8.922 8.375 -10.562 1 97.19 321 GLN B CA 1
ATOM 5439 C C . GLN B 1 321 ? 9.789 8.578 -9.328 1 97.19 321 GLN B C 1
ATOM 5441 O O . GLN B 1 321 ? 9.742 9.641 -8.703 1 97.19 321 GLN B O 1
ATOM 5446 N N . TYR B 1 322 ? 10.578 7.605 -8.938 1 98.31 322 TYR B N 1
ATOM 5447 C CA . TYR B 1 322 ? 11.273 7.672 -7.656 1 98.31 322 TYR B CA 1
ATOM 5448 C C . TYR B 1 322 ? 12.773 7.484 -7.844 1 98.31 322 TYR B C 1
ATOM 5450 O O . TYR B 1 322 ? 13.219 6.93 -8.852 1 98.31 322 TYR B O 1
ATOM 5458 N N . THR B 1 323 ? 13.5 7.934 -6.891 1 98.69 323 THR B N 1
ATOM 5459 C CA . THR B 1 323 ? 14.953 7.816 -6.922 1 98.69 323 THR B CA 1
ATOM 5460 C C . THR B 1 323 ? 15.43 6.719 -5.969 1 98.69 323 THR B C 1
ATOM 5462 O O . THR B 1 323 ? 14.695 6.316 -5.062 1 98.69 323 THR B O 1
ATOM 5465 N N . ARG B 1 324 ? 16.641 6.27 -6.18 1 98.81 324 ARG B N 1
ATOM 5466 C CA . ARG B 1 324 ? 17.25 5.309 -5.273 1 98.81 324 ARG B CA 1
ATOM 5467 C C . ARG B 1 324 ? 17.344 5.871 -3.857 1 98.81 324 ARG B C 1
ATOM 5469 O O . ARG B 1 324 ? 17.109 5.152 -2.885 1 98.81 324 ARG B O 1
ATOM 5476 N N . ALA B 1 325 ? 17.594 7.168 -3.738 1 98.88 325 ALA B N 1
ATOM 5477 C CA . ALA B 1 325 ? 17.719 7.809 -2.432 1 98.88 325 ALA B CA 1
ATOM 5478 C C . ALA B 1 325 ? 16.391 7.766 -1.669 1 98.88 325 ALA B C 1
ATOM 5480 O O . ALA B 1 325 ? 16.375 7.461 -0.474 1 98.88 325 ALA B O 1
ATOM 5481 N N . TYR B 1 326 ? 15.352 8.086 -2.379 1 98.75 326 TYR B N 1
ATOM 5482 C CA . TYR B 1 326 ? 14.047 8.078 -1.734 1 98.75 326 TYR B CA 1
ATOM 5483 C C . TYR B 1 326 ? 13.641 6.664 -1.333 1 98.75 326 TYR B C 1
ATOM 5485 O O . TYR B 1 326 ? 13.156 6.441 -0.222 1 98.75 326 TYR B O 1
ATOM 5493 N N . LEU B 1 327 ? 13.836 5.742 -2.186 1 98.81 327 LEU B N 1
ATOM 5494 C CA . LEU B 1 327 ? 13.5 4.355 -1.883 1 98.81 327 LEU B CA 1
ATOM 5495 C C . LEU B 1 327 ? 14.297 3.848 -0.686 1 98.81 327 LEU B C 1
ATOM 5497 O O . LEU B 1 327 ? 13.75 3.174 0.19 1 98.81 327 LEU B O 1
ATOM 5501 N N . ARG B 1 328 ? 15.57 4.129 -0.661 1 98.75 328 ARG B N 1
ATOM 5502 C CA . ARG B 1 328 ? 16.375 3.773 0.5 1 98.75 328 ARG B CA 1
ATOM 5503 C C . ARG B 1 328 ? 15.805 4.375 1.776 1 98.75 328 ARG B C 1
ATOM 5505 O O . ARG B 1 328 ? 15.727 3.705 2.809 1 98.75 328 ARG B O 1
ATOM 5512 N N . HIS B 1 329 ? 15.453 5.641 1.687 1 98.56 329 HIS B N 1
ATOM 5513 C CA . HIS B 1 329 ? 14.875 6.328 2.836 1 98.56 329 HIS B CA 1
ATOM 5514 C C . HIS B 1 329 ? 13.664 5.578 3.379 1 98.56 329 HIS B C 1
ATOM 5516 O O . HIS B 1 329 ? 13.586 5.305 4.578 1 98.56 329 HIS B O 1
ATOM 5522 N N . LEU B 1 330 ? 12.773 5.223 2.531 1 98.44 330 LEU B N 1
ATOM 5523 C CA . LEU B 1 330 ? 11.57 4.5 2.941 1 98.44 330 LEU B CA 1
ATOM 5524 C C . LEU B 1 330 ? 11.938 3.174 3.6 1 98.44 330 LEU B C 1
ATOM 5526 O O . LEU B 1 330 ? 11.375 2.816 4.637 1 98.44 330 LEU B O 1
ATOM 5530 N N . VAL B 1 331 ? 12.875 2.471 2.982 1 98.31 331 VAL B N 1
ATOM 5531 C CA . VAL B 1 331 ? 13.297 1.171 3.492 1 98.31 331 VAL B CA 1
ATOM 5532 C C . VAL B 1 331 ? 13.93 1.336 4.871 1 98.31 331 VAL B C 1
ATOM 5534 O O . VAL B 1 331 ? 13.617 0.59 5.801 1 98.31 331 VAL B O 1
ATOM 5537 N N . MET B 1 332 ? 14.773 2.336 5.004 1 97.31 332 MET B N 1
ATOM 5538 C CA . MET B 1 332 ? 15.469 2.574 6.266 1 97.31 332 MET B CA 1
ATOM 5539 C C . MET B 1 332 ? 14.492 2.99 7.359 1 97.31 332 MET B C 1
ATOM 5541 O O . MET B 1 332 ? 14.703 2.68 8.531 1 97.31 332 MET B O 1
A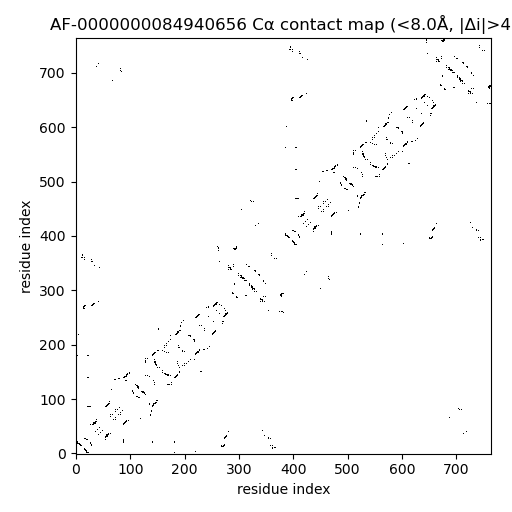TOM 5545 N N . GLN B 1 333 ? 13.422 3.67 6.953 1 96.19 333 GLN B N 1
ATOM 5546 C CA . GLN B 1 333 ? 12.406 4.105 7.906 1 96.19 333 GLN B CA 1
ATOM 5547 C C . GLN B 1 333 ? 11.391 2.998 8.172 1 96.19 333 GLN B C 1
ATOM 5549 O O . GLN B 1 333 ? 10.422 3.197 8.914 1 96.19 333 GLN B O 1
ATOM 5554 N N . LYS B 1 334 ? 11.523 1.855 7.504 1 95.75 334 LYS B N 1
ATOM 5555 C CA . LYS B 1 334 ? 10.609 0.728 7.625 1 95.75 334 LYS B CA 1
ATOM 5556 C C . LYS B 1 334 ? 9.18 1.141 7.277 1 95.75 334 LYS B C 1
ATOM 5558 O O . LYS B 1 334 ? 8.227 0.695 7.914 1 95.75 334 LYS B O 1
ATOM 5563 N N . GLU B 1 335 ? 9.141 2.102 6.426 1 96 335 GLU B N 1
ATOM 5564 C CA . GLU B 1 335 ? 7.84 2.521 5.922 1 96 335 GLU B CA 1
ATOM 5565 C C . GLU B 1 335 ? 7.293 1.523 4.906 1 96 335 GLU B C 1
ATOM 5567 O O . GLU B 1 335 ? 8.008 1.108 3.99 1 96 335 GLU B O 1
ATOM 5572 N N . MET B 1 336 ? 6.035 1.16 4.965 1 96.44 336 MET B N 1
ATOM 5573 C CA . MET B 1 336 ? 5.445 0.099 4.156 1 96.44 336 MET B CA 1
ATOM 5574 C C . MET B 1 336 ? 5.484 0.46 2.674 1 96.44 336 MET B C 1
ATOM 5576 O O . MET B 1 336 ? 5.594 -0.42 1.818 1 96.44 336 MET B O 1
ATOM 5580 N N . LEU B 1 337 ? 5.41 1.742 2.369 1 97.5 337 LEU B N 1
ATOM 5581 C CA . LEU B 1 337 ? 5.422 2.174 0.976 1 97.5 337 LEU B CA 1
ATOM 5582 C C . LEU B 1 337 ? 6.699 1.718 0.276 1 97.5 337 LEU B C 1
ATOM 5584 O O . LEU B 1 337 ? 6.68 1.407 -0.917 1 97.5 337 LEU B O 1
ATOM 5588 N N . GLY B 1 338 ? 7.848 1.714 1.036 1 98.12 338 GLY B N 1
ATOM 5589 C CA . GLY B 1 338 ? 9.078 1.208 0.444 1 98.12 338 GLY B CA 1
ATOM 5590 C C . GLY B 1 338 ? 8.945 -0.201 -0.1 1 98.12 338 GLY B C 1
ATOM 5591 O O . GLY B 1 338 ? 9.281 -0.462 -1.255 1 98.12 338 GLY B O 1
ATOM 5592 N N . GLY B 1 339 ? 8.406 -1.069 0.728 1 98.12 339 GLY B N 1
ATOM 5593 C CA . GLY B 1 339 ? 8.188 -2.443 0.308 1 98.12 339 GLY B CA 1
ATOM 5594 C C . GLY B 1 339 ? 7.188 -2.562 -0.832 1 98.12 339 GLY B C 1
ATOM 5595 O O . GLY B 1 339 ? 7.359 -3.393 -1.728 1 98.12 339 GLY B O 1
ATOM 5596 N N . ILE B 1 340 ? 6.172 -1.751 -0.795 1 98.19 340 ILE B N 1
ATOM 5597 C CA . ILE B 1 340 ? 5.141 -1.769 -1.829 1 98.19 340 ILE B CA 1
ATOM 5598 C C . ILE B 1 340 ? 5.754 -1.366 -3.17 1 98.19 340 ILE B C 1
ATOM 5600 O O . ILE B 1 340 ? 5.578 -2.062 -4.172 1 98.19 340 ILE B O 1
ATOM 5604 N N . LEU B 1 341 ? 6.473 -0.275 -3.18 1 98.56 341 LEU B N 1
ATOM 5605 C CA . LEU B 1 341 ? 7.07 0.231 -4.41 1 98.56 341 LEU B CA 1
ATOM 5606 C C . LEU B 1 341 ? 8.078 -0.765 -4.977 1 98.56 341 LEU B C 1
ATOM 5608 O O . LEU B 1 341 ? 8.078 -1.035 -6.18 1 98.56 341 LEU B O 1
ATOM 5612 N N . LEU B 1 342 ? 8.859 -1.316 -4.078 1 98.81 342 LEU B N 1
ATOM 5613 C CA . LEU B 1 342 ? 9.844 -2.291 -4.531 1 98.81 342 LEU B CA 1
ATOM 5614 C C . LEU B 1 342 ? 9.164 -3.561 -5.031 1 98.81 342 LEU B C 1
ATOM 5616 O O . LEU B 1 342 ? 9.648 -4.203 -5.965 1 98.81 342 LEU B O 1
ATOM 5620 N N . SER B 1 343 ? 8.07 -3.951 -4.441 1 98.56 343 SER B N 1
ATOM 5621 C CA . SER B 1 343 ? 7.285 -5.082 -4.926 1 98.56 343 SER B CA 1
ATOM 5622 C C . SER B 1 343 ? 6.742 -4.82 -6.328 1 98.56 343 SER B C 1
ATOM 5624 O O . SER B 1 343 ? 6.801 -5.691 -7.195 1 98.56 343 SER B O 1
ATOM 5626 N N . VAL B 1 344 ? 6.211 -3.605 -6.531 1 98.62 344 VAL B N 1
ATOM 5627 C CA . VAL B 1 344 ? 5.711 -3.207 -7.84 1 98.62 344 VAL B CA 1
ATOM 5628 C C . VAL B 1 344 ? 6.828 -3.314 -8.875 1 98.62 344 VAL B C 1
ATOM 5630 O O . VAL B 1 344 ? 6.633 -3.883 -9.953 1 98.62 344 VAL B O 1
ATOM 5633 N N . HIS B 1 345 ? 7.977 -2.809 -8.539 1 98.75 345 HIS B N 1
ATOM 5634 C CA . HIS B 1 345 ? 9.133 -2.848 -9.43 1 98.75 345 HIS B CA 1
ATOM 5635 C C . HIS B 1 345 ? 9.539 -4.285 -9.734 1 98.75 345 HIS B C 1
ATOM 5637 O O . HIS B 1 345 ? 9.742 -4.641 -10.898 1 98.75 345 HIS B O 1
ATOM 5643 N N . ASN B 1 346 ? 9.633 -5.086 -8.703 1 98.62 346 ASN B N 1
ATOM 5644 C CA . ASN B 1 346 ? 10.086 -6.461 -8.883 1 98.62 346 ASN B CA 1
ATOM 5645 C C . ASN B 1 346 ? 9.102 -7.273 -9.719 1 98.62 346 ASN B C 1
ATOM 5647 O O . ASN B 1 346 ? 9.508 -8.086 -10.555 1 98.62 346 ASN B O 1
ATOM 5651 N N . LEU B 1 347 ? 7.824 -7.098 -9.492 1 98.75 347 LEU B N 1
ATOM 5652 C CA . LEU B 1 347 ? 6.82 -7.758 -10.328 1 98.75 347 LEU B CA 1
ATOM 5653 C C . LEU B 1 347 ? 6.949 -7.32 -11.781 1 98.75 347 LEU B C 1
ATOM 5655 O O . LEU B 1 347 ? 6.949 -8.156 -12.688 1 98.75 347 LEU B O 1
ATOM 5659 N N . HIS B 1 348 ? 7.062 -6.016 -11.977 1 98.69 348 HIS B N 1
ATOM 5660 C CA . HIS B 1 348 ? 7.262 -5.516 -13.328 1 98.69 348 HIS B CA 1
ATOM 5661 C C . HIS B 1 348 ? 8.477 -6.16 -13.984 1 98.69 348 HIS B C 1
ATOM 5663 O O . HIS B 1 348 ? 8.43 -6.535 -15.156 1 98.69 348 HIS B O 1
ATOM 5669 N N . PHE B 1 349 ? 9.539 -6.238 -13.219 1 98.38 349 PHE B N 1
ATOM 5670 C CA . PHE B 1 349 ? 10.797 -6.766 -13.734 1 98.38 349 PHE B CA 1
ATOM 5671 C C . PHE B 1 349 ? 10.609 -8.172 -14.281 1 98.38 349 PHE B C 1
ATOM 5673 O O . PHE B 1 349 ? 11.016 -8.469 -15.406 1 98.38 349 PHE B O 1
ATOM 5680 N N . LEU B 1 350 ? 9.953 -9.031 -13.531 1 98.56 350 LEU B N 1
ATOM 5681 C CA . LEU B 1 350 ? 9.773 -10.414 -13.953 1 98.56 350 LEU B CA 1
ATOM 5682 C C . LEU B 1 350 ? 8.758 -10.516 -15.078 1 98.56 350 LEU B C 1
ATOM 5684 O O . LEU B 1 350 ? 8.953 -11.281 -16.031 1 98.56 350 LEU B O 1
ATOM 5688 N N . ILE B 1 351 ? 7.656 -9.781 -15 1 98.62 351 ILE B N 1
ATOM 5689 C CA . ILE B 1 351 ? 6.625 -9.797 -16.031 1 98.62 351 ILE B CA 1
ATOM 5690 C C . ILE B 1 351 ? 7.211 -9.312 -17.359 1 98.62 351 ILE B C 1
ATOM 5692 O O . ILE B 1 351 ? 7.004 -9.93 -18.391 1 98.62 351 ILE B O 1
ATOM 5696 N N . SER B 1 352 ? 7.996 -8.25 -17.266 1 98.31 352 SER B N 1
ATOM 5697 C CA . SER B 1 352 ? 8.633 -7.699 -18.453 1 98.31 352 SER B CA 1
ATOM 5698 C C . SER B 1 352 ? 9.695 -8.656 -19.016 1 98.31 352 SER B C 1
ATOM 5700 O O . SER B 1 352 ? 9.859 -8.766 -20.219 1 98.31 352 SER B O 1
ATOM 5702 N N . LEU B 1 353 ? 10.43 -9.266 -18.109 1 98.31 353 LEU B N 1
ATOM 5703 C CA . LEU B 1 353 ? 11.438 -10.234 -18.516 1 98.31 353 LEU B CA 1
ATOM 5704 C C . LEU B 1 353 ? 10.805 -11.367 -19.328 1 98.31 353 LEU B C 1
ATOM 5706 O O . LEU B 1 353 ? 11.328 -11.758 -20.375 1 98.31 353 LEU B O 1
ATOM 5710 N N . MET B 1 354 ? 9.703 -11.883 -18.891 1 98.75 354 MET B N 1
ATOM 5711 C CA . MET B 1 354 ? 9 -12.945 -19.609 1 98.75 354 MET B CA 1
ATOM 5712 C C . MET B 1 354 ? 8.438 -12.422 -20.938 1 98.75 354 MET B C 1
ATOM 5714 O O . MET B 1 354 ? 8.383 -13.156 -21.922 1 98.75 354 MET B O 1
ATOM 5718 N N . GLY B 1 355 ? 7.988 -11.172 -20.906 1 98.62 355 GLY B N 1
ATOM 5719 C CA . GLY B 1 355 ? 7.578 -10.562 -22.156 1 98.62 355 GLY B CA 1
ATOM 5720 C C . GLY B 1 355 ? 8.695 -10.5 -23.188 1 98.62 355 GLY B C 1
ATOM 5721 O O . GLY B 1 355 ? 8.484 -10.828 -24.359 1 98.62 355 GLY B O 1
ATOM 5722 N N . ARG B 1 356 ? 9.883 -10.07 -22.75 1 98.5 356 ARG B N 1
ATOM 5723 C CA . ARG B 1 356 ? 11.039 -10.016 -23.641 1 98.5 356 ARG B CA 1
ATOM 5724 C C . ARG B 1 356 ? 11.422 -11.406 -24.125 1 98.5 356 ARG B C 1
ATOM 5726 O O . ARG B 1 356 ? 11.812 -11.586 -25.281 1 98.5 356 ARG B O 1
ATOM 5733 N N . ALA B 1 357 ? 11.367 -12.344 -23.219 1 98.88 357 ALA B N 1
ATOM 5734 C CA . ALA B 1 357 ? 11.617 -13.727 -23.609 1 98.88 357 ALA B CA 1
ATOM 5735 C C . ALA B 1 357 ? 10.656 -14.164 -24.719 1 98.88 357 ALA B C 1
ATOM 5737 O O . ALA B 1 357 ? 11.078 -14.781 -25.703 1 98.88 357 ALA B O 1
ATOM 5738 N N . ARG B 1 358 ? 9.383 -13.852 -24.547 1 98.88 358 ARG B N 1
ATOM 5739 C CA . ARG B 1 358 ? 8.391 -14.195 -25.547 1 98.88 358 ARG B CA 1
ATOM 5740 C C . ARG B 1 358 ? 8.727 -13.57 -26.906 1 98.88 358 ARG B C 1
ATOM 5742 O O . ARG B 1 358 ? 8.648 -14.234 -27.938 1 98.88 358 ARG B O 1
ATOM 5749 N N . GLU B 1 359 ? 9.047 -12.32 -26.891 1 98.81 359 GLU B N 1
ATOM 5750 C CA . GLU B 1 359 ? 9.398 -11.625 -28.125 1 98.81 359 GLU B CA 1
ATOM 5751 C C . GLU B 1 359 ? 10.578 -12.297 -28.828 1 98.81 359 GLU B C 1
ATOM 5753 O O . GLU B 1 359 ? 10.609 -12.398 -30.047 1 98.81 359 GLU B O 1
ATOM 5758 N N . ALA B 1 360 ? 11.547 -12.648 -28.031 1 98.88 360 ALA B N 1
ATOM 5759 C CA . ALA B 1 360 ? 12.711 -13.344 -28.578 1 98.88 360 ALA B CA 1
ATOM 5760 C C . ALA B 1 360 ? 12.312 -14.656 -29.234 1 98.88 360 ALA B C 1
ATOM 5762 O O . ALA B 1 360 ? 12.836 -15.023 -30.297 1 98.88 360 ALA B O 1
ATOM 5763 N N . ILE B 1 361 ? 11.398 -15.391 -28.594 1 98.88 361 ILE B N 1
ATOM 5764 C CA . ILE B 1 361 ? 10.914 -16.656 -29.156 1 98.88 361 ILE B CA 1
ATOM 5765 C C . ILE B 1 361 ? 10.195 -16.391 -30.469 1 98.88 361 ILE B C 1
ATOM 5767 O O . ILE B 1 361 ? 10.461 -17.062 -31.469 1 98.88 361 ILE B O 1
ATOM 5771 N N . LEU B 1 362 ? 9.281 -15.445 -30.469 1 98.81 362 LEU B N 1
ATOM 5772 C CA . LEU B 1 362 ? 8.516 -15.102 -31.672 1 98.81 362 LEU B CA 1
ATOM 5773 C C . LEU B 1 362 ? 9.438 -14.695 -32.812 1 98.81 362 LEU B C 1
ATOM 5775 O O . LEU B 1 362 ? 9.156 -14.977 -33.969 1 98.81 362 LEU B O 1
ATOM 5779 N N . GLY B 1 363 ? 10.523 -14.109 -32.438 1 98.56 363 GLY B N 1
ATOM 5780 C CA . GLY B 1 363 ? 11.484 -13.641 -33.438 1 98.56 363 GLY B CA 1
ATOM 5781 C C . GLY B 1 363 ? 12.516 -14.68 -33.812 1 98.56 363 GLY B C 1
ATOM 5782 O O . GLY B 1 363 ? 13.359 -14.445 -34.688 1 98.56 363 GLY B O 1
ATOM 5783 N N . GLY B 1 364 ? 12.555 -15.758 -33.188 1 98.5 364 GLY B N 1
ATOM 5784 C CA . GLY B 1 364 ? 13.492 -16.828 -33.469 1 98.5 364 GLY B CA 1
ATOM 5785 C C . GLY B 1 364 ? 14.891 -16.547 -32.938 1 98.5 364 GLY B C 1
ATOM 5786 O O . GLY B 1 364 ? 15.875 -17.047 -33.5 1 98.5 364 GLY B O 1
ATOM 5787 N N . THR B 1 365 ? 14.953 -15.781 -31.922 1 98.69 365 THR B N 1
ATOM 5788 C CA . THR B 1 365 ? 16.266 -15.352 -31.453 1 98.69 365 THR B CA 1
ATOM 5789 C C . THR B 1 365 ? 16.438 -15.641 -29.969 1 98.69 365 THR B C 1
ATOM 5791 O O . THR B 1 365 ? 17.078 -14.883 -29.25 1 98.69 365 THR B O 1
ATOM 5794 N N . TYR B 1 366 ? 15.797 -16.688 -29.422 1 98.81 366 TYR B N 1
ATOM 5795 C CA . TYR B 1 366 ? 15.828 -16.938 -27.984 1 98.81 366 TYR B CA 1
ATOM 5796 C C . TYR B 1 366 ? 17.234 -17.266 -27.516 1 98.81 366 TYR B C 1
ATOM 5798 O O . TYR B 1 366 ? 17.641 -16.875 -26.422 1 98.81 366 TYR B O 1
ATOM 5806 N N . GLU B 1 367 ? 18 -18 -28.359 1 98.69 367 GLU B N 1
ATOM 5807 C CA . GLU B 1 367 ? 19.359 -18.344 -27.969 1 98.69 367 GLU B CA 1
ATOM 5808 C C . GLU B 1 367 ? 20.219 -17.094 -27.812 1 98.69 367 GLU B C 1
ATOM 5810 O O . GLU B 1 367 ? 21.047 -17.016 -26.906 1 98.69 367 GLU B O 1
ATOM 5815 N N . GLU B 1 368 ? 20.047 -16.141 -28.688 1 98.69 368 GLU B N 1
ATOM 5816 C CA . GLU B 1 368 ? 20.75 -14.867 -28.578 1 98.69 368 GLU B CA 1
ATOM 5817 C C . GLU B 1 368 ? 20.344 -14.125 -27.312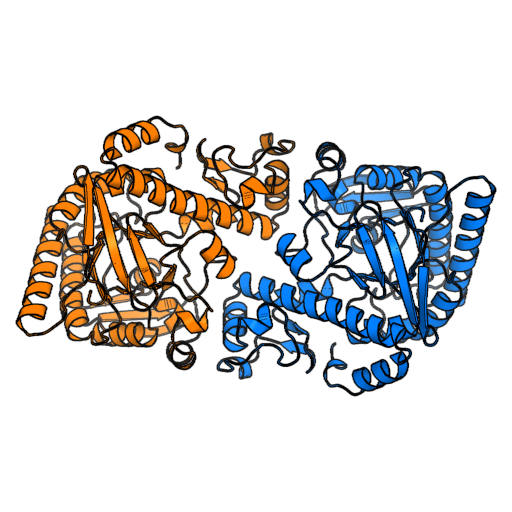 1 98.69 368 GLU B C 1
ATOM 5819 O O . GLU B 1 368 ? 21.188 -13.57 -26.609 1 98.69 368 GLU B O 1
ATOM 5824 N N . PHE B 1 369 ? 19.109 -14.102 -27.109 1 98.69 369 PHE B N 1
ATOM 5825 C CA . PHE B 1 369 ? 18.562 -13.492 -25.906 1 98.69 369 PHE B CA 1
ATOM 5826 C C . PHE B 1 369 ? 19.141 -14.141 -24.656 1 98.69 369 PHE B C 1
ATOM 5828 O O . PHE B 1 369 ? 19.578 -13.445 -23.75 1 98.69 369 PHE B O 1
ATOM 5835 N N . TYR B 1 370 ? 19.125 -15.445 -24.625 1 98.62 370 TYR B N 1
ATOM 5836 C CA . TYR B 1 370 ? 19.641 -16.219 -23.5 1 98.62 370 TYR B CA 1
ATOM 5837 C C . TYR B 1 370 ? 21.109 -15.898 -23.234 1 98.62 370 TYR B C 1
ATOM 5839 O O . TYR B 1 370 ? 21.484 -15.625 -22.094 1 98.62 370 TYR B O 1
ATOM 5847 N N . ARG B 1 371 ? 21.891 -15.906 -24.25 1 98.56 371 ARG B N 1
ATOM 5848 C CA . ARG B 1 371 ? 23.312 -15.633 -24.109 1 98.56 371 ARG B CA 1
ATOM 5849 C C . ARG B 1 371 ? 23.547 -14.211 -23.594 1 98.56 371 ARG B C 1
ATOM 5851 O O . ARG B 1 371 ? 24.406 -13.984 -22.75 1 98.56 371 ARG B O 1
ATOM 5858 N N . ALA B 1 372 ? 22.812 -13.281 -24.109 1 98.44 372 ALA B N 1
ATOM 5859 C CA . ALA B 1 372 ? 22.922 -11.898 -23.672 1 98.44 372 ALA B CA 1
ATOM 5860 C C . ALA B 1 372 ? 22.578 -11.758 -22.188 1 98.44 372 ALA B C 1
ATOM 5862 O O . ALA B 1 372 ? 23.25 -11.047 -21.453 1 98.44 372 ALA B O 1
ATOM 5863 N N . TRP B 1 373 ? 21.5 -12.438 -21.781 1 98.19 373 TRP B N 1
ATOM 5864 C CA . TRP B 1 373 ? 21.109 -12.398 -20.375 1 98.19 373 TRP B CA 1
ATOM 5865 C C . TRP B 1 373 ? 22.203 -12.977 -19.484 1 98.19 373 TRP B C 1
ATOM 5867 O O . TRP B 1 373 ? 22.594 -12.359 -18.484 1 98.19 373 TRP B O 1
ATOM 5877 N N . MET B 1 374 ? 22.672 -14.148 -19.891 1 97.56 374 MET B N 1
ATOM 5878 C CA . MET B 1 374 ? 23.656 -14.859 -19.062 1 97.56 374 MET B CA 1
ATOM 5879 C C . MET B 1 374 ? 24.953 -14.062 -18.938 1 97.56 374 MET B C 1
ATOM 5881 O O . MET B 1 374 ? 25.656 -14.18 -17.938 1 97.56 374 MET B O 1
ATOM 5885 N N . ALA B 1 375 ? 25.188 -13.227 -19.891 1 97.5 375 ALA B N 1
ATOM 5886 C CA . ALA B 1 375 ? 26.406 -12.414 -19.906 1 97.5 375 ALA B CA 1
ATOM 5887 C C . ALA B 1 375 ? 26.203 -11.102 -19.156 1 97.5 375 ALA B C 1
ATOM 5889 O O . ALA B 1 375 ? 27.172 -10.414 -18.812 1 97.5 375 ALA B O 1
ATOM 5890 N N . SER B 1 376 ? 24.984 -10.805 -18.875 1 96.75 376 SER B N 1
ATOM 5891 C CA . SER B 1 376 ? 24.672 -9.523 -18.25 1 96.75 376 SER B CA 1
ATOM 5892 C C . SER B 1 376 ? 24.812 -9.602 -16.734 1 96.75 376 SER B C 1
ATOM 5894 O O . SER B 1 376 ? 24.672 -10.68 -16.141 1 96.75 376 SER B O 1
ATOM 5896 N N . PRO B 1 377 ? 25 -8.453 -16.047 1 95.75 377 PRO B N 1
ATOM 5897 C CA . PRO B 1 377 ? 25.031 -8.43 -14.594 1 95.75 377 PRO B CA 1
ATOM 5898 C C . PRO B 1 377 ? 23.719 -8.859 -13.961 1 95.75 377 PRO B C 1
ATOM 5900 O O . PRO B 1 377 ? 23.688 -9.289 -12.805 1 95.75 377 PRO B O 1
ATOM 5903 N N . ALA B 1 378 ? 22.656 -8.75 -14.695 1 95.19 378 ALA B N 1
ATOM 5904 C CA . ALA B 1 378 ? 21.328 -9.102 -14.188 1 95.19 378 ALA B CA 1
ATOM 5905 C C . ALA B 1 378 ? 21.25 -10.586 -13.852 1 95.19 378 ALA B C 1
ATOM 5907 O O . ALA B 1 378 ? 20.422 -11 -13.039 1 95.19 378 ALA B O 1
ATOM 5908 N N . ALA B 1 379 ? 22.109 -11.359 -14.438 1 95.56 379 ALA B N 1
ATOM 5909 C CA . ALA B 1 379 ? 22.109 -12.812 -14.242 1 95.56 379 ALA B CA 1
ATOM 5910 C C . ALA B 1 379 ? 22.562 -13.18 -12.836 1 95.56 379 ALA B C 1
ATOM 5912 O O . ALA B 1 379 ? 22.281 -14.273 -12.352 1 95.56 379 ALA B O 1
ATOM 5913 N N . ASN B 1 380 ? 23.25 -12.219 -12.188 1 90.38 380 ASN B N 1
ATOM 5914 C CA . ASN B 1 380 ? 23.641 -12.406 -10.797 1 90.38 380 ASN B CA 1
ATOM 5915 C C . ASN B 1 380 ? 22.531 -12 -9.844 1 90.38 380 ASN B C 1
ATOM 5917 O O . ASN B 1 380 ? 22.656 -11.008 -9.117 1 90.38 380 ASN B O 1
ATOM 5921 N N . ASP B 1 381 ? 21.516 -12.812 -9.68 1 78.44 381 ASP B N 1
ATOM 5922 C CA . ASP B 1 381 ? 20.297 -12.383 -8.984 1 78.44 381 ASP B CA 1
ATOM 5923 C C . ASP B 1 381 ? 20.141 -13.094 -7.645 1 78.44 381 ASP B C 1
ATOM 5925 O O . ASP B 1 381 ? 19.266 -12.758 -6.852 1 78.44 381 ASP B O 1
ATOM 5929 N N . TYR B 1 382 ? 20.609 -14.18 -7.328 1 72.5 382 TYR B N 1
ATOM 5930 C CA . TYR B 1 382 ? 20.641 -14.805 -6.008 1 72.5 382 TYR B CA 1
ATOM 5931 C C . TYR B 1 382 ? 21.719 -15.883 -5.945 1 72.5 382 TYR B C 1
ATOM 5933 O O . TYR B 1 382 ? 22.031 -16.531 -6.953 1 72.5 382 TYR B O 1
#

Organism: Slackia exigua (strain ATCC 700122 / DSM 15923 / CIP 105133 / JCM 11022 / KCTC 5966 / S-7) (NCBI:txid649764)

pLDDT: mean 95.2, std 6.96, range [55.84, 98.88]